Protein 3RPF (pdb70)

Foldseek 3Di:
DFEAEAAEFDPVVVVVVVVVVVCVVQVADDKDKDWAFWADDDHFFTKAKDAPPVVLVVVVVVLQVVQVVVAKGKGYAYHTTYGHGTTGDMIMMHRDHPSRVVSVVVVVVCCQAAGRMWMFTHDPNDTHGPVVSHHAHPCRPVD/DQEAEAAEFDPCVVVVVVQVVVCVVVPADDKDKDWDFFADDPQFFWKAKDAPPVVLVVVVVVLQVVQVVVAKGKGYAYHTTYGHGTTGDMIMMHRDVPSRVVSVVVVVVCCQAAGRMWMFTCGPNDTHGPPPPHHAHVCPPVPD/DKEEEDDPQPDHIDDDDDQFQVRVVVVQCVDPSCVVPPVAWFKAKQRHTDDDRRDGDDPPIYIYTHGDDDDD/DKEPEDDPQDDHIDDDVVVVVVLVPDPSCPVPPVAWFKAWPNHTDVDDDPPIYIYTHHDDDDD

Sequence (422 aa):
AVLKIIQGALDTRELLKAYQEEACAKNFGAFCVFVGIVRKEDNIQGLSFDIYEALLKTWFEKWHHKAKDLGVVLKAHSLGDVLIGQQSSFLCVSGKNRKNALELYENFIEDFKHNAPIWKYDLIHNKRIYAKERSHPLKGSGLLAVLKIIQGALDTRELLKAYQEEACAKNFGAFCVFVGIVRKEDNIQGLSFDIYEALLKTWFEKWHHKAKDLGVVLKAHSLGDVLIGQQSSFLCVVSGKNRKNALELYENFIEDFKHNAPIWKYDLIHNKRIYAKERSHPLKGSGLLAVEVRFFGPIKEENFFIKANDLKELRAILQEKEGLKEWLGVCAIALNDHLIDNLNTPLKDGDVISLLPPVCGGVEVRFFGPIKEENFFIKELRAILQEKEGLKEWLGVCAIIALNDHLIDPLKDGDVISLLPPVCGG

Solvent-accessible surface area: 20976 Å² total

Nearest PDB structures (foldseek):
  3rpf-assembly1_D  TM=1.016E+00  e=1.973E-13  Helicobacter pylori 26695
  3rpf-assembly3_C  TM=1.010E+00  e=9.223E-11  Helicobacter pylori 26695
  5mpo-assembly1_A  TM=7.182E-01  e=1.829E-03  Homo sapiens
  3rpf-assembly3_B  TM=1.007E+00  e=3.899E-28  Helicobacter pylori 26695
  7l32-assembly2_C  TM=8.000E-01  e=4.711E-09  Burkholderia ambifaria MC40-6

GO terms:
  GO:0005515 protein binding (F, IPI)

CATH classification: 3.90.1170.40

Radius of gyration: 27.76 Å; Cα contacts (8 Å, |Δi|>4): 909; chains: 4; bounding box: 58×68×55 Å

InterPro domains:
  IPR003448 Molybdopterin biosynthesis MoaE [PF02391] (15-114)
  IPR003448 Molybdopterin biosynthesis MoaE [cd00756] (9-124)
  IPR036563 Molybdopterin biosynthesis MoaE subunit superfamily [G3DSA:3.90.1170.40] (1-145)
  IPR036563 Molybdopterin biosynthesis MoaE subunit superfamily [SSF54690] (7-139)

Secondary structure (DSSP, 8-state):
--S-EEESS--HHHHHHHHHHHHHHTT-----EEEEE----TT--EEEEEE-HHHHHHHHHHHHHHHHHTT-----EEEEEEETT-EEEEEE---SHHHHHHHHHHHHHHHHHHS-EEEEEEETTEEEE-GGG-BPPTTTT--/--S-EEESS--HHHHHHHHHHHHHHTT-----EEEEE----TTEEEEEEEE-HHHHHHHHHHHHHHHHHTT-----EEEEEEETTSEEEEEE---SHHHHHHHHHHHHHHHHHHS-EEEEEEETTEEEE--TT-BPPTTTTTT-/-EEEE-TT--PPPEE---SSHHHHHHHHHT-TTTTTTTTT-EEEESSSEE--TT----TT-EEEEE--B---/-EEEE-TT--SPPB---TTHHHHTT-GGGTTTTTT-EEEESSSEE----TT-EEEEE--B---

B-factor: mean 43.04, std 16.65, range [15.23, 143.84]

Structure (mmCIF, N/CA/C/O backbone):
data_3RPF
#
_entry.id   3RPF
#
_cell.length_a   88.187
_cell.length_b   127.582
_cell.length_c   187.945
_cell.angle_alpha   90.00
_cell.angle_beta   90.00
_cell.angle_gamma   90.00
#
_symmetry.space_group_name_H-M   'F 2 2 2'
#
loop_
_entity.id
_entity.type
_entity.pdbx_description
1 polymer 'Molybdopterin synthase catalytic subunit'
2 polymer 'Molybdopterin converting factor, subunit 1 (MoaD)'
3 non-polymer 'SULFATE ION'
4 non-polymer 1,2-ETHANEDIOL
5 water water
#
loop_
_atom_site.group_PDB
_atom_site.id
_atom_site.type_symbol
_atom_site.label_atom_id
_atom_site.label_alt_id
_atom_site.label_comp_id
_atom_site.label_asym_id
_atom_site.label_entity_id
_atom_site.label_seq_id
_atom_site.pdbx_PDB_ins_code
_atom_site.Cartn_x
_atom_site.Cartn_y
_atom_site.Cartn_z
_atom_site.occupancy
_atom_site.B_iso_or_equiv
_atom_site.auth_seq_id
_atom_site.auth_comp_id
_atom_site.auth_asym_id
_atom_site.auth_atom_id
_atom_site.pdbx_PDB_model_num
ATOM 1 N N . ALA A 1 3 ? 10.677 -12.739 82.363 1.00 51.33 0 ALA A N 1
ATOM 2 C CA . ALA A 1 3 ? 11.828 -12.896 81.476 1.00 46.25 0 ALA A CA 1
ATOM 3 C C . ALA A 1 3 ? 13.049 -12.178 82.034 1.00 41.69 0 ALA A C 1
ATOM 4 O O . ALA A 1 3 ? 12.933 -11.294 82.884 1.00 46.40 0 ALA A O 1
ATOM 6 N N . VAL A 1 4 ? 14.219 -12.564 81.545 1.00 34.08 1 VAL A N 1
ATOM 7 C CA . VAL A 1 4 ? 15.483 -12.047 82.054 1.00 34.41 1 VAL A CA 1
ATOM 8 C C . VAL A 1 4 ? 15.765 -10.627 81.519 1.00 31.14 1 VAL A C 1
ATOM 9 O O . VAL A 1 4 ? 16.185 -9.740 82.264 1.00 31.47 1 VAL A O 1
ATOM 13 N N . LEU A 1 5 ? 15.521 -10.427 80.228 1.00 28.04 2 LEU A N 1
ATOM 14 C CA . LEU A 1 5 ? 15.661 -9.119 79.585 1.00 22.53 2 LEU A CA 1
ATOM 15 C C . LEU A 1 5 ? 14.321 -8.698 79.001 1.00 35.30 2 LEU A C 1
ATOM 16 O O . LEU A 1 5 ? 13.758 -9.422 78.174 1.00 35.03 2 LEU A O 1
ATOM 21 N N . LYS A 1 6 ? 13.812 -7.533 79.404 1.00 24.31 3 LYS A N 1
ATOM 22 C CA . LYS A 1 6 ? 12.565 -7.020 78.825 1.00 28.33 3 LYS A CA 1
ATOM 23 C C . LYS A 1 6 ? 12.772 -5.755 78.006 1.00 31.80 3 LYS A C 1
ATOM 24 O O . LYS A 1 6 ? 13.238 -4.733 78.517 1.00 32.25 3 LYS A O 1
ATOM 30 N N . ILE A 1 7 ? 12.405 -5.816 76.733 1.00 28.41 4 ILE A N 1
ATOM 31 C CA . ILE A 1 7 ? 12.431 -4.642 75.864 1.00 31.27 4 ILE A CA 1
ATOM 32 C C . ILE A 1 7 ? 11.009 -4.133 75.686 1.00 34.48 4 ILE A C 1
ATOM 33 O O . ILE A 1 7 ? 10.152 -4.825 75.129 1.00 38.45 4 ILE A O 1
ATOM 38 N N . ILE A 1 8 ? 10.760 -2.922 76.170 1.00 30.02 5 ILE A N 1
ATOM 39 C CA . ILE A 1 8 ? 9.411 -2.389 76.238 1.00 28.26 5 ILE A CA 1
ATOM 40 C C . ILE A 1 8 ? 9.268 -1.210 75.290 1.00 33.95 5 ILE A C 1
ATOM 41 O O . ILE A 1 8 ? 10.142 -0.333 75.240 1.00 32.90 5 ILE A O 1
ATOM 46 N N . GLN A 1 9 ? 8.171 -1.182 74.542 1.00 30.98 6 GLN A N 1
ATOM 47 C CA . GLN A 1 9 ? 7.875 -0.038 73.700 1.00 33.86 6 GLN A CA 1
ATOM 48 C C . GLN A 1 9 ? 7.441 1.133 74.564 1.00 36.73 6 GLN A C 1
ATOM 49 O O . GLN A 1 9 ? 6.452 1.040 75.289 1.00 44.18 6 GLN A O 1
ATOM 55 N N . GLY A 1 10 ? 8.183 2.234 74.496 1.00 38.29 7 GLY A N 1
ATOM 56 C CA . GLY A 1 10 ? 7.885 3.397 75.311 1.00 36.90 7 GLY A CA 1
ATOM 57 C C . GLY A 1 10 ? 8.396 3.261 76.736 1.00 38.34 7 GLY A C 1
ATOM 58 O O . GLY A 1 10 ? 9.266 2.441 77.022 1.00 35.67 7 GLY A O 1
ATOM 59 N N . ALA A 1 11 ? 7.835 4.077 77.625 1.00 34.27 8 ALA A N 1
ATOM 60 C CA . ALA A 1 11 ? 8.238 4.169 79.023 1.00 29.18 8 ALA A CA 1
ATOM 61 C C . ALA A 1 11 ? 8.022 2.876 79.825 1.00 32.54 8 ALA A C 1
ATOM 62 O O . ALA A 1 11 ? 7.061 2.140 79.607 1.00 31.69 8 ALA A O 1
ATOM 64 N N . LEU A 1 12 ? 8.914 2.610 80.767 1.00 29.39 9 LEU A N 1
ATOM 65 C CA . LEU A 1 12 ? 8.798 1.405 81.583 1.00 33.93 9 LEU A CA 1
ATOM 66 C C . LEU A 1 12 ? 7.714 1.590 82.644 1.00 33.99 9 LEU A C 1
ATOM 67 O O . LEU A 1 12 ? 7.544 2.694 83.171 1.00 36.00 9 LEU A O 1
ATOM 72 N N . ASP A 1 13 ? 6.970 0.529 82.953 1.00 39.68 10 ASP A N 1
ATOM 73 C CA . ASP A 1 13 ? 6.051 0.591 84.086 1.00 39.36 10 ASP A CA 1
ATOM 74 C C . ASP A 1 13 ? 6.825 0.146 85.314 1.00 40.68 10 ASP A C 1
ATOM 75 O O . ASP A 1 13 ? 6.784 -1.029 85.701 1.00 32.81 10 ASP A O 1
ATOM 80 N N . THR A 1 14 ? 7.544 1.084 85.920 1.00 32.06 11 THR A N 1
ATOM 81 C CA . THR A 1 14 ? 8.460 0.742 87.007 1.00 39.15 11 THR A CA 1
ATOM 82 C C . THR A 1 14 ? 7.715 0.176 88.207 1.00 37.17 11 THR A C 1
ATOM 83 O O . THR A 1 14 ? 8.205 -0.721 88.869 1.00 34.47 11 THR A O 1
ATOM 87 N N . ARG A 1 15 ? 6.524 0.695 88.482 1.00 38.08 12 ARG A N 1
ATOM 88 C CA . ARG A 1 15 ? 5.733 0.164 89.582 1.00 39.00 12 ARG A CA 1
ATOM 89 C C . ARG A 1 15 ? 5.539 -1.339 89.397 1.00 40.59 12 ARG A C 1
ATOM 90 O O . ARG A 1 15 ? 5.791 -2.129 90.307 1.00 40.15 12 ARG A O 1
ATOM 98 N N . GLU A 1 16 ? 5.095 -1.732 88.207 1.00 41.97 13 GLU A N 1
ATOM 99 C CA . GLU A 1 16 ? 4.777 -3.128 87.929 1.00 45.47 13 GLU A CA 1
ATOM 100 C C . GLU A 1 16 ? 6.023 -4.015 87.9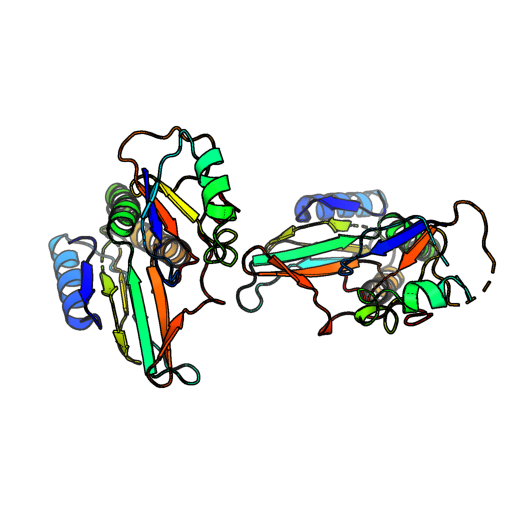30 1.00 43.35 13 GLU A C 1
ATOM 101 O O . GLU A 1 16 ? 5.997 -5.130 88.460 1.00 42.25 13 GLU A O 1
ATOM 107 N N . LEU A 1 17 ? 7.111 -3.515 87.345 1.00 37.90 14 LEU A N 1
ATOM 108 C CA . LEU A 1 17 ? 8.372 -4.249 87.316 1.00 36.32 14 LEU A CA 1
ATOM 109 C C . LEU A 1 17 ? 8.958 -4.435 88.718 1.00 36.99 14 LEU A C 1
ATOM 110 O O . LEU A 1 17 ? 9.415 -5.518 89.058 1.00 36.38 14 LEU A O 1
ATOM 115 N N . LEU A 1 18 ? 8.944 -3.378 89.525 1.00 29.03 15 LEU A N 1
ATOM 116 C CA . LEU A 1 18 ? 9.513 -3.444 90.872 1.00 36.38 15 LEU A CA 1
ATOM 117 C C . LEU A 1 18 ? 8.746 -4.422 91.753 1.00 34.28 15 LEU A C 1
ATOM 118 O O . LEU A 1 18 ? 9.341 -5.172 92.525 1.00 36.71 15 LEU A O 1
ATOM 123 N N . LYS A 1 19 ? 7.425 -4.408 91.629 1.00 34.06 16 LYS A N 1
ATOM 124 C CA . LYS A 1 19 ? 6.571 -5.321 92.373 1.00 34.56 16 LYS A CA 1
ATOM 125 C C . LYS A 1 19 ? 6.890 -6.766 92.015 1.00 38.98 16 LYS A C 1
ATOM 126 O O . LYS A 1 19 ? 7.064 -7.604 92.898 1.00 37.98 16 LYS A O 1
ATOM 132 N N . ALA A 1 20 ? 6.969 -7.057 90.718 1.00 39.33 17 ALA A N 1
ATOM 133 C CA . ALA A 1 20 ? 7.253 -8.418 90.266 1.00 37.34 17 ALA A CA 1
ATOM 134 C C . ALA A 1 20 ? 8.617 -8.874 90.740 1.00 32.13 17 ALA A C 1
ATOM 135 O O . ALA A 1 20 ? 8.787 -10.013 91.179 1.00 33.23 17 ALA A O 1
ATOM 137 N N . TYR A 1 21 ? 9.605 -7.994 90.639 1.00 29.45 18 TYR A N 1
ATOM 138 C CA . TYR A 1 21 ? 10.953 -8.375 91.047 1.00 29.29 18 TYR A CA 1
ATOM 139 C C . TYR A 1 21 ? 10.999 -8.708 92.540 1.00 27.45 18 TYR A C 1
ATOM 140 O O . TYR A 1 21 ? 11.627 -9.688 92.944 1.00 27.04 18 TYR A O 1
ATOM 149 N N . GLN A 1 22 ? 10.333 -7.894 93.350 1.00 28.05 19 GLN A N 1
ATOM 150 C CA . GLN A 1 22 ? 10.332 -8.094 94.795 1.00 34.73 19 GLN A CA 1
ATOM 151 C C . GLN A 1 22 ? 9.662 -9.395 95.163 1.00 33.80 19 GLN A C 1
ATOM 152 O O . GLN A 1 22 ? 10.153 -10.127 96.014 1.00 34.86 19 GLN A O 1
ATOM 158 N N . GLU A 1 23 ? 8.526 -9.671 94.532 1.00 32.19 20 GLU A N 1
ATOM 159 C CA . GLU A 1 23 ? 7.824 -10.925 94.759 1.00 35.58 20 GLU A CA 1
ATOM 160 C C . GLU A 1 23 ? 8.751 -12.097 94.471 1.00 33.80 20 GLU A C 1
ATOM 161 O O . GLU A 1 23 ? 8.764 -13.083 95.204 1.00 35.45 20 GLU A O 1
ATOM 167 N N . GLU A 1 24 ? 9.542 -11.984 93.410 1.00 32.99 21 GLU A N 1
ATOM 168 C CA . GLU A 1 24 ? 10.527 -13.013 93.109 1.00 31.04 21 GLU A CA 1
ATOM 169 C C . GLU A 1 24 ? 11.551 -13.097 94.240 1.00 30.14 21 GLU A C 1
ATOM 170 O O . GLU A 1 24 ? 11.915 -14.185 94.676 1.00 28.93 21 GLU A O 1
ATOM 176 N N . ALA A 1 25 ? 11.994 -11.942 94.730 1.00 27.37 22 ALA A N 1
ATOM 177 C CA . ALA A 1 25 ? 12.992 -11.898 95.788 1.00 27.60 22 ALA A CA 1
ATOM 178 C C . ALA A 1 25 ? 12.487 -12.675 96.997 1.00 30.20 22 ALA A C 1
ATOM 179 O O . ALA A 1 25 ? 13.215 -13.472 97.592 1.00 30.14 22 ALA A O 1
ATOM 181 N N . CYS A 1 26 ? 11.225 -12.452 97.346 1.00 30.37 23 CYS A N 1
ATOM 182 C CA . CYS A 1 26 ? 10.631 -13.137 98.486 1.00 36.72 23 CYS A CA 1
ATOM 183 C C . CYS A 1 26 ? 10.448 -14.641 98.220 1.00 38.48 23 CYS A C 1
ATOM 184 O O . CYS A 1 26 ? 10.761 -15.473 99.075 1.00 32.36 23 CYS A O 1
ATOM 187 N N . ALA A 1 27 ? 9.958 -14.991 97.034 1.00 32.84 24 ALA A N 1
ATOM 188 C CA . ALA A 1 27 ? 9.745 -16.392 96.690 1.00 30.70 24 ALA A CA 1
ATOM 189 C C . ALA A 1 27 ? 11.049 -17.175 96.656 1.00 29.58 24 ALA A C 1
ATOM 190 O O . ALA A 1 27 ? 11.053 -18.386 96.864 1.00 35.66 24 ALA A O 1
ATOM 192 N N . LYS A 1 28 ? 12.159 -16.496 96.396 1.00 22.69 25 LYS A N 1
ATOM 193 C CA . LYS A 1 28 ? 13.451 -17.182 96.379 1.00 21.74 25 LYS A CA 1
ATOM 194 C C . LYS A 1 28 ? 14.195 -17.040 97.709 1.00 27.66 25 LYS A C 1
ATOM 195 O O . LYS A 1 28 ? 15.375 -17.402 97.816 1.00 30.36 25 LYS A O 1
ATOM 201 N N . ASN A 1 29 ? 13.509 -16.503 98.714 1.00 29.51 26 ASN A N 1
ATOM 202 C CA . ASN A 1 29 ? 14.100 -16.340 100.045 1.00 26.50 26 ASN A CA 1
ATOM 203 C C . ASN A 1 29 ? 15.380 -15.498 99.999 1.00 29.62 26 ASN A C 1
ATOM 204 O O . ASN A 1 29 ? 16.348 -15.791 100.708 1.00 25.97 26 ASN A O 1
ATOM 209 N N . PHE A 1 30 ? 15.380 -14.446 99.172 1.00 20.15 27 PHE A N 1
ATOM 210 C CA . PHE A 1 30 ? 16.515 -13.530 99.083 1.00 20.63 27 PHE A CA 1
ATOM 211 C C . PHE A 1 30 ? 16.534 -12.495 100.199 1.00 24.42 27 PHE A C 1
ATOM 212 O O . PHE A 1 30 ? 15.486 -12.119 100.719 1.00 27.53 27 PHE A O 1
ATOM 220 N N . GLY A 1 31 ? 17.725 -12.004 100.538 1.00 20.87 28 GLY A N 1
ATOM 221 C CA . GLY A 1 31 ? 17.871 -11.084 101.660 1.00 28.50 28 GLY A CA 1
ATOM 222 C C . GLY A 1 31 ? 18.387 -9.733 101.218 1.00 28.65 28 GLY A C 1
ATOM 223 O O . GLY A 1 31 ? 18.430 -8.792 102.015 1.00 27.80 28 GLY A O 1
ATOM 224 N N . ALA A 1 32 ? 18.799 -9.639 99.953 1.00 18.46 29 ALA A N 1
ATOM 225 C CA . ALA A 1 32 ? 19.357 -8.382 99.418 1.00 22.51 29 ALA A CA 1
ATOM 226 C C . ALA A 1 32 ? 18.817 -8.050 98.038 1.00 23.92 29 ALA A C 1
ATOM 227 O O . ALA A 1 32 ? 18.815 -8.895 97.128 1.00 21.60 29 ALA A O 1
ATOM 229 N N . PHE A 1 33 ? 18.400 -6.799 97.871 1.00 20.57 30 PHE A N 1
ATOM 230 C CA . PHE A 1 33 ? 17.644 -6.413 96.679 1.00 26.46 30 PHE A CA 1
ATOM 231 C C . PHE A 1 33 ? 18.134 -5.037 96.230 1.00 25.48 30 PHE A C 1
ATOM 232 O O . PHE A 1 33 ? 17.839 -4.032 96.890 1.00 23.02 30 PHE A O 1
ATOM 240 N N . CYS A 1 34 ? 18.903 -4.992 95.134 1.00 20.74 31 CYS A N 1
ATOM 241 C CA . CYS A 1 34 ? 19.424 -3.730 94.606 1.00 17.92 31 CYS A CA 1
ATOM 242 C C . CYS A 1 34 ? 18.756 -3.343 93.295 1.00 22.17 31 CYS A C 1
ATOM 243 O O . CYS A 1 34 ? 18.724 -4.137 92.356 1.00 23.01 31 CYS A O 1
ATOM 246 N N . VAL A 1 35 ? 18.272 -2.106 93.216 1.00 20.80 32 VAL A N 1
ATOM 247 C CA . VAL A 1 35 ? 17.566 -1.620 92.037 1.00 18.21 32 VAL A CA 1
ATOM 248 C C . VAL A 1 35 ? 18.218 -0.340 91.536 1.00 22.00 32 VAL A C 1
ATOM 249 O O . VAL A 1 35 ? 18.676 0.494 92.332 1.00 24.94 32 VAL A O 1
ATOM 253 N N . PHE A 1 36 ? 18.287 -0.208 90.218 1.00 20.47 33 PHE A N 1
ATOM 254 C CA . PHE A 1 36 ? 18.625 1.055 89.593 1.00 22.07 33 PHE A CA 1
ATOM 255 C C . PHE A 1 36 ? 17.536 1.428 88.603 1.00 25.37 33 PHE A C 1
ATOM 256 O O . PHE A 1 36 ? 17.060 0.581 87.845 1.00 24.22 33 PHE A O 1
ATOM 264 N N . VAL A 1 37 ? 17.145 2.695 88.607 1.00 20.02 34 VAL A N 1
ATOM 265 C CA . VAL A 1 37 ? 16.166 3.179 87.658 1.00 20.07 34 VAL A CA 1
ATOM 266 C C . VAL A 1 37 ? 16.727 4.427 86.979 1.00 24.02 34 VAL A C 1
ATOM 267 O O . VAL A 1 37 ? 17.104 5.385 87.655 1.00 25.79 34 VAL A O 1
ATOM 271 N N . GLY A 1 38 ? 16.818 4.390 85.652 1.00 22.66 35 GLY A N 1
ATOM 272 C CA . GLY A 1 38 ? 17.217 5.554 84.872 1.00 25.81 35 GLY A CA 1
ATOM 273 C C . GLY A 1 38 ? 15.975 6.304 84.420 1.00 29.33 35 GLY A C 1
ATOM 274 O O . GLY A 1 38 ? 15.115 5.741 83.730 1.00 26.24 35 GLY A O 1
ATOM 275 N N . ILE A 1 39 ? 15.875 7.568 84.829 1.00 25.84 36 ILE A N 1
ATOM 276 C CA . ILE A 1 39 ? 14.684 8.370 84.609 1.00 20.43 36 ILE A CA 1
ATOM 277 C C . ILE A 1 39 ? 15.028 9.507 83.675 1.00 24.51 36 ILE A C 1
ATOM 278 O O . ILE A 1 39 ? 16.043 10.168 83.858 1.00 34.07 36 ILE A O 1
ATOM 283 N N . VAL A 1 40 ? 14.194 9.736 82.661 1.00 24.36 37 VAL A N 1
ATOM 284 C CA . VAL A 1 40 ? 14.463 10.814 81.730 1.00 23.40 37 VAL A CA 1
ATOM 285 C C . VAL A 1 40 ? 14.218 12.145 82.425 1.00 28.72 37 VAL A C 1
ATOM 286 O O . VAL A 1 40 ? 13.132 12.410 82.939 1.00 31.91 37 VAL A O 1
ATOM 290 N N . ARG A 1 41 ? 15.234 12.992 82.453 1.00 29.51 38 ARG A N 1
ATOM 291 C CA . ARG A 1 41 ? 15.063 14.285 83.084 1.00 32.64 38 ARG A CA 1
ATOM 292 C C . ARG A 1 41 ? 15.005 15.388 82.040 1.00 35.52 38 ARG A C 1
ATOM 293 O O . ARG A 1 41 ? 15.506 15.235 80.920 1.00 33.61 38 ARG A O 1
ATOM 301 N N . LYS A 1 42 ? 14.369 16.490 82.406 1.00 33.03 39 LYS A N 1
ATOM 302 C CA . LYS A 1 42 ? 14.283 17.637 81.525 1.00 33.56 39 LYS A CA 1
ATOM 303 C C . LYS A 1 42 ? 15.623 18.349 81.498 1.00 38.79 39 LYS A C 1
ATOM 304 O O . LYS A 1 42 ? 16.109 18.827 82.528 1.00 39.25 39 LYS A O 1
ATOM 310 N N . GLU A 1 43 ? 16.231 18.375 80.318 1.00 38.73 40 GLU A N 1
ATOM 311 C CA . GLU A 1 43 ? 17.432 19.154 80.081 1.00 37.16 40 GLU A CA 1
ATOM 312 C C . GLU A 1 43 ? 17.107 20.151 78.986 1.00 43.82 40 GLU A C 1
ATOM 313 O O . GLU A 1 43 ? 16.577 19.770 77.936 1.00 40.24 40 GLU A O 1
ATOM 319 N N . ASP A 1 44 ? 17.419 21.421 79.234 1.00 46.21 41 ASP A N 1
ATOM 320 C CA . ASP A 1 44 ? 17.007 22.495 78.347 1.00 52.03 41 ASP A CA 1
ATOM 321 C C . ASP A 1 44 ? 15.498 22.407 78.186 1.00 51.44 41 ASP A C 1
ATOM 322 O O . ASP A 1 44 ? 14.767 22.416 79.185 1.00 53.67 41 ASP A O 1
ATOM 327 N N . ASN A 1 45 ? 15.025 22.299 76.948 1.00 43.22 42 ASN A N 1
ATOM 328 C CA . ASN A 1 45 ? 13.599 22.141 76.727 1.00 42.69 42 ASN A CA 1
ATOM 329 C C . ASN A 1 45 ? 13.274 20.920 75.876 1.00 41.92 42 ASN A C 1
ATOM 330 O O . ASN A 1 45 ? 12.353 20.951 75.063 1.00 41.75 42 ASN A O 1
ATOM 335 N N . ILE A 1 46 ? 14.021 19.838 76.069 1.00 35.30 43 ILE A N 1
ATOM 336 C CA . ILE A 1 46 ? 13.711 18.610 75.352 1.00 37.73 43 ILE A CA 1
ATOM 337 C C . ILE A 1 46 ? 12.360 18.078 75.793 1.00 37.80 43 ILE A C 1
ATOM 338 O O . ILE A 1 46 ? 11.889 18.380 76.893 1.00 36.76 43 ILE A O 1
ATOM 343 N N . GLN A 1 47 ? 11.734 17.297 74.924 1.00 34.19 44 GLN A N 1
ATOM 344 C CA . GLN A 1 47 ? 10.472 16.646 75.252 1.00 33.53 44 GLN A CA 1
ATOM 345 C C . GLN A 1 47 ? 10.709 15.305 75.931 1.00 33.74 44 GLN A C 1
ATOM 346 O O . GLN A 1 47 ? 9.840 14.790 76.642 1.00 33.83 44 GLN A O 1
ATOM 352 N N . GLY A 1 48 ? 11.889 14.735 75.704 1.00 33.21 45 GLY A N 1
ATOM 353 C CA . GLY A 1 48 ? 12.217 13.428 76.258 1.00 31.19 45 GLY A CA 1
ATOM 354 C C . GLY A 1 48 ? 13.340 12.811 75.449 1.00 37.69 45 GLY A C 1
ATOM 355 O O . GLY A 1 48 ? 14.071 13.523 74.747 1.00 35.78 45 GLY A O 1
ATOM 356 N N . LEU A 1 49 ? 13.489 11.493 75.542 1.00 35.35 46 LEU A N 1
ATOM 357 C CA . LEU A 1 49 ? 14.530 10.815 74.802 1.00 31.09 46 LEU A CA 1
ATOM 358 C C . LEU A 1 49 ? 13.898 9.729 73.951 1.00 36.11 46 LEU A C 1
ATOM 359 O O . LEU A 1 49 ? 12.739 9.355 74.158 1.00 37.92 46 LEU A O 1
ATOM 364 N N . SER A 1 50 ? 14.668 9.218 72.998 1.00 30.32 47 SER A N 1
ATOM 365 C CA . SER A 1 50 ? 14.216 8.103 72.177 1.00 29.53 47 SER A CA 1
ATOM 366 C C . SER A 1 50 ? 15.366 7.120 72.025 1.00 27.66 47 SER A C 1
ATOM 367 O O . SER A 1 50 ? 16.535 7.518 71.999 1.00 35.03 47 SER A O 1
ATOM 370 N N . PHE A 1 51 ? 15.051 5.831 71.957 1.00 28.63 48 PHE A N 1
ATOM 371 C CA . PHE A 1 51 ? 16.102 4.821 71.898 1.00 27.82 48 PHE A CA 1
ATOM 372 C C . PHE A 1 51 ? 15.949 3.872 70.696 1.00 36.44 48 PHE A C 1
ATOM 373 O O . PHE A 1 51 ? 14.832 3.469 70.353 1.00 32.48 48 PHE A O 1
ATOM 381 N N . ASP A 1 52 ? 17.068 3.543 70.049 1.00 29.61 49 ASP A N 1
ATOM 382 C CA . ASP A 1 52 ? 17.131 2.382 69.152 1.00 31.33 49 ASP A CA 1
ATOM 383 C C . ASP A 1 52 ? 17.915 1.265 69.842 1.00 30.63 49 ASP A C 1
ATOM 384 O O . ASP A 1 52 ? 18.887 1.532 70.560 1.00 28.92 49 ASP A O 1
ATOM 389 N N . ILE A 1 53 ? 17.512 0.016 69.613 1.00 28.16 50 ILE A N 1
ATOM 390 C CA . ILE A 1 53 ? 18.176 -1.130 70.229 1.00 27.31 50 ILE A CA 1
ATOM 391 C C . ILE A 1 53 ? 18.547 -2.206 69.211 1.00 33.61 50 ILE A C 1
ATOM 392 O O . ILE A 1 53 ? 17.708 -2.600 68.386 1.00 38.01 50 ILE A O 1
ATOM 397 N N . TYR A 1 54 ? 19.796 -2.678 69.247 1.00 35.20 51 TYR A N 1
ATOM 398 C CA . TYR A 1 54 ? 20.189 -3.862 68.442 1.00 38.26 51 TYR A CA 1
ATOM 399 C C . TYR A 1 54 ? 19.782 -5.094 69.250 1.00 37.84 51 TYR A C 1
ATOM 400 O O . TYR A 1 54 ? 20.534 -5.559 70.110 1.00 34.50 51 TYR A O 1
ATOM 409 N N . GLU A 1 55 ? 18.586 -5.621 69.007 1.00 38.92 52 GLU A N 1
ATOM 410 C CA . GLU A 1 55 ? 18.004 -6.550 69.986 1.00 39.48 52 GLU A CA 1
ATOM 411 C C . GLU A 1 55 ? 18.742 -7.873 70.112 1.00 38.53 52 GLU A C 1
ATOM 412 O O . GLU A 1 55 ? 18.967 -8.359 71.227 1.00 32.22 52 GLU A O 1
ATOM 418 N N . ALA A 1 56 ? 19.121 -8.458 68.979 1.00 33.47 53 ALA A N 1
ATOM 419 C CA . ALA A 1 56 ? 19.825 -9.744 68.996 1.00 40.96 53 ALA A CA 1
ATOM 420 C C . ALA A 1 56 ? 21.121 -9.657 69.795 1.00 40.58 53 ALA A C 1
ATOM 421 O O . ALA A 1 56 ? 21.432 -10.548 70.575 1.00 44.79 53 ALA A O 1
ATOM 423 N N . LEU A 1 57 ? 21.882 -8.585 69.606 1.00 37.80 54 LEU A N 1
ATOM 424 C CA . LEU A 1 57 ? 23.170 -8.473 70.287 1.00 38.66 54 LEU A CA 1
ATOM 425 C C . LEU A 1 57 ? 22.949 -8.100 71.744 1.00 39.16 54 LEU A C 1
ATOM 426 O O . LEU A 1 57 ? 23.635 -8.609 72.629 1.00 40.86 54 LEU A O 1
ATOM 431 N N . LEU A 1 58 ? 21.978 -7.234 72.009 1.00 35.68 55 LEU A N 1
ATOM 432 C CA . LEU A 1 58 ? 21.645 -6.919 73.402 1.00 35.48 55 LEU A CA 1
ATOM 433 C C . LEU A 1 58 ? 21.309 -8.196 74.180 1.00 39.86 55 LEU A C 1
ATOM 434 O O . LEU A 1 58 ? 21.792 -8.398 75.306 1.00 36.58 55 LEU A O 1
ATOM 439 N N . LYS A 1 59 ? 20.514 -9.073 73.574 1.00 35.28 56 LYS A N 1
ATOM 440 C CA . LYS A 1 59 ? 20.114 -10.315 74.235 1.00 36.29 56 LYS A CA 1
ATOM 441 C C . LYS A 1 59 ? 21.312 -11.169 74.623 1.00 40.07 56 LYS A C 1
ATOM 442 O O . LYS A 1 59 ? 21.405 -11.664 75.755 1.00 37.25 56 LYS A O 1
ATOM 444 N N . THR A 1 60 ? 22.231 -11.358 73.687 1.00 33.17 57 THR A N 1
ATOM 445 C CA . THR A 1 60 ? 23.383 -12.225 73.940 1.00 33.39 57 THR A CA 1
ATOM 446 C C . THR A 1 60 ? 24.339 -11.575 74.930 1.00 38.97 57 THR A C 1
ATOM 447 O O . THR A 1 60 ? 24.767 -12.213 75.905 1.00 37.56 57 THR A O 1
ATOM 451 N N . TRP A 1 61 ? 24.671 -10.310 74.693 1.00 37.21 58 TRP A N 1
ATOM 452 C CA . TRP A 1 61 ? 25.470 -9.549 75.658 1.00 37.53 58 TRP A CA 1
ATOM 453 C C . TRP A 1 61 ? 24.915 -9.684 77.079 1.00 37.60 58 TRP A C 1
ATOM 454 O O . TRP A 1 61 ? 25.653 -9.971 78.035 1.00 36.99 58 TRP A O 1
ATOM 465 N N . PHE A 1 62 ? 23.614 -9.465 77.237 1.00 28.26 59 PHE A N 1
ATOM 466 C CA . PHE A 1 62 ? 23.063 -9.494 78.576 1.00 35.45 59 PHE A CA 1
ATOM 467 C C . PHE A 1 62 ? 23.063 -10.917 79.121 1.00 39.69 59 PHE A C 1
ATOM 468 O O . PHE A 1 62 ? 23.260 -11.124 80.315 1.00 34.86 59 PHE A O 1
ATOM 476 N N . GLU A 1 63 ? 22.858 -11.905 78.256 1.00 29.16 60 GLU A N 1
ATOM 477 C CA . GLU A 1 63 ? 22.759 -13.283 78.753 1.00 34.30 60 GLU A CA 1
ATOM 478 C C . GLU A 1 63 ? 24.063 -13.706 79.419 1.00 34.12 60 GLU A C 1
ATOM 479 O O . GLU A 1 63 ? 24.057 -14.489 80.381 1.00 35.64 60 GLU A O 1
ATOM 485 N N . LYS A 1 64 ? 25.187 -13.183 78.929 1.00 33.63 61 LYS A N 1
ATOM 486 C CA . LYS A 1 64 ? 26.474 -13.459 79.576 1.00 34.33 61 LYS A CA 1
ATOM 487 C C . LYS A 1 64 ? 26.527 -12.866 80.984 1.00 32.87 61 LYS A C 1
ATOM 488 O O . LYS A 1 64 ? 27.057 -13.486 81.897 1.00 34.49 61 LYS A O 1
ATOM 490 N N . TRP A 1 65 ? 25.989 -11.666 81.161 1.00 34.37 62 TRP A N 1
ATOM 491 C CA . TRP A 1 65 ? 25.962 -11.061 82.487 1.00 29.03 62 TRP A CA 1
ATOM 492 C C . TRP A 1 65 ? 25.008 -11.814 83.406 1.00 32.56 62 TRP A C 1
ATOM 493 O O . TRP A 1 65 ? 25.329 -12.080 84.572 1.00 30.55 62 TRP A O 1
ATOM 504 N N . HIS A 1 66 ? 23.827 -12.149 82.898 1.00 27.32 63 HIS A N 1
ATOM 505 C CA . HIS A 1 66 ? 22.888 -12.932 83.703 1.00 30.70 63 HIS A CA 1
ATOM 506 C C . HIS A 1 66 ? 23.536 -14.221 84.213 1.00 31.13 63 HIS A C 1
ATOM 507 O O . HIS A 1 66 ? 23.430 -14.563 85.395 1.00 28.18 63 HIS A O 1
ATOM 514 N N . HIS A 1 67 ? 24.227 -14.947 83.341 1.00 30.07 64 HIS A N 1
ATOM 515 C CA . HIS A 1 67 ? 24.819 -16.214 83.778 1.00 32.22 64 HIS A CA 1
ATOM 516 C C . HIS A 1 67 ? 26.047 -16.060 84.673 1.00 34.93 64 HIS A C 1
ATOM 517 O O . HIS A 1 67 ? 26.290 -16.902 85.543 1.00 34.04 64 HIS A O 1
ATOM 524 N N . LYS A 1 68 ? 26.818 -14.993 84.481 1.00 31.63 65 LYS A N 1
ATOM 525 C CA . LYS A 1 68 ? 27.919 -14.701 85.403 1.00 34.12 65 LYS A CA 1
ATOM 526 C C . LYS A 1 68 ? 27.362 -14.411 86.793 1.00 31.47 65 LYS A C 1
ATOM 527 O O . LYS A 1 68 ? 27.936 -14.809 87.797 1.00 34.38 65 LYS A O 1
ATOM 533 N N . ALA A 1 69 ? 26.234 -13.715 86.831 1.00 25.90 66 ALA A N 1
ATOM 534 C CA . ALA A 1 69 ? 25.557 -13.407 88.073 1.00 30.12 66 ALA A CA 1
ATOM 535 C C . ALA A 1 69 ? 25.052 -14.685 88.748 1.00 32.70 66 ALA A C 1
ATOM 536 O O . ALA A 1 69 ? 25.225 -14.891 89.959 1.00 28.94 66 ALA A O 1
ATOM 538 N N . LYS A 1 70 ? 24.424 -15.549 87.962 1.00 28.61 67 LYS A N 1
ATOM 539 C CA . LYS A 1 70 ? 23.853 -16.783 88.497 1.00 31.75 67 LYS A CA 1
ATOM 540 C C . LYS A 1 70 ? 24.922 -17.651 89.143 1.00 33.89 67 LYS A C 1
ATOM 541 O O . LYS A 1 70 ? 24.688 -18.241 90.205 1.00 33.89 67 LYS A O 1
ATOM 547 N N . ASP A 1 71 ? 26.089 -17.744 88.510 1.00 34.52 68 ASP A N 1
ATOM 548 C CA . ASP A 1 71 ? 27.198 -18.490 89.112 1.00 38.42 68 ASP A CA 1
ATOM 549 C C . ASP A 1 71 ? 27.555 -17.996 90.511 1.00 33.14 68 ASP A C 1
ATOM 550 O O . ASP A 1 71 ? 28.126 -18.733 91.304 1.00 39.87 68 ASP A O 1
ATOM 555 N N . LEU A 1 72 ? 27.220 -16.746 90.813 1.00 32.71 69 LEU A N 1
ATOM 556 C CA . LEU A 1 72 ? 27.535 -16.167 92.119 1.00 34.16 69 LEU A CA 1
ATOM 557 C C . LEU A 1 72 ? 26.325 -16.133 93.036 1.00 32.69 69 LEU A C 1
ATOM 558 O O . LEU A 1 72 ? 26.368 -15.509 94.089 1.00 37.32 69 LEU A O 1
ATOM 563 N N . GLY A 1 73 ? 25.240 -16.787 92.634 1.00 33.99 70 GLY A N 1
ATOM 564 C CA . GLY A 1 73 ? 24.054 -16.847 93.479 1.00 30.14 70 GLY A CA 1
ATOM 565 C C . GLY A 1 73 ? 23.191 -15.599 93.375 1.00 31.15 70 GLY A C 1
ATOM 566 O O . GLY A 1 73 ? 22.326 -15.367 94.216 1.00 31.91 70 GLY A O 1
ATOM 567 N N . VAL A 1 74 ? 23.416 -14.798 92.338 1.00 23.84 71 VAL A N 1
ATOM 568 C CA . VAL A 1 74 ? 22.686 -13.542 92.159 1.00 23.44 71 VAL A CA 1
ATOM 569 C C . VAL A 1 74 ? 21.783 -13.568 90.922 1.00 28.32 71 VAL A C 1
ATOM 570 O O . VAL A 1 74 ? 22.221 -13.959 89.841 1.00 28.21 71 VAL A O 1
ATOM 574 N N . VAL A 1 75 ? 20.527 -13.153 91.093 1.00 23.93 72 VAL A N 1
ATOM 575 C CA . VAL A 1 75 ? 19.614 -12.954 89.977 1.00 22.47 72 VAL A CA 1
ATOM 576 C C . VAL A 1 75 ? 19.747 -11.543 89.436 1.00 28.62 72 VAL A C 1
ATOM 577 O O . VAL A 1 75 ? 19.506 -10.558 90.148 1.00 21.03 72 VAL A O 1
ATOM 581 N N . LEU A 1 76 ? 20.124 -11.443 88.171 1.00 21.46 73 LEU A N 1
ATOM 582 C CA . LEU A 1 76 ? 20.299 -10.141 87.547 1.00 22.15 73 LEU A CA 1
ATOM 583 C C . LEU A 1 76 ? 19.352 -10.046 86.370 1.00 27.84 73 LEU A C 1
ATOM 584 O O . LEU A 1 76 ? 19.407 -10.873 85.453 1.00 27.79 73 LEU A O 1
ATOM 589 N N . LYS A 1 77 ? 18.464 -9.056 86.399 1.00 24.94 74 LYS A N 1
ATOM 590 C CA . LYS A 1 77 ? 17.531 -8.842 85.285 1.00 21.24 74 LYS A CA 1
ATOM 591 C C . LYS A 1 77 ? 17.444 -7.378 84.950 1.00 21.69 74 LYS A C 1
ATOM 592 O O . LYS A 1 77 ? 17.796 -6.518 85.774 1.00 25.41 74 LYS A O 1
ATOM 606 N N . ALA A 1 79 ? 15.295 -4.245 82.205 1.00 21.44 76 ALA A N 1
ATOM 607 C CA . ALA A 1 79 ? 14.295 -3.856 81.227 1.00 25.52 76 ALA A CA 1
ATOM 608 C C . ALA A 1 79 ? 14.746 -2.531 80.670 1.00 27.62 76 ALA A C 1
ATOM 609 O O . ALA A 1 79 ? 15.375 -1.745 81.375 1.00 27.01 76 ALA A O 1
ATOM 611 N N . HIS A 1 80 ? 14.425 -2.272 79.408 1.00 28.48 77 HIS A N 1
ATOM 612 C CA . HIS A 1 80 ? 14.825 -1.020 78.788 1.00 24.38 77 HIS A CA 1
ATOM 613 C C . HIS A 1 80 ? 13.761 -0.610 77.789 1.00 28.23 77 HIS A C 1
ATOM 614 O O . HIS A 1 80 ? 13.143 -1.468 77.154 1.00 29.20 77 HIS A O 1
ATOM 621 N N . SER A 1 81 ? 13.536 0.696 77.663 1.00 26.02 78 SER A N 1
ATOM 622 C CA . SER A 1 81 ? 12.573 1.221 76.700 1.00 29.22 78 SER A CA 1
ATOM 623 C C . SER A 1 81 ? 13.103 1.201 75.270 1.00 30.42 78 SER A C 1
ATOM 624 O O . SER A 1 81 ? 14.303 1.341 75.041 1.00 25.87 78 SER A O 1
ATOM 627 N N . LEU A 1 82 ? 12.189 1.040 74.316 1.00 30.88 79 LEU A N 1
ATOM 628 C CA . LEU A 1 82 ? 12.489 1.214 72.895 1.00 30.97 79 LEU A CA 1
ATOM 629 C C . LEU A 1 82 ? 11.612 2.350 72.384 1.00 30.83 79 LEU A C 1
ATOM 630 O O . LEU A 1 82 ? 10.420 2.411 72.706 1.00 32.77 79 LEU A O 1
ATOM 635 N N . GLY A 1 83 ? 12.183 3.260 71.602 1.00 30.52 80 GLY A N 1
ATOM 636 C CA . GLY A 1 83 ? 11.403 4.376 71.099 1.00 33.46 80 GLY A CA 1
ATOM 637 C C . GLY A 1 83 ? 11.340 5.525 72.092 1.00 31.80 80 GLY A C 1
ATOM 638 O O . GLY A 1 83 ? 12.280 5.726 72.870 1.00 31.02 80 GLY A O 1
ATOM 639 N N . ASP A 1 84 ? 10.238 6.273 72.075 1.00 26.70 81 ASP A N 1
ATOM 640 C CA . ASP A 1 84 ? 10.143 7.520 72.821 1.00 29.89 81 ASP A CA 1
ATOM 641 C C . ASP A 1 84 ? 9.834 7.314 74.299 1.00 32.46 81 ASP A C 1
ATOM 642 O O . ASP A 1 84 ? 9.012 6.476 74.663 1.00 35.31 81 ASP A O 1
ATOM 647 N N . VAL A 1 85 ? 10.534 8.070 75.129 1.00 28.68 82 VAL A N 1
ATOM 648 C CA . VAL A 1 85 ? 10.286 8.152 76.549 1.00 23.46 82 VAL A CA 1
ATOM 649 C C . VAL A 1 85 ? 10.286 9.625 76.961 1.00 32.14 82 VAL A C 1
ATOM 650 O O . VAL A 1 85 ? 11.258 10.320 76.781 1.00 33.90 82 VAL A O 1
ATOM 654 N N . LEU A 1 86 ? 9.190 10.084 77.524 1.00 30.21 83 LEU A N 1
ATOM 655 C CA . LEU A 1 86 ? 9.048 11.474 77.903 1.00 32.52 83 LEU A CA 1
ATOM 656 C C . LEU A 1 86 ? 9.676 11.832 79.251 1.00 36.54 83 LEU A C 1
ATOM 657 O O . LEU A 1 86 ? 9.945 10.972 80.056 1.00 33.16 83 LEU A O 1
ATOM 662 N N . ILE A 1 87 ? 9.843 13.124 79.487 1.00 30.39 84 ILE A N 1
ATOM 663 C CA . ILE A 1 87 ? 10.448 13.628 80.700 1.00 32.36 84 ILE A CA 1
ATOM 664 C C . ILE A 1 87 ? 9.654 13.112 81.865 1.00 32.07 84 ILE A C 1
ATOM 665 O O . ILE A 1 87 ? 8.454 13.107 81.835 1.00 33.55 84 ILE A O 1
ATOM 670 N N . GLY A 1 88 ? 10.348 12.684 82.901 1.00 33.04 85 GLY A N 1
ATOM 671 C CA . GLY A 1 88 ? 9.715 12.143 84.083 1.00 33.51 85 GLY A CA 1
ATOM 672 C C . GLY A 1 88 ? 9.481 10.644 84.024 1.00 35.89 85 GLY A C 1
ATOM 673 O O . GLY A 1 88 ? 9.187 10.020 85.052 1.00 33.79 85 GLY A O 1
ATOM 674 N N . GLN A 1 89 ? 9.605 10.053 82.838 1.00 30.69 86 GLN A N 1
ATOM 675 C CA A GLN A 1 89 ? 9.364 8.619 82.669 0.54 34.82 86 GLN A CA 1
ATOM 676 C CA B GLN A 1 89 ? 9.362 8.620 82.703 0.46 34.48 86 GLN A CA 1
ATOM 677 C C . GLN A 1 89 ? 10.665 7.820 82.710 1.00 31.85 86 GLN A C 1
ATOM 678 O O . GLN A 1 89 ? 11.743 8.360 82.439 1.00 30.47 86 GLN A O 1
ATOM 689 N N . SER A 1 90 ? 10.560 6.533 83.038 1.00 28.09 87 SER A N 1
ATOM 690 C CA . SER A 1 90 ? 11.737 5.677 83.187 1.00 28.37 87 SER A CA 1
ATOM 691 C C . SER A 1 90 ? 12.085 4.931 81.910 1.00 24.80 87 SER A C 1
ATOM 692 O O . SER A 1 90 ? 11.206 4.440 81.204 1.00 23.75 87 SER A O 1
ATOM 695 N N . SER A 1 91 ? 13.375 4.826 81.620 1.00 24.09 88 SER A N 1
ATOM 696 C CA . SER A 1 91 ? 13.796 4.236 80.350 1.00 27.56 88 SER A CA 1
ATOM 697 C C . SER A 1 91 ? 14.624 2.982 80.563 1.00 32.83 88 SER A C 1
ATOM 698 O O . SER A 1 91 ? 14.878 2.228 79.619 1.00 28.96 88 SER A O 1
ATOM 701 N N . PHE A 1 92 ? 15.046 2.749 81.803 1.00 17.05 89 PHE A N 1
ATOM 702 C CA . PHE A 1 92 ? 15.941 1.638 82.075 1.00 20.32 89 PHE A CA 1
ATOM 703 C C . PHE A 1 92 ? 15.768 1.259 83.538 1.00 26.60 89 PHE A C 1
ATOM 704 O O . PHE A 1 92 ? 15.577 2.126 84.386 1.00 23.94 89 PHE A O 1
ATOM 712 N N . LEU A 1 93 ? 15.798 -0.036 83.815 1.00 24.42 90 LEU A N 1
ATOM 713 C CA . LEU A 1 93 ? 15.655 -0.522 85.178 1.00 26.30 90 LEU A CA 1
ATOM 714 C C . LEU A 1 93 ? 16.416 -1.816 85.272 1.00 21.34 90 LEU A C 1
ATOM 715 O O . LEU A 1 93 ? 16.362 -2.648 84.355 1.00 27.13 90 LEU A O 1
ATOM 720 N N . CYS A 1 94 ? 17.159 -1.995 86.357 1.00 19.54 91 CYS A N 1
ATOM 721 C CA . CYS A 1 94 ? 17.759 -3.291 86.581 1.00 19.49 91 CYS A CA 1
ATOM 722 C C . CYS A 1 94 ? 17.777 -3.656 88.036 1.00 20.45 91 CYS A C 1
ATOM 723 O O . CYS A 1 94 ? 17.694 -2.789 88.927 1.00 22.95 91 CYS A O 1
ATOM 726 N N . VAL A 1 95 ? 17.839 -4.960 88.278 1.00 19.28 92 VAL A N 1
ATOM 727 C CA . VAL A 1 95 ? 17.821 -5.478 89.642 1.00 16.60 92 VAL A CA 1
ATOM 728 C C . VAL A 1 95 ? 18.897 -6.527 89.768 1.00 21.75 92 VAL A C 1
ATOM 729 O O . VAL A 1 95 ? 19.131 -7.315 88.845 1.00 21.49 92 VAL A O 1
ATOM 733 N N . SER A 1 96 ? 19.568 -6.513 90.913 1.00 20.18 93 SER A N 1
ATOM 734 C CA . SER A 1 96 ? 20.540 -7.524 91.260 1.00 20.61 93 SER A CA 1
ATOM 735 C C . SER A 1 96 ? 20.114 -7.935 92.642 1.00 24.26 93 SER A C 1
ATOM 736 O O . SER A 1 96 ? 20.070 -7.085 93.550 1.00 23.57 93 SER A O 1
ATOM 747 N N . GLY A 1 98 ? 19.920 -11.331 95.760 1.00 20.97 95 GLY A N 1
ATOM 748 C CA . GLY A 1 98 ? 20.374 -12.641 96.128 1.00 23.55 95 GLY A CA 1
ATOM 749 C C . GLY A 1 98 ? 20.281 -12.878 97.615 1.00 27.12 95 GLY A C 1
ATOM 750 O O . GLY A 1 98 ? 19.699 -12.091 98.384 1.00 24.13 95 GLY A O 1
ATOM 751 N N . LYS A 1 99 ? 20.878 -13.978 98.030 1.00 27.02 96 LYS A N 1
ATOM 752 C CA . LYS A 1 99 ? 20.894 -14.324 99.424 1.00 26.41 96 LYS A CA 1
ATOM 753 C C . LYS A 1 99 ? 21.657 -13.278 100.224 1.00 32.38 96 LYS A C 1
ATOM 754 O O . LYS A 1 99 ? 21.133 -12.775 101.222 1.00 31.58 96 LYS A O 1
ATOM 760 N N . ASN A 1 100 ? 22.870 -12.943 99.776 1.00 32.92 97 ASN A N 1
ATOM 761 C CA . ASN A 1 100 ? 23.772 -12.048 100.511 1.00 40.54 97 ASN A CA 1
ATOM 762 C C . ASN A 1 100 ? 24.011 -10.723 99.783 1.00 33.82 97 ASN A C 1
ATOM 763 O O . ASN A 1 100 ? 24.002 -10.677 98.560 1.00 30.79 97 ASN A O 1
ATOM 768 N N . ARG A 1 101 ? 24.236 -9.643 100.525 1.00 30.25 98 ARG A N 1
ATOM 769 C CA . ARG A 1 101 ? 24.375 -8.346 99.867 1.00 34.44 98 ARG A CA 1
ATOM 770 C C . ARG A 1 101 ? 25.691 -8.206 99.104 1.00 27.90 98 ARG A C 1
ATOM 771 O O . ARG A 1 101 ? 25.780 -7.442 98.156 1.00 30.57 98 ARG A O 1
ATOM 779 N N . LYS A 1 102 ? 26.725 -8.919 99.526 1.00 27.79 99 LYS A N 1
ATOM 780 C CA . LYS A 1 102 ? 28.054 -8.632 98.995 1.00 30.96 99 LYS A CA 1
ATOM 781 C C . LYS A 1 102 ? 28.157 -8.873 97.486 1.00 28.63 99 LYS A C 1
ATOM 782 O O . LYS A 1 102 ? 28.511 -7.955 96.731 1.00 26.91 99 LYS A O 1
ATOM 788 N N . ASN A 1 103 ? 27.840 -10.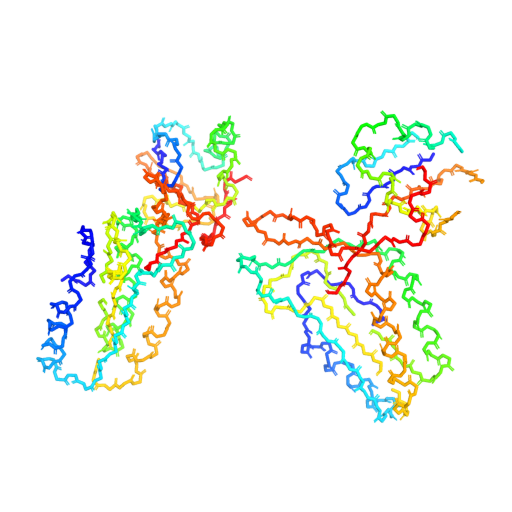079 97.029 1.00 23.87 100 ASN A N 1
ATOM 789 C CA . ASN A 1 103 ? 27.900 -10.340 95.586 1.00 30.34 100 ASN A CA 1
ATOM 790 C C . ASN A 1 103 ? 26.863 -9.541 94.815 1.00 28.39 100 ASN A C 1
ATOM 791 O O . ASN A 1 103 ? 27.117 -9.110 93.693 1.00 31.07 100 ASN A O 1
ATOM 796 N N . ALA A 1 104 ? 25.683 -9.365 95.400 1.00 22.78 101 ALA A N 1
ATOM 797 C CA . ALA A 1 104 ? 24.618 -8.622 94.719 1.00 26.13 101 ALA A CA 1
ATOM 798 C C . ALA A 1 104 ? 25.045 -7.187 94.458 1.00 26.97 101 ALA A C 1
ATOM 799 O O . ALA A 1 104 ? 24.807 -6.641 93.376 1.00 23.40 101 ALA A O 1
ATOM 801 N N . LEU A 1 105 ? 25.660 -6.563 95.455 1.00 23.38 102 LEU A N 1
ATOM 802 C CA . LEU A 1 105 ? 26.109 -5.180 95.300 1.00 23.62 102 LEU A CA 1
ATOM 803 C C . LEU A 1 105 ? 27.284 -5.058 94.327 1.00 24.80 102 LEU A C 1
ATOM 804 O O . LEU A 1 105 ? 27.399 -4.066 93.616 1.00 26.97 102 LEU A O 1
ATOM 809 N N . GLU A 1 106 ? 28.166 -6.051 94.314 1.00 25.65 103 GLU A N 1
ATOM 810 C CA . GLU A 1 106 ? 29.329 -6.008 93.436 1.00 28.72 103 GLU A CA 1
ATOM 811 C C . GLU A 1 106 ? 28.899 -6.161 91.983 1.00 28.14 103 GLU A C 1
ATOM 812 O O . GLU A 1 106 ? 29.337 -5.403 91.120 1.00 32.42 103 GLU A O 1
ATOM 814 N N . LEU A 1 107 ? 28.029 -7.125 91.705 1.00 25.44 104 LEU A N 1
ATOM 815 C CA . LEU A 1 107 ? 27.540 -7.297 90.330 1.00 28.24 104 LEU A CA 1
ATOM 816 C C . LEU A 1 107 ? 26.779 -6.061 89.851 1.00 25.91 104 LEU A C 1
ATOM 817 O O . LEU A 1 107 ? 26.878 -5.657 88.694 1.00 26.79 104 LEU A O 1
ATOM 822 N N . TYR A 1 108 ? 26.022 -5.460 90.760 1.00 23.45 105 TYR A N 1
ATOM 823 C CA . TYR A 1 108 ? 25.198 -4.298 90.439 1.00 23.54 105 TYR A CA 1
ATOM 824 C C . TYR A 1 108 ? 26.069 -3.164 89.926 1.00 23.82 105 TYR A C 1
ATOM 825 O O . TYR A 1 108 ? 25.819 -2.629 88.847 1.00 23.82 105 TYR A O 1
ATOM 834 N N . GLU A 1 109 ? 27.094 -2.820 90.699 1.00 22.27 106 GLU A N 1
ATOM 835 C CA . GLU A 1 109 ? 28.078 -1.816 90.301 1.00 23.72 106 GLU A CA 1
ATOM 836 C C . GLU A 1 109 ? 28.724 -2.172 88.970 1.00 25.94 106 GLU A C 1
ATOM 837 O O . GLU A 1 109 ? 28.766 -1.353 88.047 1.00 24.34 106 GLU A O 1
ATOM 839 N N . ASN A 1 110 ? 29.258 -3.383 88.886 1.00 23.40 107 ASN A N 1
ATOM 840 C CA . ASN A 1 110 ? 29.994 -3.799 87.697 1.00 28.31 107 ASN A CA 1
ATOM 841 C C . ASN A 1 110 ? 29.101 -3.846 86.461 1.00 28.51 107 ASN A C 1
ATOM 842 O O . ASN A 1 110 ? 29.495 -3.411 85.377 1.00 28.54 107 ASN A O 1
ATOM 847 N N . PHE A 1 111 ? 27.893 -4.367 86.620 1.00 23.77 108 PHE A N 1
ATOM 848 C CA . PHE A 1 111 ? 26.965 -4.423 85.493 1.00 26.28 108 PHE A CA 1
ATOM 849 C C . PHE A 1 111 ? 26.616 -3.047 84.950 1.00 32.78 108 PHE A C 1
ATOM 850 O O . PHE A 1 111 ? 26.694 -2.808 83.743 1.00 27.20 108 PHE A O 1
ATOM 858 N N . ILE A 1 112 ? 26.209 -2.140 85.833 1.00 28.67 109 ILE A N 1
ATOM 859 C CA . ILE A 1 112 ? 25.743 -0.831 85.380 1.00 26.04 109 ILE A CA 1
ATOM 860 C C . ILE A 1 112 ? 26.827 -0.103 84.596 1.00 24.82 109 ILE A C 1
ATOM 861 O O . ILE A 1 112 ? 26.543 0.539 83.583 1.00 28.61 109 ILE A O 1
ATOM 866 N N . GLU A 1 113 ? 28.071 -0.221 85.051 1.00 21.40 110 GLU A N 1
ATOM 867 C CA . GLU A 1 113 ? 29.196 0.434 84.381 1.00 26.82 110 GLU A CA 1
ATOM 868 C C . GLU A 1 113 ? 29.448 -0.201 83.013 1.00 31.87 110 GLU A C 1
ATOM 869 O O . GLU A 1 113 ? 29.645 0.502 82.024 1.00 33.72 110 GLU A O 1
ATOM 875 N N . ASP A 1 114 ? 29.425 -1.528 82.954 1.00 29.19 111 ASP A N 1
ATOM 876 C CA . ASP A 1 114 ? 29.607 -2.219 81.679 1.00 27.44 111 ASP A CA 1
ATOM 877 C C . ASP A 1 114 ? 28.475 -1.877 80.724 1.00 30.90 111 ASP A C 1
ATOM 878 O O . ASP A 1 114 ? 28.701 -1.648 79.532 1.00 32.54 111 ASP A O 1
ATOM 883 N N . PHE A 1 115 ? 27.258 -1.846 81.251 1.00 27.63 112 PHE A N 1
ATOM 884 C CA . PHE A 1 115 ? 26.086 -1.520 80.456 1.00 28.66 112 PHE A CA 1
ATOM 885 C C . PHE A 1 115 ? 26.231 -0.156 79.776 1.00 30.10 112 PHE A C 1
ATOM 886 O O . PHE A 1 115 ? 26.053 -0.025 78.563 1.00 27.35 112 PHE A O 1
ATOM 894 N N . LYS A 1 116 ? 26.558 0.865 80.555 1.00 22.96 113 LYS A N 1
ATOM 895 C CA . LYS A 1 116 ? 26.689 2.204 79.998 1.00 29.82 113 LYS A CA 1
ATOM 896 C C . LYS A 1 116 ? 27.618 2.229 78.788 1.00 30.33 113 LYS A C 1
ATOM 897 O O . LYS A 1 116 ? 27.355 2.938 77.825 1.00 35.07 113 LYS A O 1
ATOM 899 N N . HIS A 1 117 ? 28.706 1.461 78.846 1.00 32.26 114 HIS A N 1
ATOM 900 C CA . HIS A 1 117 ? 29.764 1.556 77.837 1.00 34.32 114 HIS A CA 1
ATOM 901 C C . HIS A 1 117 ? 29.644 0.538 76.701 1.00 31.19 114 HIS A C 1
ATOM 902 O O . HIS A 1 117 ? 30.328 0.666 75.681 1.00 35.52 114 HIS A O 1
ATOM 909 N N . ASN A 1 118 ? 28.780 -0.461 76.852 1.00 27.14 115 ASN A N 1
ATOM 910 C CA . ASN A 1 118 ? 28.824 -1.596 75.933 1.00 32.33 115 ASN A CA 1
ATOM 911 C C . ASN A 1 118 ? 27.489 -2.106 75.406 1.00 28.38 115 ASN A C 1
ATOM 912 O O . ASN A 1 118 ? 27.452 -2.850 74.428 1.00 33.57 115 ASN A O 1
ATOM 917 N N . ALA A 1 119 ? 26.392 -1.735 76.044 1.00 28.79 116 ALA A N 1
ATOM 918 C CA . ALA A 1 119 ? 25.111 -2.234 75.573 1.00 24.40 116 ALA A CA 1
ATOM 919 C C . ALA A 1 119 ? 24.854 -1.549 74.251 1.00 31.17 116 ALA A C 1
ATOM 920 O O . ALA A 1 119 ? 25.040 -0.339 74.130 1.00 32.36 116 ALA A O 1
ATOM 922 N N . PRO A 1 120 ? 24.468 -2.335 73.240 1.00 28.25 117 PRO A N 1
ATOM 923 C CA . PRO A 1 120 ? 24.216 -1.795 71.897 1.00 28.63 117 PRO A CA 1
ATOM 924 C C . PRO A 1 120 ? 22.882 -1.070 71.885 1.00 29.68 117 PRO A C 1
ATOM 925 O O . PRO A 1 120 ? 21.873 -1.633 71.462 1.00 30.18 117 PRO A O 1
ATOM 929 N N . ILE A 1 121 ? 22.882 0.158 72.403 1.00 29.33 118 ILE A N 1
ATOM 930 C CA . ILE A 1 121 ? 21.686 0.991 72.463 1.00 27.16 118 ILE A CA 1
ATOM 931 C C . ILE A 1 121 ? 22.063 2.419 72.082 1.00 28.87 118 ILE A C 1
ATOM 932 O O . ILE A 1 121 ? 23.116 2.908 72.501 1.00 31.26 118 ILE A O 1
ATOM 937 N N . TRP A 1 122 ? 21.219 3.079 71.282 1.00 28.69 119 TRP A N 1
ATOM 938 C CA . TRP A 1 122 ? 21.515 4.433 70.795 1.00 25.80 119 TRP A CA 1
ATOM 939 C C . TRP A 1 122 ? 20.483 5.435 71.286 1.00 27.85 119 TRP A C 1
ATOM 940 O O . TRP A 1 122 ? 19.279 5.188 71.230 1.00 31.36 119 TRP A O 1
ATOM 951 N N . LYS A 1 123 ? 20.965 6.568 71.776 1.00 28.22 120 LYS A N 1
ATOM 952 C CA . LYS A 1 123 ? 20.103 7.547 72.425 1.00 28.63 120 LYS A CA 1
ATOM 953 C C . LYS A 1 123 ? 19.991 8.809 71.595 1.00 30.41 120 LYS A C 1
ATOM 954 O O . LYS A 1 123 ? 20.984 9.280 71.041 1.00 34.83 120 LYS A O 1
ATOM 960 N N . TYR A 1 124 ? 18.779 9.358 71.542 1.00 29.90 121 TYR A N 1
ATOM 961 C CA . TYR A 1 124 ? 18.501 10.608 70.850 1.00 31.27 121 TYR A CA 1
ATOM 962 C C . TYR A 1 124 ? 17.740 11.540 71.786 1.00 35.78 121 TYR A C 1
ATOM 963 O O . TYR A 1 124 ? 16.841 11.101 72.513 1.00 37.41 121 TYR A O 1
ATOM 972 N N . ASP A 1 125 ? 18.070 12.821 71.755 1.00 33.05 122 ASP A N 1
ATOM 973 C CA . ASP A 1 125 ? 17.275 13.845 72.419 1.00 32.65 122 ASP A CA 1
ATOM 974 C C . ASP A 1 125 ? 16.019 14.096 71.579 1.00 37.82 122 ASP A C 1
ATOM 975 O O . ASP A 1 125 ? 16.107 14.165 70.374 1.00 39.85 122 ASP A O 1
ATOM 980 N N . LEU A 1 126 ? 14.858 14.240 72.197 1.00 33.20 123 LEU A N 1
ATOM 981 C CA . LEU A 1 126 ? 13.663 14.591 71.448 1.00 39.76 123 LEU A CA 1
ATOM 982 C C . LEU A 1 126 ? 13.480 16.103 71.543 1.00 45.30 123 LEU A C 1
ATOM 983 O O . LEU A 1 126 ? 13.152 16.613 72.593 1.00 42.97 123 LEU A O 1
ATOM 988 N N . ILE A 1 127 ? 13.694 16.807 70.442 1.00 47.07 124 ILE A N 1
ATOM 989 C CA . ILE A 1 127 ? 13.493 18.250 70.390 1.00 44.10 124 ILE A CA 1
ATOM 990 C C . ILE A 1 127 ? 12.668 18.641 69.180 1.00 46.04 124 ILE A C 1
ATOM 991 O O . ILE A 1 127 ? 12.995 18.260 68.088 1.00 48.68 124 ILE A O 1
ATOM 996 N N . HIS A 1 128 ? 11.623 19.429 69.370 1.00 47.23 125 HIS A N 1
ATOM 997 C CA . HIS A 1 128 ? 10.789 19.855 68.253 1.00 58.73 125 HIS A CA 1
ATOM 998 C C . HIS A 1 128 ? 10.201 18.668 67.509 1.00 53.04 125 HIS A C 1
ATOM 999 O O . HIS A 1 128 ? 9.970 18.751 66.315 1.00 51.05 125 HIS A O 1
ATOM 1006 N N . ASN A 1 129 ? 9.965 17.568 68.219 1.00 56.39 126 ASN A N 1
ATOM 1007 C CA . ASN A 1 129 ? 9.457 16.344 67.596 1.00 59.87 126 ASN A CA 1
ATOM 1008 C C . ASN A 1 129 ? 10.486 15.677 66.690 1.00 57.77 126 ASN A C 1
ATOM 1009 O O . ASN A 1 129 ? 10.151 14.763 65.936 1.00 64.00 126 ASN A O 1
ATOM 1014 N N . LYS A 1 130 ? 11.733 16.143 66.762 1.00 54.52 127 LYS A N 1
ATOM 1015 C CA . LYS A 1 130 ? 12.832 15.549 66.000 1.00 57.34 127 LYS A CA 1
ATOM 1016 C C . LYS A 1 130 ? 13.849 14.872 66.925 1.00 50.85 127 LYS A C 1
ATOM 1017 O O . LYS A 1 130 ? 14.097 15.348 68.034 1.00 55.01 127 LYS A O 1
ATOM 1019 N N . ARG A 1 131 ? 14.429 13.763 66.467 1.00 47.57 128 ARG A N 1
ATOM 1020 C CA . ARG A 1 131 ? 15.499 13.084 67.201 1.00 43.00 128 ARG A CA 1
ATOM 1021 C C . ARG A 1 131 ? 16.856 13.692 66.863 1.00 48.59 128 ARG A C 1
ATOM 1022 O O . ARG A 1 131 ? 17.208 13.809 65.688 1.00 50.77 128 ARG A O 1
ATOM 1030 N N . ILE A 1 132 ? 17.618 14.077 67.883 1.00 42.46 129 ILE A N 1
ATOM 1031 C CA . ILE A 1 132 ? 18.998 14.496 67.676 1.00 43.39 129 ILE A CA 1
ATOM 1032 C C . ILE A 1 132 ? 19.929 13.506 68.361 1.00 39.84 129 ILE A C 1
ATOM 1033 O O . ILE A 1 132 ? 19.872 13.328 69.577 1.00 38.67 129 ILE A O 1
ATOM 1038 N N . TYR A 1 133 ? 20.782 12.855 67.580 1.00 37.54 130 TYR A N 1
ATOM 1039 C CA . TYR A 1 133 ? 21.701 11.862 68.126 1.00 39.79 130 TYR A CA 1
ATOM 1040 C C . TYR A 1 133 ? 22.629 12.500 69.154 1.00 40.78 130 TYR A C 1
ATOM 1041 O O . TYR A 1 133 ? 23.063 13.639 68.984 1.00 34.67 130 TYR A O 1
ATOM 1050 N N . ALA A 1 134 ? 22.929 11.765 70.225 1.00 39.05 131 ALA A N 1
ATOM 1051 C CA . ALA A 1 134 ? 23.744 12.305 71.316 1.00 42.54 131 ALA A CA 1
ATOM 1052 C C . ALA A 1 134 ? 25.211 11.918 71.156 1.00 43.94 131 ALA A C 1
ATOM 1053 O O . ALA A 1 134 ? 25.761 11.201 71.995 1.00 45.29 131 ALA A O 1
ATOM 1055 N N . LYS A 1 135 ? 25.841 12.403 70.087 1.00 41.84 132 LYS A N 1
ATOM 1056 C CA . LYS A 1 135 ? 27.200 11.989 69.737 1.00 43.02 132 LYS A CA 1
ATOM 1057 C C . LYS A 1 135 ? 28.219 12.238 70.846 1.00 41.91 132 LYS A C 1
ATOM 1058 O O . LYS A 1 135 ? 28.974 11.335 71.220 1.00 43.24 132 LYS A O 1
ATOM 1060 N N . GLU A 1 136 ? 28.232 13.459 71.371 1.00 39.65 133 GLU A N 1
ATOM 1061 C CA . GLU A 1 136 ? 29.224 13.880 72.363 1.00 49.82 133 GLU A CA 1
ATOM 1062 C C . GLU A 1 136 ? 29.223 12.998 73.607 1.00 46.64 133 GLU A C 1
ATOM 1063 O O . GLU A 1 136 ? 30.271 12.757 74.213 1.00 49.50 133 GLU A O 1
ATOM 1069 N N . ARG A 1 137 ? 28.047 12.510 73.983 1.00 44.47 134 ARG A N 1
ATOM 1070 C CA . ARG A 1 137 ? 27.912 11.720 75.203 1.00 45.65 134 ARG A CA 1
ATOM 1071 C C . ARG A 1 137 ? 28.106 10.217 74.979 1.00 48.44 134 ARG A C 1
ATOM 1072 O O . ARG A 1 137 ? 28.076 9.439 75.931 1.00 54.28 134 ARG A O 1
ATOM 1080 N N . SER A 1 138 ? 28.312 9.805 73.731 1.00 47.94 135 SER A N 1
ATOM 1081 C CA . SER A 1 138 ? 28.342 8.374 73.395 1.00 45.53 135 SER A CA 1
ATOM 1082 C C . SER A 1 138 ? 29.712 7.699 73.487 1.00 43.91 135 SER A C 1
ATOM 1083 O O . SER A 1 138 ? 30.755 8.366 73.533 1.00 43.75 135 SER A O 1
ATOM 1086 N N . HIS A 1 139 ? 29.683 6.365 73.508 1.00 36.19 136 HIS A N 1
ATOM 1087 C CA . HIS A 1 139 ? 30.851 5.541 73.816 1.00 37.00 136 HIS A CA 1
ATOM 1088 C C . HIS A 1 139 ? 31.138 4.555 72.690 1.00 39.08 136 HIS A C 1
ATOM 1089 O O . HIS A 1 139 ? 30.300 3.709 72.376 1.00 42.02 136 HIS A O 1
ATOM 1096 N N . PRO A 1 140 ? 32.335 4.646 72.083 1.00 51.97 137 PRO A N 1
ATOM 1097 C CA . PRO A 1 140 ? 32.695 3.746 70.975 1.00 49.13 137 PRO A CA 1
ATOM 1098 C C . PRO A 1 140 ? 32.756 2.296 71.447 1.00 44.97 137 PRO A C 1
ATOM 1099 O O . PRO A 1 140 ? 33.357 2.034 72.487 1.00 48.60 137 PRO A O 1
ATOM 1103 N N . LEU A 1 141 ? 32.151 1.373 70.701 1.00 45.03 138 LEU A N 1
ATOM 1104 C CA . LEU A 1 141 ? 32.196 -0.040 71.067 1.00 42.03 138 LEU A CA 1
ATOM 1105 C C . LEU A 1 141 ? 33.587 -0.603 70.831 1.00 52.53 138 LEU A C 1
ATOM 1106 O O . LEU A 1 141 ? 34.402 -0.004 70.120 1.00 59.04 138 LEU A O 1
ATOM 1111 N N . LYS A 1 142 ? 33.858 -1.747 71.451 1.00 52.51 139 LYS A N 1
ATOM 1112 C CA . LYS A 1 142 ? 35.148 -2.397 71.320 1.00 54.49 139 LYS A CA 1
ATOM 1113 C C . LYS A 1 142 ? 35.357 -2.744 69.861 1.00 57.80 139 LYS A C 1
ATOM 1114 O O . LYS A 1 142 ? 34.495 -3.370 69.240 1.00 57.95 139 LYS A O 1
ATOM 1116 N N . GLY A 1 143 ? 36.500 -2.326 69.321 1.00 64.89 140 GLY A N 1
ATOM 1117 C CA . GLY A 1 143 ? 36.819 -2.560 67.926 1.00 63.29 140 GLY A CA 1
ATOM 1118 C C . GLY A 1 143 ? 36.287 -1.469 67.017 1.00 66.20 140 GLY A C 1
ATOM 1119 O O . GLY A 1 143 ? 36.104 -1.687 65.818 1.00 63.67 140 GLY A O 1
ATOM 1120 N N . SER A 1 144 ? 36.014 -0.313 67.593 1.00 69.43 141 SER A N 1
ATOM 1121 C CA . SER A 1 144 ? 35.553 0.814 66.830 1.00 67.06 141 SER A CA 1
ATOM 1122 C C . SER A 1 144 ? 36.604 1.104 65.790 1.00 66.07 141 SER A C 1
ATOM 1123 O O . SER A 1 144 ? 37.766 0.803 65.993 1.00 65.65 141 SER A O 1
ATOM 1126 N N . GLY A 1 145 ? 36.180 1.704 64.684 1.00 69.52 142 GLY A N 1
ATOM 1127 C CA . GLY A 1 145 ? 37.057 2.072 63.582 1.00 74.16 142 GLY A CA 1
ATOM 1128 C C . GLY A 1 145 ? 37.810 0.932 62.936 1.00 77.64 142 GLY A C 1
ATOM 1129 O O . GLY A 1 145 ? 38.969 1.087 62.554 1.00 82.31 142 GLY A O 1
ATOM 1130 N N . LEU A 1 146 ? 37.148 -0.210 62.810 1.00 75.31 143 LEU A N 1
ATOM 1131 C CA . LEU A 1 146 ? 37.761 -1.393 62.243 1.00 73.55 143 LEU A CA 1
ATOM 1132 C C . LEU A 1 146 ? 38.154 -1.188 60.799 1.00 74.96 143 LEU A C 1
ATOM 1133 O O . LEU A 1 146 ? 39.206 -1.627 60.383 1.00 76.99 143 LEU A O 1
ATOM 1138 N N . LEU A 1 147 ? 37.296 -0.513 60.046 1.00 76.17 144 LEU A N 1
ATOM 1139 C CA . LEU A 1 147 ? 37.473 -0.301 58.615 1.00 75.90 144 LEU A CA 1
ATOM 1140 C C . LEU A 1 147 ? 38.180 1.006 58.209 1.00 77.91 144 LEU A C 1
ATOM 1141 O O . LEU A 1 147 ? 37.950 2.075 58.772 1.00 76.79 144 LEU A O 1
ATOM 1146 N N . ALA B 1 3 ? -12.797 43.602 81.857 1.00 60.90 0 ALA B N 1
ATOM 1147 C CA . ALA B 1 3 ? -12.541 42.583 80.849 1.00 60.84 0 ALA B CA 1
ATOM 1148 C C . ALA B 1 3 ? -11.836 41.444 81.535 1.00 54.15 0 ALA B C 1
ATOM 1149 O O . ALA B 1 3 ? -10.810 41.648 82.158 1.00 50.95 0 ALA B O 1
ATOM 1151 N N . VAL B 1 4 ? -12.381 40.246 81.432 1.00 45.39 1 VAL B N 1
ATOM 1152 C CA . VAL B 1 4 ? -11.756 39.125 82.091 1.00 46.33 1 VAL B CA 1
ATOM 1153 C C . VAL B 1 4 ? -10.377 38.913 81.510 1.00 41.28 1 VAL B C 1
ATOM 1154 O O . VAL B 1 4 ? -9.506 38.462 82.195 1.00 35.05 1 VAL B O 1
ATOM 1158 N N . LEU B 1 5 ? -10.204 39.213 80.231 1.00 34.87 2 LEU B N 1
ATOM 1159 C CA . LEU B 1 5 ? -8.925 39.080 79.552 1.00 33.76 2 LEU B CA 1
ATOM 1160 C C . LEU B 1 5 ? -8.501 40.400 78.894 1.00 41.21 2 LEU B C 1
ATOM 1161 O O . LEU B 1 5 ? -9.163 40.850 77.976 1.00 39.85 2 LEU B O 1
ATOM 1166 N N . LYS B 1 6 ? -7.412 41.010 79.367 1.00 38.12 3 LYS B N 1
ATOM 1167 C CA . LYS B 1 6 ? -6.923 42.269 78.803 1.00 34.18 3 LYS B CA 1
ATOM 1168 C C . LYS B 1 6 ? -5.650 42.061 77.990 1.00 30.30 3 LYS B C 1
ATOM 1169 O O . LYS B 1 6 ? -4.625 41.620 78.513 1.00 29.03 3 LYS B O 1
ATOM 1175 N N . ILE B 1 7 ? -5.701 42.394 76.710 1.00 29.73 4 ILE B N 1
ATOM 1176 C CA . ILE B 1 7 ? -4.493 42.413 75.901 1.00 29.06 4 ILE B CA 1
ATOM 1177 C C . ILE B 1 7 ? -4.007 43.855 75.788 1.00 36.09 4 ILE B C 1
ATOM 1178 O O . ILE B 1 7 ? -4.720 44.718 75.269 1.00 36.48 4 ILE B O 1
ATOM 1183 N N . ILE B 1 8 ? -2.792 44.119 76.255 1.00 35.54 5 ILE B N 1
ATOM 1184 C CA . ILE B 1 8 ? -2.319 45.494 76.340 1.00 35.84 5 ILE B CA 1
ATOM 1185 C C . ILE B 1 8 ? -1.080 45.719 75.488 1.00 36.89 5 ILE B C 1
ATOM 1186 O O . ILE B 1 8 ? -0.176 44.891 75.459 1.00 34.09 5 ILE B O 1
ATOM 1191 N N . GLN B 1 9 ? -1.044 46.844 74.788 1.00 38.37 6 GLN B N 1
ATOM 1192 C CA . GLN B 1 9 ? 0.116 47.189 73.980 1.00 33.92 6 GLN B CA 1
ATOM 1193 C C . GLN B 1 9 ? 1.295 47.597 74.874 1.00 34.05 6 GLN B C 1
ATOM 1194 O O . GLN B 1 9 ? 1.233 48.604 75.576 1.00 33.51 6 GLN B O 1
ATOM 1200 N N . GLY B 1 10 ? 2.364 46.807 74.859 1.00 32.12 7 GLY B N 1
ATOM 1201 C CA . GLY B 1 10 ? 3.547 47.140 75.633 1.00 34.71 7 GLY B CA 1
ATOM 1202 C C . GLY B 1 10 ? 3.454 46.666 77.073 1.00 30.69 7 GLY B C 1
ATOM 1203 O O . GLY B 1 10 ? 2.622 45.820 77.394 1.00 30.14 7 GLY B O 1
ATOM 1204 N N . ALA B 1 11 ? 4.309 47.210 77.938 1.00 27.19 8 ALA B N 1
ATOM 1205 C CA . ALA B 1 11 ? 4.397 46.784 79.329 1.00 30.90 8 ALA B CA 1
ATOM 1206 C C . ALA B 1 11 ? 3.071 46.941 80.072 1.00 28.49 8 ALA B C 1
ATOM 1207 O O . ALA B 1 11 ? 2.344 47.912 79.848 1.00 28.58 8 ALA B O 1
ATOM 1209 N N . LEU B 1 12 ? 2.760 45.999 80.968 1.00 26.26 9 LEU B N 1
ATOM 1210 C CA . LEU B 1 12 ? 1.554 46.110 81.791 1.00 26.73 9 LEU B CA 1
ATOM 1211 C C . LEU B 1 12 ? 1.755 47.129 82.917 1.00 28.51 9 LEU B C 1
ATOM 1212 O O . LEU B 1 12 ? 2.843 47.217 83.496 1.00 31.05 9 LEU B O 1
ATOM 1217 N N . ASP B 1 13 ? 0.701 47.870 83.244 1.00 31.63 10 ASP B N 1
ATOM 1218 C CA . ASP B 1 13 ? 0.712 48.733 84.433 1.00 27.48 10 ASP B CA 1
ATOM 1219 C C . ASP B 1 13 ? 0.252 47.913 85.645 1.00 31.07 10 ASP B C 1
ATOM 1220 O O . ASP B 1 13 ? -0.913 47.971 86.048 1.00 33.15 10 ASP B O 1
ATOM 1225 N N . THR B 1 14 ? 1.180 47.143 86.212 1.00 25.79 11 THR B N 1
ATOM 1226 C CA . THR B 1 14 ? 0.882 46.190 87.291 1.00 28.21 11 THR B CA 1
ATOM 1227 C C . THR B 1 14 ? 0.263 46.876 88.510 1.00 33.34 11 THR B C 1
ATOM 1228 O O . THR B 1 14 ? -0.639 46.335 89.158 1.00 32.31 11 THR B O 1
ATOM 1232 N N . ARG B 1 15 ? 0.746 48.069 88.824 1.00 33.11 12 ARG B N 1
ATOM 1233 C CA . ARG B 1 15 ? 0.256 48.781 89.998 1.00 35.91 12 ARG B CA 1
ATOM 1234 C C . ARG B 1 15 ? -1.220 49.113 89.832 1.00 37.25 12 ARG B C 1
ATOM 1235 O O . ARG B 1 15 ? -1.994 48.944 90.765 1.00 32.16 12 ARG B O 1
ATOM 1238 N N . GLU B 1 16 ? -1.609 49.577 88.643 1.00 37.97 13 GLU B N 1
ATOM 1239 C CA . GLU B 1 16 ? -2.998 49.961 88.393 1.00 31.87 13 GLU B CA 1
ATOM 1240 C C . GLU B 1 16 ? -3.883 48.726 88.267 1.00 31.42 13 GLU B C 1
ATOM 1241 O O . GLU B 1 16 ? -5.018 48.711 88.753 1.00 38.07 13 GLU B O 1
ATOM 1243 N N . LEU B 1 17 ? -3.376 47.682 87.621 1.00 27.39 14 LEU B N 1
ATOM 1244 C CA . LEU B 1 17 ? -4.154 46.451 87.525 1.00 29.39 14 LEU B CA 1
ATOM 1245 C C . LEU B 1 17 ? -4.369 45.848 88.914 1.00 30.21 14 LEU B C 1
ATOM 1246 O O . LEU B 1 17 ? -5.483 45.450 89.271 1.00 27.85 14 LEU B O 1
ATOM 1251 N N . LEU B 1 18 ? -3.311 45.783 89.713 1.00 26.46 15 LEU B N 1
ATOM 1252 C CA . LEU B 1 18 ? -3.461 45.157 91.017 1.00 34.06 15 LEU B CA 1
ATOM 1253 C C . LEU B 1 18 ? -4.432 45.923 91.911 1.00 32.75 15 LEU B C 1
ATOM 1254 O O . LEU B 1 18 ? -5.211 45.304 92.646 1.00 32.63 15 LEU B O 1
ATOM 1259 N N . LYS B 1 19 ? -4.398 47.255 91.849 1.00 33.18 16 LYS B N 1
ATOM 1260 C CA . LYS B 1 19 ? -5.307 48.082 92.653 1.00 35.07 16 LYS B CA 1
ATOM 1261 C C . LYS B 1 19 ? -6.765 47.791 92.303 1.00 37.45 16 LYS B C 1
ATOM 1262 O O . LYS B 1 19 ? -7.577 47.529 93.195 1.00 32.21 16 LYS B O 1
ATOM 1268 N N . ALA B 1 20 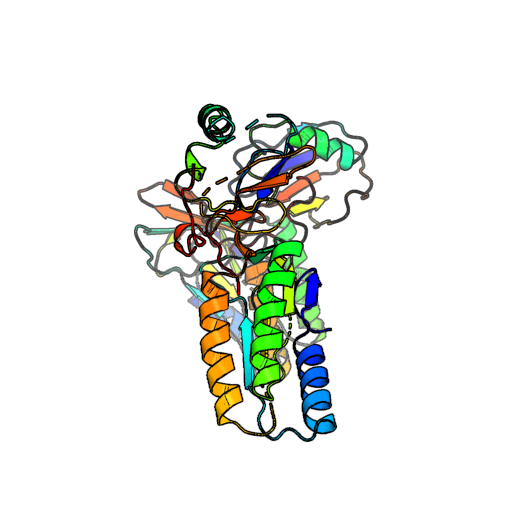? -7.084 47.831 91.009 1.00 32.50 17 ALA B N 1
ATOM 1269 C CA . ALA B 1 20 ? -8.424 47.508 90.532 1.00 31.03 17 ALA B CA 1
ATOM 1270 C C . ALA B 1 20 ? -8.865 46.087 90.900 1.00 26.98 17 ALA B C 1
ATOM 1271 O O . ALA B 1 20 ? -10.003 45.876 91.325 1.00 26.77 17 ALA B O 1
ATOM 1273 N N . TYR B 1 21 ? -7.991 45.101 90.707 1.00 24.66 18 TYR B N 1
ATOM 1274 C CA . TYR B 1 21 ? -8.343 43.729 91.044 1.00 27.14 18 TYR B CA 1
ATOM 1275 C C . TYR B 1 21 ? -8.651 43.593 92.535 1.00 28.47 18 TYR B C 1
ATOM 1276 O O . TYR B 1 21 ? -9.562 42.864 92.942 1.00 23.18 18 TYR B O 1
ATOM 1285 N N . GLN B 1 22 ? -7.894 44.291 93.361 1.00 28.08 19 GLN B N 1
ATOM 1286 C CA . GLN B 1 22 ? -8.125 44.151 94.797 1.00 28.08 19 GLN B CA 1
ATOM 1287 C C . GLN B 1 22 ? -9.391 44.888 95.218 1.00 31.93 19 GLN B C 1
ATOM 1288 O O . GLN B 1 22 ? -10.114 44.432 96.104 1.00 30.73 19 GLN B O 1
ATOM 1294 N N . GLU B 1 23 ? -9.693 46.005 94.563 1.00 26.11 20 GLU B N 1
ATOM 1295 C CA . GLU B 1 23 ? -10.941 46.699 94.871 1.00 32.93 20 GLU B CA 1
ATOM 1296 C C . GLU B 1 23 ? -12.126 45.799 94.537 1.00 31.47 20 GLU B C 1
ATOM 1297 O O . GLU B 1 23 ? -13.118 45.777 95.254 1.00 31.06 20 GLU B O 1
ATOM 1303 N N . GLU B 1 24 ? -12.029 45.067 93.435 1.00 25.67 21 GLU B N 1
ATOM 1304 C CA . GLU B 1 24 ? -13.098 44.149 93.071 1.00 26.77 21 GLU B CA 1
ATOM 1305 C C . GLU B 1 24 ? -13.202 43.058 94.151 1.00 30.30 21 GLU B C 1
ATOM 1306 O O . GLU B 1 24 ? -14.299 42.653 94.553 1.00 27.86 21 GLU B O 1
ATOM 1312 N N . ALA B 1 25 ? -12.051 42.589 94.624 1.00 26.94 22 ALA B N 1
ATOM 1313 C CA . ALA B 1 25 ? -12.039 41.544 95.626 1.00 25.36 22 ALA B CA 1
ATOM 1314 C C . ALA B 1 25 ? -12.820 41.987 96.855 1.00 29.86 22 ALA B C 1
ATOM 1315 O O . ALA B 1 25 ? -13.609 41.218 97.402 1.00 32.33 22 ALA B O 1
ATOM 1317 N N . CYS B 1 26 ? -12.619 43.230 97.283 1.00 27.27 23 CYS B N 1
ATOM 1318 C CA . CYS B 1 26 ? -13.298 43.720 98.487 1.00 29.65 23 CYS B CA 1
ATOM 1319 C C . CYS B 1 26 ? -14.784 43.913 98.237 1.00 30.48 23 CYS B C 1
ATOM 1320 O O . CYS B 1 26 ? -15.611 43.565 99.081 1.00 35.06 23 CYS B O 1
ATOM 1323 N N . ALA B 1 27 ? -15.116 44.462 97.072 1.00 27.94 24 ALA B N 1
ATOM 1324 C CA . ALA B 1 27 ? -16.499 44.709 96.700 1.00 28.33 24 ALA B CA 1
ATOM 1325 C C . ALA B 1 27 ? -17.315 43.429 96.666 1.00 28.64 24 ALA B C 1
ATOM 1326 O O . ALA B 1 27 ? -18.517 43.458 96.923 1.00 36.84 24 ALA B O 1
ATOM 1328 N N . LYS B 1 28 ? -16.674 42.313 96.323 1.00 27.38 25 LYS B N 1
ATOM 1329 C CA . LYS B 1 28 ? -17.370 41.022 96.286 1.00 30.55 25 LYS B CA 1
ATOM 1330 C C . LYS B 1 28 ? -17.259 40.232 97.599 1.00 32.87 25 LYS B C 1
ATOM 1331 O O . LYS B 1 28 ? -17.703 39.086 97.689 1.00 30.06 25 LYS B O 1
ATOM 1337 N N . ASN B 1 29 ? -16.679 40.866 98.612 1.00 30.25 26 ASN B N 1
ATOM 1338 C CA . ASN B 1 29 ? -16.504 40.256 99.933 1.00 31.48 26 ASN B CA 1
ATOM 1339 C C . ASN B 1 29 ? -15.658 38.986 99.898 1.00 31.49 26 ASN B C 1
ATOM 1340 O O . ASN B 1 29 ? -15.923 38.040 100.637 1.00 33.03 26 ASN B O 1
ATOM 1345 N N . PHE B 1 30 ? -14.631 38.979 99.050 1.00 24.02 27 PHE B N 1
ATOM 1346 C CA . PHE B 1 30 ? -13.692 37.865 98.971 1.00 24.07 27 PHE B CA 1
ATOM 1347 C C . PHE B 1 30 ? -12.642 37.950 100.069 1.00 27.03 27 PHE B C 1
ATOM 1348 O O . PHE B 1 30 ? -12.336 39.037 100.547 1.00 31.52 27 PHE B O 1
ATOM 1356 N N . GLY B 1 31 ? -12.069 36.806 100.440 1.00 28.24 28 GLY B N 1
ATOM 1357 C CA . GLY B 1 31 ? -11.096 36.749 101.525 1.00 26.08 28 GLY B CA 1
ATOM 1358 C C . GLY B 1 31 ? -9.720 36.321 101.062 1.00 30.38 28 GLY B C 1
ATOM 1359 O O . GLY B 1 31 ? -8.744 36.447 101.806 1.00 25.63 28 GLY B O 1
ATOM 1360 N N . ALA B 1 32 ? -9.633 35.810 99.833 1.00 21.99 29 ALA B N 1
ATOM 1361 C CA . ALA B 1 32 ? -8.365 35.284 99.316 1.00 17.51 29 ALA B CA 1
ATOM 1362 C C . ALA B 1 32 ? -8.082 35.928 97.982 1.00 19.63 29 ALA B C 1
ATOM 1363 O O . ALA B 1 32 ? -8.983 36.043 97.138 1.00 25.50 29 ALA B O 1
ATOM 1365 N N . PHE B 1 33 ? -6.833 36.336 97.779 1.00 20.28 30 PHE B N 1
ATOM 1366 C CA . PHE B 1 33 ? -6.485 37.118 96.587 1.00 20.40 30 PHE B CA 1
ATOM 1367 C C . PHE B 1 33 ? -5.112 36.661 96.123 1.00 26.69 30 PHE B C 1
ATOM 1368 O O . PHE B 1 33 ? -4.109 37.028 96.731 1.00 22.61 30 PHE B O 1
ATOM 1376 N N . CYS B 1 34 ? -5.066 35.841 95.067 1.00 20.29 31 CYS B N 1
ATOM 1377 C CA . CYS B 1 34 ? -3.797 35.298 94.583 1.00 21.56 31 CYS B CA 1
ATOM 1378 C C . CYS B 1 34 ? -3.364 36.000 93.296 1.00 23.07 31 CYS B C 1
ATOM 1379 O O . CYS B 1 34 ? -4.165 36.170 92.374 1.00 21.57 31 CYS B O 1
ATOM 1382 N N . VAL B 1 35 ? -2.089 36.367 93.212 1.00 17.30 32 VAL B N 1
ATOM 1383 C CA . VAL B 1 35 ? -1.606 37.123 92.069 1.00 23.52 32 VAL B CA 1
ATOM 1384 C C . VAL B 1 35 ? -0.311 36.526 91.558 1.00 23.17 32 VAL B C 1
ATOM 1385 O O . VAL B 1 35 ? 0.536 36.100 92.344 1.00 22.10 32 VAL B O 1
ATOM 1389 N N . PHE B 1 36 ? -0.176 36.448 90.240 1.00 15.23 33 PHE B N 1
ATOM 1390 C CA . PHE B 1 36 ? 1.104 36.098 89.635 1.00 19.50 33 PHE B CA 1
ATOM 1391 C C . PHE B 1 36 ? 1.491 37.158 88.615 1.00 21.48 33 PHE B C 1
ATOM 1392 O O . PHE B 1 36 ? 0.656 37.584 87.821 1.00 22.71 33 PHE B O 1
ATOM 1400 N N . VAL B 1 37 ? 2.749 37.585 88.646 1.00 21.49 34 VAL B N 1
ATOM 1401 C CA . VAL B 1 37 ? 3.255 38.557 87.683 1.00 20.70 34 VAL B CA 1
ATOM 1402 C C . VAL B 1 37 ? 4.489 37.974 87.024 1.00 21.10 34 VAL B C 1
ATOM 1403 O O . VAL B 1 37 ? 5.405 37.530 87.708 1.00 19.46 34 VAL B O 1
ATOM 1407 N N . GLY B 1 38 ? 4.491 37.922 85.696 1.00 20.13 35 GLY B N 1
ATOM 1408 C CA . GLY B 1 38 ? 5.698 37.581 84.965 1.00 17.85 35 GLY B CA 1
ATOM 1409 C C . GLY B 1 38 ? 6.457 38.849 84.649 1.00 21.69 35 GLY B C 1
ATOM 1410 O O . GLY B 1 38 ? 5.892 39.789 84.067 1.00 28.38 35 GLY B O 1
ATOM 1411 N N . ILE B 1 39 ? 7.734 38.894 85.011 1.00 16.61 36 ILE B N 1
ATOM 1412 C CA . ILE B 1 39 ? 8.522 40.109 84.811 1.00 17.18 36 ILE B CA 1
ATOM 1413 C C . ILE B 1 39 ? 9.630 39.769 83.831 1.00 23.42 36 ILE B C 1
ATOM 1414 O O . ILE B 1 39 ? 10.255 38.726 83.958 1.00 22.47 36 ILE B O 1
ATOM 1419 N N . VAL B 1 40 ? 9.858 40.623 82.836 1.00 21.20 37 VAL B N 1
ATOM 1420 C CA . VAL B 1 40 ? 10.909 40.356 81.854 1.00 19.83 37 VAL B CA 1
ATOM 1421 C C . VAL B 1 40 ? 12.277 40.520 82.518 1.00 23.53 37 VAL B C 1
ATOM 1422 O O . VAL B 1 40 ? 12.566 41.556 83.130 1.00 27.44 37 VAL B O 1
ATOM 1426 N N . ARG B 1 41 ? 13.126 39.509 82.420 1.00 23.72 38 ARG B N 1
ATOM 1427 C CA . ARG B 1 41 ? 14.428 39.605 83.067 1.00 31.64 38 ARG B CA 1
ATOM 1428 C C . ARG B 1 41 ? 15.568 39.665 82.056 1.00 32.24 38 ARG B C 1
ATOM 1429 O O . ARG B 1 41 ? 15.393 39.296 80.888 1.00 32.66 38 ARG B O 1
ATOM 1437 N N . LYS B 1 42 ? 16.722 40.153 82.505 1.00 35.99 39 LYS B N 1
ATOM 1438 C CA . LYS B 1 42 ? 17.905 40.219 81.658 1.00 34.06 39 LYS B CA 1
ATOM 1439 C C . LYS B 1 42 ? 18.477 38.823 81.413 1.00 39.59 39 LYS B C 1
ATOM 1440 O O . LYS B 1 42 ? 18.753 38.079 82.352 1.00 37.13 39 LYS B O 1
ATOM 1446 N N . GLU B 1 43 ? 18.641 38.480 80.140 1.00 36.23 40 GLU B N 1
ATOM 1447 C CA . GLU B 1 43 ? 19.329 37.261 79.727 1.00 41.11 40 GLU B CA 1
ATOM 1448 C C . GLU B 1 43 ? 20.362 37.664 78.679 1.00 37.23 40 GLU B C 1
ATOM 1449 O O . GLU B 1 43 ? 20.281 38.748 78.104 1.00 36.37 40 GLU B O 1
ATOM 1455 N N . ASP B 1 44 ? 21.334 36.798 78.434 1.00 34.12 41 ASP B N 1
ATOM 1456 C CA . ASP B 1 44 ? 22.460 37.148 77.579 1.00 39.88 41 ASP B CA 1
ATOM 1457 C C . ASP B 1 44 ? 22.042 37.850 76.275 1.00 38.79 41 ASP B C 1
ATOM 1458 O O . ASP B 1 44 ? 21.199 37.344 75.526 1.00 38.33 41 ASP B O 1
ATOM 1463 N N . ASN B 1 45 ? 22.627 39.025 76.035 1.00 33.16 42 ASN B N 1
ATOM 1464 C CA . ASN B 1 45 ? 22.475 39.778 74.784 1.00 39.10 42 ASN B CA 1
ATOM 1465 C C . ASN B 1 45 ? 21.106 40.388 74.485 1.00 42.74 42 ASN B C 1
ATOM 1466 O O . ASN B 1 45 ? 20.907 40.931 73.395 1.00 37.95 42 ASN B O 1
ATOM 1471 N N . ILE B 1 46 ? 20.153 40.298 75.409 1.00 36.08 43 ILE B N 1
ATOM 1472 C CA . ILE B 1 46 ? 18.826 40.830 75.095 1.00 30.72 43 ILE B CA 1
ATOM 1473 C C . ILE B 1 46 ? 18.528 42.136 75.810 1.00 38.99 43 ILE B C 1
ATOM 1474 O O . ILE B 1 46 ? 19.076 42.417 76.884 1.00 33.02 43 ILE B O 1
ATOM 1479 N N . GLN B 1 47 ? 17.651 42.935 75.210 1.00 32.35 44 GLN B N 1
ATOM 1480 C CA . GLN B 1 47 ? 17.240 44.197 75.825 1.00 35.57 44 GLN B CA 1
ATOM 1481 C C . GLN B 1 47 ? 15.772 44.141 76.243 1.00 34.26 44 GLN B C 1
ATOM 1482 O O . GLN B 1 47 ? 15.254 45.058 76.888 1.00 31.34 44 GLN B O 1
ATOM 1488 N N . GLY B 1 48 ? 15.107 43.049 75.883 1.00 29.31 45 GLY B N 1
ATOM 1489 C CA . GLY B 1 48 ? 13.710 42.841 76.225 1.00 28.40 45 GLY B CA 1
ATOM 1490 C C . GLY B 1 48 ? 13.119 41.696 75.409 1.00 29.86 45 GLY B C 1
ATOM 1491 O O . GLY B 1 48 ? 13.845 40.979 74.717 1.00 27.38 45 GLY B O 1
ATOM 1492 N N . LEU B 1 49 ? 11.802 41.529 75.493 1.00 30.38 46 LEU B N 1
ATOM 1493 C CA . LEU B 1 49 ? 11.085 40.533 74.719 1.00 26.99 46 LEU B CA 1
ATOM 1494 C C . LEU B 1 49 ? 9.997 41.225 73.932 1.00 29.20 46 LEU B C 1
ATOM 1495 O O . LEU B 1 49 ? 9.666 42.367 74.214 1.00 31.77 46 LEU B O 1
ATOM 1500 N N . SER B 1 50 ? 9.414 40.512 72.971 1.00 24.61 47 SER B N 1
ATOM 1501 C CA . SER B 1 50 ? 8.301 41.044 72.195 1.00 26.86 47 SER B CA 1
ATOM 1502 C C . SER B 1 50 ? 7.304 39.914 71.962 1.00 28.20 47 SER B C 1
ATOM 1503 O O . SER B 1 50 ? 7.704 38.760 71.772 1.00 33.38 47 SER B O 1
ATOM 1506 N N . PHE B 1 51 ? 6.008 40.219 72.001 1.00 24.22 48 PHE B N 1
ATOM 1507 C CA . PHE B 1 51 ? 5.021 39.152 71.874 1.00 25.45 48 PHE B CA 1
ATOM 1508 C C . PHE B 1 51 ? 4.088 39.306 70.667 1.00 30.17 48 PHE B C 1
ATOM 1509 O O . PHE B 1 51 ? 3.684 40.425 70.322 1.00 24.34 48 PHE B O 1
ATOM 1517 N N . ASP B 1 52 ? 3.787 38.182 70.009 1.00 26.82 49 ASP B N 1
ATOM 1518 C CA . ASP B 1 52 ? 2.671 38.088 69.064 1.00 25.69 49 ASP B CA 1
ATOM 1519 C C . ASP B 1 52 ? 1.574 37.283 69.745 1.00 26.19 49 ASP B C 1
ATOM 1520 O O . ASP B 1 52 ? 1.874 36.336 70.475 1.00 26.81 49 ASP B O 1
ATOM 1525 N N . ILE B 1 53 ? 0.309 37.610 69.481 1.00 26.59 50 ILE B N 1
ATOM 1526 C CA . ILE B 1 53 ? -0.798 36.858 70.087 1.00 27.94 50 ILE B CA 1
ATOM 1527 C C . ILE B 1 53 ? -1.886 36.493 69.070 1.00 33.54 50 ILE B C 1
ATOM 1528 O O . ILE B 1 53 ? -2.231 37.320 68.229 1.00 29.61 50 ILE B O 1
ATOM 1533 N N . TYR B 1 54 ? -2.416 35.267 69.159 1.00 35.48 51 TYR B N 1
ATOM 1534 C CA . TYR B 1 54 ? -3.591 34.827 68.376 1.00 36.46 51 TYR B CA 1
ATOM 1535 C C . TYR B 1 54 ? -4.820 35.134 69.213 1.00 38.67 51 TYR B C 1
ATOM 1536 O O . TYR B 1 54 ? -5.264 34.315 70.030 1.00 38.32 51 TYR B O 1
ATOM 1545 N N . GLU B 1 55 ? -5.368 36.322 69.018 1.00 36.33 52 GLU B N 1
ATOM 1546 C CA . GLU B 1 55 ? -6.316 36.854 69.982 1.00 41.50 52 GLU B CA 1
ATOM 1547 C C . GLU B 1 55 ? -7.642 36.092 70.047 1.00 40.70 52 GLU B C 1
ATOM 1548 O O . GLU B 1 55 ? -8.147 35.833 71.134 1.00 39.57 52 GLU B O 1
ATOM 1554 N N . ALA B 1 56 ? -8.190 35.704 68.901 1.00 34.49 53 ALA B N 1
ATOM 1555 C CA . ALA B 1 56 ? -9.477 35.018 68.892 1.00 32.77 53 ALA B CA 1
ATOM 1556 C C . ALA B 1 56 ? -9.396 33.675 69.619 1.00 36.57 53 ALA B C 1
ATOM 1557 O O . ALA B 1 56 ? -10.331 33.285 70.318 1.00 43.33 53 ALA B O 1
ATOM 1559 N N . LEU B 1 57 ? -8.279 32.969 69.463 1.00 33.82 54 LEU B N 1
ATOM 1560 C CA . LEU B 1 57 ? -8.094 31.680 70.140 1.00 34.85 54 LEU B CA 1
ATOM 1561 C C . LEU B 1 57 ? -7.704 31.856 71.610 1.00 33.52 54 LEU B C 1
ATOM 1562 O O . LEU B 1 57 ? -8.090 31.056 72.468 1.00 36.62 54 LEU B O 1
ATOM 1567 N N . LEU B 1 58 ? -6.922 32.888 71.900 1.00 33.66 55 LEU B N 1
ATOM 1568 C CA . LEU B 1 58 ? -6.599 33.197 73.291 1.00 34.98 55 LEU B CA 1
ATOM 1569 C C . LEU B 1 58 ? -7.883 33.487 74.070 1.00 40.21 55 LEU B C 1
ATOM 1570 O O . LEU B 1 58 ? -8.035 33.073 75.227 1.00 40.09 55 LEU B O 1
ATOM 1575 N N . LYS B 1 59 ? -8.812 34.184 73.418 1.00 39.06 56 LYS B N 1
ATOM 1576 C CA . LYS B 1 59 ? -10.049 34.608 74.068 1.00 43.16 56 LYS B CA 1
ATOM 1577 C C . LYS B 1 59 ? -10.910 33.413 74.455 1.00 45.36 56 LYS B C 1
ATOM 1578 O O . LYS B 1 59 ? -11.385 33.325 75.593 1.00 41.27 56 LYS B O 1
ATOM 1580 N N . THR B 1 60 ? -11.099 32.486 73.517 1.00 38.32 57 THR B N 1
ATOM 1581 C CA . THR B 1 60 ? -11.938 31.323 73.788 1.00 44.62 57 THR B CA 1
ATOM 1582 C C . THR B 1 60 ? -11.227 30.311 74.676 1.00 46.08 57 THR B C 1
ATOM 1583 O O . THR B 1 60 ? -11.864 29.621 75.471 1.00 50.54 57 THR B O 1
ATOM 1587 N N . TRP B 1 61 ? -9.910 30.200 74.529 1.00 42.69 58 TRP B N 1
ATOM 1588 C CA . TRP B 1 61 ? -9.145 29.320 75.405 1.00 37.89 58 TRP B CA 1
ATOM 1589 C C . TRP B 1 61 ? -9.286 29.807 76.839 1.00 38.08 58 TRP B C 1
ATOM 1590 O O . TRP B 1 61 ? -9.487 29.012 77.757 1.00 40.21 58 TRP B O 1
ATOM 1601 N N . PHE B 1 62 ? -9.207 31.121 77.029 1.00 31.83 59 PHE B N 1
ATOM 1602 C CA . PHE B 1 62 ? -9.299 31.673 78.368 1.00 35.81 59 PHE B CA 1
ATOM 1603 C C . PHE B 1 62 ? -10.710 31.644 78.937 1.00 40.91 59 PHE B C 1
ATOM 1604 O O . PHE B 1 62 ? -10.884 31.484 80.138 1.00 38.92 59 PHE B O 1
ATOM 1612 N N . GLU B 1 63 ? -11.714 31.808 78.086 1.00 39.26 60 GLU B N 1
ATOM 1613 C CA . GLU B 1 63 ? -13.093 31.829 78.562 1.00 42.87 60 GLU B CA 1
ATOM 1614 C C . GLU B 1 63 ? -13.445 30.505 79.234 1.00 44.28 60 GLU B C 1
ATOM 1615 O O . GLU B 1 63 ? -14.265 30.469 80.153 1.00 43.43 60 GLU B O 1
ATOM 1621 N N . LYS B 1 64 ? -12.819 29.424 78.772 1.00 42.34 61 LYS B N 1
ATOM 1622 C CA . LYS B 1 64 ? -13.023 28.099 79.354 1.00 38.52 61 LYS B CA 1
ATOM 1623 C C . LYS B 1 64 ? -12.527 28.069 80.790 1.00 34.96 61 LYS B C 1
ATOM 1624 O O . LYS B 1 64 ? -13.220 27.593 81.688 1.00 31.18 61 LYS B O 1
ATOM 1626 N N . TRP B 1 65 ? -11.317 28.568 81.001 1.00 32.10 62 TRP B N 1
ATOM 1627 C CA . TRP B 1 65 ? -10.781 28.663 82.352 1.00 27.88 62 TRP B CA 1
ATOM 1628 C C . TRP B 1 65 ? -11.627 29.605 83.193 1.00 33.00 62 TRP B C 1
ATOM 1629 O O . TRP B 1 65 ? -11.822 29.373 84.387 1.00 31.13 62 TRP B O 1
ATOM 1640 N N . HIS B 1 66 ? -12.145 30.665 82.577 1.00 32.36 63 HIS B N 1
ATOM 1641 C CA . HIS B 1 66 ? -12.885 31.658 83.350 1.00 36.72 63 HIS B CA 1
ATOM 1642 C C . HIS B 1 66 ? -14.185 31.097 83.916 1.00 41.51 63 HIS B C 1
ATOM 1643 O O . HIS B 1 66 ? -14.517 31.323 85.082 1.00 41.67 63 HIS B O 1
ATOM 1650 N N . HIS B 1 67 ? -14.926 30.368 83.094 1.00 37.77 64 HIS B N 1
ATOM 1651 C CA . HIS B 1 67 ? -16.162 29.767 83.578 1.00 41.36 64 HIS B CA 1
ATOM 1652 C C . HIS B 1 67 ? -15.941 28.521 84.442 1.00 40.18 64 HIS B C 1
ATOM 1653 O O . HIS B 1 67 ? -16.774 28.201 85.287 1.00 42.50 64 HIS B O 1
ATOM 1660 N N . LYS B 1 68 ? -14.820 27.830 84.256 1.00 37.47 65 LYS B N 1
ATOM 1661 C CA . LYS B 1 68 ? -14.454 26.771 85.195 1.00 37.91 65 LYS B CA 1
ATOM 1662 C C . LYS B 1 68 ? -14.256 27.367 86.592 1.00 32.24 65 LYS B C 1
ATOM 1663 O O . LYS B 1 68 ? -14.731 26.823 87.597 1.00 32.66 65 LYS B O 1
ATOM 1669 N N . ALA B 1 69 ? -13.570 28.502 86.646 1.00 27.78 66 ALA B N 1
ATOM 1670 C CA . ALA B 1 69 ? -13.327 29.207 87.899 1.00 30.98 66 ALA B CA 1
ATOM 1671 C C . ALA B 1 69 ? -14.635 29.680 88.518 1.00 33.86 66 ALA B C 1
ATOM 1672 O O . ALA B 1 69 ? -14.893 29.438 89.695 1.00 34.94 66 ALA B O 1
ATOM 1674 N N . LYS B 1 70 ? -15.447 30.358 87.713 1.00 30.01 67 LYS B N 1
ATOM 1675 C CA . LYS B 1 70 ? -16.748 30.860 88.133 1.00 35.74 67 LYS B CA 1
ATOM 1676 C C . LYS B 1 70 ? -17.614 29.759 88.746 1.00 42.32 67 LYS B C 1
ATOM 1677 O O . LYS B 1 70 ? -18.210 29.958 89.808 1.00 45.95 67 LYS B O 1
ATOM 1683 N N . ASP B 1 71 ? -17.675 28.600 88.092 1.00 42.70 68 ASP B N 1
ATOM 1684 C CA . ASP B 1 71 ? -18.388 27.438 88.639 1.00 43.30 68 ASP B CA 1
ATOM 1685 C C . ASP B 1 71 ? -17.951 27.122 90.058 1.00 42.88 68 ASP B C 1
ATOM 1686 O O . ASP B 1 71 ? -18.705 26.542 90.838 1.00 44.65 68 ASP B O 1
ATOM 1691 N N . LEU B 1 72 ? -16.716 27.480 90.378 1.00 34.63 69 LEU B N 1
ATOM 1692 C CA . LEU B 1 72 ? -16.146 27.189 91.685 1.00 39.59 69 LEU B CA 1
ATOM 1693 C C . LEU B 1 72 ? -16.158 28.416 92.595 1.00 38.20 69 LEU B C 1
ATOM 1694 O O . LEU B 1 72 ? -15.561 28.400 93.670 1.00 38.81 69 LEU B O 1
ATOM 1699 N N . GLY B 1 73 ? -16.834 29.476 92.158 1.00 33.69 70 GLY B N 1
ATOM 1700 C CA . GLY B 1 73 ? -16.959 30.690 92.951 1.00 38.87 70 GLY B CA 1
ATOM 1701 C C . GLY B 1 73 ? -15.759 31.616 92.859 1.00 37.56 70 GLY B C 1
ATOM 1702 O O . GLY B 1 73 ? -15.682 32.625 93.563 1.00 38.72 70 GLY B O 1
ATOM 1703 N N . VAL B 1 74 ? -14.819 31.272 91.988 1.00 27.55 71 VAL B N 1
ATOM 1704 C CA . VAL B 1 74 ? -13.578 32.022 91.868 1.00 25.35 71 VAL B CA 1
ATOM 1705 C C . VAL B 1 74 ? -13.629 32.980 90.680 1.00 31.24 71 VAL B C 1
ATOM 1706 O O . VAL B 1 74 ? -14.119 32.615 89.603 1.00 31.14 71 VAL B O 1
ATOM 1710 N N . VAL B 1 75 ? -13.155 34.211 90.886 1.00 27.62 72 VAL B N 1
ATOM 1711 C CA . VAL B 1 75 ? -12.981 35.153 89.777 1.00 27.47 72 VAL B CA 1
ATOM 1712 C C . VAL B 1 75 ? -11.552 35.060 89.266 1.00 30.34 72 VAL B C 1
ATOM 1713 O O . VAL B 1 75 ? -10.600 35.301 90.009 1.00 25.61 72 VAL B O 1
ATOM 1717 N N . LEU B 1 76 ? -11.409 34.706 87.994 1.00 26.94 73 LEU B N 1
ATOM 1718 C CA . LEU B 1 76 ? -10.096 34.542 87.384 1.00 25.30 73 LEU B CA 1
ATOM 1719 C C . LEU B 1 76 ? -9.967 35.556 86.271 1.00 26.24 73 LEU B C 1
ATOM 1720 O O . LEU B 1 76 ? -10.817 35.618 85.392 1.00 26.59 73 LEU B O 1
ATOM 1725 N N . LYS B 1 77 ? -8.921 36.371 86.324 1.00 25.41 74 LYS B N 1
ATOM 1726 C CA . LYS B 1 77 ? -8.709 37.391 85.309 1.00 31.74 74 LYS B CA 1
ATOM 1727 C C . LYS B 1 77 ? -7.244 37.419 84.923 1.00 30.98 74 LYS B C 1
ATOM 1728 O O . LYS B 1 77 ? -6.386 37.074 85.732 1.00 25.42 74 LYS B O 1
ATOM 1742 N N . ALA B 1 79 ? -4.038 39.450 82.211 1.00 24.52 76 ALA B N 1
ATOM 1743 C CA . ALA B 1 79 ? -3.601 40.454 81.240 1.00 28.02 76 ALA B CA 1
ATOM 1744 C C . ALA B 1 79 ? -2.259 40.046 80.656 1.00 29.23 76 ALA B C 1
ATOM 1745 O O . ALA B 1 79 ? -1.427 39.460 81.351 1.00 30.33 76 ALA B O 1
ATOM 1747 N N . HIS B 1 80 ? -2.040 40.360 79.378 1.00 27.66 77 HIS B N 1
ATOM 1748 C CA . HIS B 1 80 ? -0.770 40.034 78.739 1.00 25.17 77 HIS B CA 1
ATOM 1749 C C . HIS B 1 80 ? -0.381 41.127 77.764 1.00 31.30 77 HIS B C 1
ATOM 1750 O O . HIS B 1 80 ? -1.243 41.733 77.121 1.00 29.23 77 HIS B O 1
ATOM 1757 N N . SER B 1 81 ? 0.916 41.381 77.654 1.00 29.97 78 SER B N 1
ATOM 1758 C CA . SER B 1 81 ? 1.393 42.420 76.757 1.00 25.84 78 SER B CA 1
ATOM 1759 C C . SER B 1 81 ? 1.365 41.886 75.353 1.00 24.14 78 SER B C 1
ATOM 1760 O O . SER B 1 81 ? 1.455 40.677 75.138 1.00 24.88 78 SER B O 1
ATOM 1763 N N . LEU B 1 82 ? 1.236 42.809 74.412 1.00 26.77 79 LEU B N 1
ATOM 1764 C CA . LEU B 1 82 ? 1.404 42.545 72.989 1.00 27.55 79 LEU B CA 1
ATOM 1765 C C . LEU B 1 82 ? 2.557 43.456 72.567 1.00 28.68 79 LEU B C 1
ATOM 1766 O O . LEU B 1 82 ? 2.649 44.585 73.048 1.00 31.21 79 LEU B O 1
ATOM 1771 N N . GLY B 1 83 ? 3.450 42.992 71.693 1.00 36.67 80 GLY B N 1
ATOM 1772 C CA . GLY B 1 83 ? 4.575 43.827 71.272 1.00 30.17 80 GLY B CA 1
ATOM 1773 C C . GLY B 1 83 ? 5.749 43.852 72.257 1.00 33.41 80 GLY B C 1
ATOM 1774 O O . GLY B 1 83 ? 5.988 42.880 72.990 1.00 32.11 80 GLY B O 1
ATOM 1775 N N . ASP B 1 84 ? 6.483 44.966 72.279 1.00 30.62 81 ASP B N 1
ATOM 1776 C CA . ASP B 1 84 ? 7.756 45.029 72.995 1.00 33.85 81 ASP B CA 1
ATOM 1777 C C . ASP B 1 84 ? 7.582 45.258 74.491 1.00 32.26 81 ASP B C 1
ATOM 1778 O O . ASP B 1 84 ? 6.789 46.100 74.922 1.00 34.44 81 ASP B O 1
ATOM 1783 N N . VAL B 1 85 ? 8.344 44.519 75.287 1.00 26.79 82 VAL B N 1
ATOM 1784 C CA . VAL B 1 85 ? 8.343 44.717 76.734 1.00 28.41 82 VAL B CA 1
ATOM 1785 C C . VAL B 1 85 ? 9.784 44.712 77.225 1.00 32.04 82 VAL B C 1
ATOM 1786 O O . VAL B 1 85 ? 10.480 43.705 77.082 1.00 31.85 82 VAL B O 1
ATOM 1790 N N . LEU B 1 86 ? 10.236 45.821 77.803 1.00 29.22 83 LEU B N 1
ATOM 1791 C CA . LEU B 1 86 ? 11.643 45.933 78.171 1.00 29.67 83 LEU B CA 1
ATOM 1792 C C . LEU B 1 86 ? 11.970 45.202 79.456 1.00 34.06 83 LEU B C 1
ATOM 1793 O O . LEU B 1 86 ? 11.089 44.924 80.273 1.00 33.01 83 LEU B O 1
ATOM 1798 N N . ILE B 1 87 ? 13.251 44.903 79.629 1.00 31.64 84 ILE B N 1
ATOM 1799 C CA . ILE B 1 87 ? 13.738 44.286 80.851 1.00 32.85 84 ILE B CA 1
ATOM 1800 C C . ILE B 1 87 ? 13.208 45.051 82.057 1.00 34.97 84 ILE B C 1
ATOM 1801 O O . ILE B 1 87 ? 13.173 46.281 82.047 1.00 31.29 84 ILE B O 1
ATOM 1806 N N . GLY B 1 88 ? 12.769 44.324 83.082 1.00 30.15 85 GLY B N 1
ATOM 1807 C CA . GLY B 1 88 ? 12.282 44.962 84.289 1.00 29.73 85 GLY B CA 1
ATOM 1808 C C . GLY B 1 88 ? 10.819 45.356 84.237 1.00 31.94 85 GLY B C 1
ATOM 1809 O O . GLY B 1 88 ? 10.260 45.797 85.248 1.00 34.87 85 GLY B O 1
ATOM 1810 N N . GLN B 1 89 ? 10.193 45.207 83.069 1.00 27.84 86 GLN B N 1
ATOM 1811 C CA A GLN B 1 89 ? 8.772 45.498 82.896 0.49 28.96 86 GLN B CA 1
ATOM 1812 C CA B GLN B 1 89 ? 8.767 45.494 82.957 0.51 29.04 86 GLN B CA 1
ATOM 1813 C C . GLN B 1 89 ? 7.968 44.192 82.979 1.00 31.12 86 GLN B C 1
ATOM 1814 O O . GLN B 1 89 ? 8.516 43.118 82.748 1.00 29.89 86 GLN B O 1
ATOM 1825 N N . SER B 1 90 ? 6.672 44.288 83.291 1.00 26.19 87 SER B N 1
ATOM 1826 C CA . SER B 1 90 ? 5.812 43.107 83.368 1.00 25.56 87 SER B CA 1
ATOM 1827 C C . SER B 1 90 ? 5.075 42.799 82.059 1.00 25.55 87 SER B C 1
ATOM 1828 O O . SER B 1 90 ? 4.508 43.688 81.427 1.00 24.27 87 SER B O 1
ATOM 1831 N N . SER B 1 91 ? 5.070 41.528 81.674 1.00 23.49 88 SER B N 1
ATOM 1832 C CA . SER B 1 91 ? 4.450 41.099 80.419 1.00 28.52 88 SER B CA 1
ATOM 1833 C C . SER B 1 91 ? 3.193 40.257 80.635 1.00 29.05 88 SER B C 1
ATOM 1834 O O . SER B 1 91 ? 2.409 40.049 79.708 1.00 27.66 88 SER B O 1
ATOM 1837 N N . PHE B 1 92 ? 3.005 39.769 81.858 1.00 25.15 89 PHE B N 1
ATOM 1838 C CA . PHE B 1 92 ? 1.894 38.873 82.150 1.00 20.07 89 PHE B CA 1
ATOM 1839 C C . PHE B 1 92 ? 1.481 39.055 83.602 1.00 21.55 89 PHE B C 1
ATOM 1840 O O . PHE B 1 92 ? 2.323 39.230 84.485 1.00 21.91 89 PHE B O 1
ATOM 1848 N N . LEU B 1 93 ? 0.177 39.039 83.843 1.00 19.61 90 LEU B N 1
ATOM 1849 C CA . LEU B 1 93 ? -0.353 39.169 85.201 1.00 22.50 90 LEU B CA 1
ATOM 1850 C C . LEU B 1 93 ? -1.647 38.393 85.257 1.00 24.63 90 LEU B C 1
ATOM 1851 O O . LEU B 1 93 ? -2.445 38.446 84.318 1.00 30.34 90 LEU B O 1
ATOM 1856 N N . CYS B 1 94 ? -1.858 37.638 86.328 1.00 20.16 91 CYS B N 1
ATOM 1857 C CA . CYS B 1 94 ? -3.157 37.003 86.501 1.00 19.79 91 CYS B CA 1
ATOM 1858 C C . CYS B 1 94 ? -3.581 36.988 87.964 1.00 25.33 91 CYS B C 1
ATOM 1859 O O . CYS B 1 94 ? -2.747 37.015 88.862 1.00 24.77 91 CYS B O 1
ATOM 1862 N N . VAL B 1 95 ? -4.886 36.977 88.200 1.00 22.21 92 VAL B N 1
ATOM 1863 C CA A VAL B 1 95 ? -5.405 36.973 89.564 0.64 23.32 92 VAL B CA 1
ATOM 1864 C CA B VAL B 1 95 ? -5.390 36.954 89.559 0.36 23.06 92 VAL B CA 1
ATOM 1865 C C . VAL B 1 95 ? -6.454 35.890 89.699 1.00 24.32 92 VAL B C 1
ATOM 1866 O O . VAL B 1 95 ? -7.250 35.666 88.793 1.00 24.79 92 VAL B O 1
ATOM 1873 N N . SER B 1 96 ? -6.450 35.230 90.841 1.00 21.69 93 SER B N 1
ATOM 1874 C CA . SER B 1 96 ? -7.453 34.249 91.150 1.00 19.56 93 SER B CA 1
ATOM 1875 C C . SER B 1 96 ? -7.937 34.637 92.543 1.00 25.45 93 SER B C 1
ATOM 1876 O O . SER B 1 96 ? -7.138 34.701 93.492 1.00 21.64 93 SER B O 1
ATOM 1887 N N . GLY B 1 98 ? -11.378 34.656 95.554 1.00 26.27 95 GLY B N 1
ATOM 1888 C CA . GLY B 1 98 ? -12.653 34.089 95.937 1.00 26.97 95 GLY B CA 1
ATOM 1889 C C . GLY B 1 98 ? -12.897 34.185 97.435 1.00 26.12 95 GLY B C 1
ATOM 1890 O O . GLY B 1 98 ? -12.066 34.689 98.183 1.00 25.20 95 GLY B O 1
ATOM 1891 N N . LYS B 1 99 ? -14.050 33.683 97.858 1.00 30.95 96 LYS B N 1
ATOM 1892 C CA . LYS B 1 99 ? -14.441 33.672 99.258 1.00 33.31 96 LYS B CA 1
ATOM 1893 C C . LYS B 1 99 ? -13.338 33.137 100.170 1.00 39.02 96 LYS B C 1
ATOM 1894 O O . LYS B 1 99 ? -12.847 33.855 101.045 1.00 32.00 96 LYS B O 1
ATOM 1900 N N . ASN B 1 100 ? -12.955 31.878 99.968 1.00 38.91 97 ASN B N 1
ATOM 1901 C CA . ASN B 1 100 ? -11.865 31.277 100.729 1.00 39.38 97 ASN B CA 1
ATOM 1902 C C . ASN B 1 100 ? -10.742 30.795 99.810 1.00 35.98 97 ASN B C 1
ATOM 1903 O O . ASN B 1 100 ? -10.914 30.725 98.596 1.00 32.55 97 ASN B O 1
ATOM 1908 N N . ARG B 1 101 ? -9.596 30.452 100.391 1.00 30.11 98 ARG B N 1
ATOM 1909 C CA . ARG B 1 101 ? -8.387 30.274 99.607 1.00 30.37 98 ARG B CA 1
ATOM 1910 C C . ARG B 1 101 ? -8.337 28.970 98.817 1.00 33.25 98 ARG B C 1
ATOM 1911 O O . ARG B 1 101 ? -7.629 28.885 97.809 1.00 27.12 98 ARG B O 1
ATOM 1919 N N . LYS B 1 102 ? -9.066 27.954 99.266 1.00 30.97 99 LYS B N 1
ATOM 1920 C CA . LYS B 1 102 ? -8.867 26.616 98.716 1.00 27.06 99 LYS B CA 1
ATOM 1921 C C . LYS B 1 102 ? -9.071 26.570 97.207 1.00 26.71 99 LYS B C 1
ATOM 1922 O O . LYS B 1 102 ? -8.166 26.178 96.474 1.00 24.96 99 LYS B O 1
ATOM 1928 N N . ASN B 1 103 ? -10.252 26.952 96.732 1.00 24.50 100 ASN B N 1
ATOM 1929 C CA . ASN B 1 103 ? -10.506 26.876 95.290 1.00 29.95 100 ASN B CA 1
ATOM 1930 C C . ASN B 1 103 ? -9.670 27.880 94.503 1.00 32.65 100 ASN B C 1
ATOM 1931 O O . ASN B 1 103 ? -9.201 27.587 93.398 1.00 30.71 100 ASN B O 1
ATOM 1936 N N . ALA B 1 104 ? -9.491 29.069 95.069 1.00 24.92 101 ALA B N 1
ATOM 1937 C CA . ALA B 1 104 ? -8.740 30.115 94.381 1.00 24.85 101 ALA B CA 1
ATOM 1938 C C . ALA B 1 104 ? -7.300 29.670 94.159 1.00 27.65 101 ALA B C 1
ATOM 1939 O O . ALA B 1 104 ? -6.743 29.883 93.083 1.00 23.67 101 ALA B O 1
ATOM 1941 N N . LEU B 1 105 ? -6.701 29.047 95.178 1.00 21.82 102 LEU B N 1
ATOM 1942 C CA . LEU B 1 105 ? -5.298 28.642 95.097 1.00 20.89 102 LEU B CA 1
ATOM 1943 C C . LEU B 1 105 ? -5.122 27.465 94.149 1.00 23.26 102 LEU B C 1
ATOM 1944 O O . LEU B 1 105 ? -4.123 27.384 93.433 1.00 23.17 102 LEU B O 1
ATOM 1949 N N . GLU B 1 106 ? -6.077 26.538 94.153 1.00 23.84 103 GLU B N 1
ATOM 1950 C CA . GLU B 1 106 ? -5.997 25.371 93.262 1.00 28.19 103 GLU B CA 1
ATOM 1951 C C . GLU B 1 106 ? -6.140 25.785 91.804 1.00 31.41 103 GLU B C 1
ATOM 1952 O O . GLU B 1 106 ? -5.426 25.283 90.925 1.00 29.86 103 GLU B O 1
ATOM 1954 N N . LEU B 1 107 ? -7.054 26.712 91.545 1.00 24.59 104 LEU B N 1
ATOM 1955 C CA . LEU B 1 107 ? -7.260 27.206 90.176 1.00 27.95 104 LEU B CA 1
ATOM 1956 C C . LEU B 1 107 ? -6.025 27.999 89.701 1.00 31.06 104 LEU B C 1
ATOM 1957 O O . LEU B 1 107 ? -5.556 27.841 88.585 1.00 22.88 104 LEU B O 1
ATOM 1962 N N . TYR B 1 108 ? -5.482 28.824 90.582 1.00 26.89 105 TYR B N 1
ATOM 1963 C CA . TYR B 1 108 ? -4.267 29.586 90.306 1.00 27.74 105 TYR B CA 1
ATOM 1964 C C . TYR B 1 108 ? -3.109 28.697 89.837 1.00 25.52 105 TYR B C 1
ATOM 1965 O O . TYR B 1 108 ? -2.494 28.982 88.815 1.00 27.10 105 TYR B O 1
ATOM 1974 N N . GLU B 1 109 ? -2.781 27.651 90.596 1.00 22.96 106 GLU B N 1
ATOM 1975 C CA . GLU B 1 109 ? -1.659 26.793 90.223 1.00 24.53 106 GLU B CA 1
ATOM 1976 C C . GLU B 1 109 ? -1.912 26.135 88.878 1.00 23.18 106 GLU B C 1
ATOM 1977 O O . GLU B 1 109 ? -1.037 26.120 87.999 1.00 22.62 106 GLU B O 1
ATOM 1979 N N . ASN B 1 110 ? -3.104 25.572 88.712 1.00 22.20 107 ASN B N 1
ATOM 1980 C CA . ASN B 1 110 ? -3.391 24.834 87.473 1.00 25.17 107 ASN B CA 1
ATOM 1981 C C . ASN B 1 110 ? -3.457 25.753 86.263 1.00 24.64 107 ASN B C 1
ATOM 1982 O O . ASN B 1 110 ? -2.960 25.410 85.188 1.00 23.72 107 ASN B O 1
ATOM 1987 N N . PHE B 1 111 ? -4.075 26.918 86.428 1.00 20.00 108 PHE B N 1
ATOM 1988 C CA . PHE B 1 111 ? -4.198 27.852 85.297 1.00 20.02 108 PHE B CA 1
ATOM 1989 C C . PHE B 1 111 ? -2.846 28.316 84.770 1.00 28.11 108 PHE B C 1
ATOM 1990 O O . PHE B 1 111 ? -2.611 28.364 83.567 1.00 26.47 108 PHE B O 1
ATOM 1998 N N . ILE B 1 112 ? -1.963 28.680 85.686 1.00 24.12 109 ILE B N 1
ATOM 1999 C CA . ILE B 1 112 ? -0.649 29.169 85.305 1.00 22.67 109 ILE B CA 1
ATOM 2000 C C . ILE B 1 112 ? 0.101 28.100 84.512 1.00 23.74 109 ILE B C 1
ATOM 2001 O O . ILE B 1 112 ? 0.668 28.374 83.442 1.00 27.56 109 ILE B O 1
ATOM 2006 N N . GLU B 1 113 ? 0.105 26.882 85.025 1.00 23.51 110 GLU B N 1
ATOM 2007 C CA . GLU B 1 113 ? 0.741 25.778 84.304 1.00 24.80 110 GLU B CA 1
ATOM 2008 C C . GLU B 1 113 ? 0.115 25.568 82.926 1.00 28.88 110 GLU B C 1
ATOM 2009 O O . GLU B 1 113 ? 0.828 25.443 81.920 1.00 28.59 110 GLU B O 1
ATOM 2015 N N . ASP B 1 114 ? -1.214 25.538 82.855 1.00 23.62 111 ASP B N 1
ATOM 2016 C CA . ASP B 1 114 ? -1.851 25.326 81.547 1.00 27.92 111 ASP B CA 1
ATOM 2017 C C . ASP B 1 114 ? -1.561 26.511 80.629 1.00 25.72 111 ASP B C 1
ATOM 2018 O O . ASP B 1 114 ? -1.276 26.340 79.434 1.00 27.94 111 ASP B O 1
ATOM 2023 N N . PHE B 1 115 ? -1.615 27.714 81.188 1.00 21.11 112 PHE B N 1
ATOM 2024 C CA . PHE B 1 115 ? -1.275 28.913 80.426 1.00 24.19 112 PHE B CA 1
ATOM 2025 C C . PHE B 1 115 ? 0.101 28.845 79.763 1.00 28.60 112 PHE B C 1
ATOM 2026 O O . PHE B 1 115 ? 0.241 29.110 78.566 1.00 27.29 112 PHE B O 1
ATOM 2034 N N . LYS B 1 116 ? 1.125 28.533 80.549 1.00 24.88 113 LYS B N 1
ATOM 2035 C CA . LYS B 1 116 ? 2.490 28.531 80.032 1.00 23.92 113 LYS B CA 1
ATOM 2036 C C . LYS B 1 116 ? 2.666 27.568 78.858 1.00 29.95 113 LYS B C 1
ATOM 2037 O O . LYS B 1 116 ? 3.472 27.825 77.962 1.00 31.36 113 LYS B O 1
ATOM 2043 N N . HIS B 1 117 ? 1.922 26.464 78.857 1.00 27.20 114 HIS B N 1
ATOM 2044 C CA . HIS B 1 117 ? 2.109 25.448 77.817 1.00 31.02 114 HIS B CA 1
ATOM 2045 C C . HIS B 1 117 ? 1.101 25.510 76.661 1.00 29.42 114 HIS B C 1
ATOM 2046 O O . HIS B 1 117 ? 1.301 24.860 75.628 1.00 30.54 114 HIS B O 1
ATOM 2053 N N . ASN B 1 118 ? 0.026 26.276 76.810 1.00 24.74 115 ASN B N 1
ATOM 2054 C CA . ASN B 1 118 ? -1.059 26.206 75.815 1.00 29.87 115 ASN B CA 1
ATOM 2055 C C . ASN B 1 118 ? -1.565 27.536 75.260 1.00 31.70 115 ASN B C 1
ATOM 2056 O O . ASN B 1 118 ? -2.280 27.562 74.245 1.00 27.07 115 ASN B O 1
ATOM 2061 N N . ALA B 1 119 ? -1.201 28.639 75.907 1.00 24.17 116 ALA B N 1
ATOM 2062 C CA . ALA B 1 119 ? -1.675 29.943 75.460 1.00 27.22 116 ALA B CA 1
ATOM 2063 C C . ALA B 1 119 ? -1.092 30.210 74.086 1.00 27.29 116 ALA B C 1
ATOM 2064 O O . ALA B 1 119 ? 0.115 30.069 73.887 1.00 30.93 116 ALA B O 1
ATOM 2066 N N . PRO B 1 120 ? -1.943 30.597 73.132 1.00 27.50 117 PRO B N 1
ATOM 2067 C CA . PRO B 1 120 ? -1.452 30.834 71.769 1.00 27.46 117 PRO B CA 1
ATOM 2068 C C . PRO B 1 120 ? -0.716 32.160 71.691 1.00 29.00 117 PRO B C 1
ATOM 2069 O O . PRO B 1 120 ? -1.270 33.143 71.195 1.00 28.16 117 PRO B O 1
ATOM 2073 N N . ILE B 1 121 ? 0.527 32.173 72.174 1.00 23.11 118 ILE B N 1
ATOM 2074 C CA . ILE B 1 121 ? 1.328 33.390 72.255 1.00 22.96 118 ILE B CA 1
ATOM 2075 C C . ILE B 1 121 ? 2.759 33.075 71.842 1.00 24.84 118 ILE B C 1
ATOM 2076 O O . ILE B 1 121 ? 3.308 32.051 72.246 1.00 26.81 118 ILE B O 1
ATOM 2081 N N . TRP B 1 122 ? 3.361 33.938 71.029 1.00 27.23 119 TRP B N 1
ATOM 2082 C CA . TRP B 1 122 ? 4.723 33.698 70.548 1.00 27.38 119 TRP B CA 1
ATOM 2083 C C . TRP B 1 122 ? 5.712 34.739 71.051 1.00 30.84 119 TRP B C 1
ATOM 2084 O O . TRP B 1 122 ? 5.453 35.944 70.982 1.00 30.07 119 TRP B O 1
ATOM 2095 N N . LYS B 1 123 ? 6.848 34.260 71.547 1.00 24.75 120 LYS B N 1
ATOM 2096 C CA . LYS B 1 123 ? 7.832 35.113 72.202 1.00 23.79 120 LYS B CA 1
ATOM 2097 C C . LYS B 1 123 ? 9.074 35.327 71.335 1.00 28.56 120 LYS B C 1
ATOM 2098 O O . LYS B 1 123 ? 9.571 34.391 70.701 1.00 28.51 120 LYS B O 1
ATOM 2104 N N . TYR B 1 124 ? 9.570 36.561 71.303 1.00 27.87 121 TYR B N 1
ATOM 2105 C CA . TYR B 1 124 ? 10.814 36.867 70.603 1.00 25.66 121 TYR B CA 1
ATOM 2106 C C . TYR B 1 124 ? 11.769 37.610 71.532 1.00 31.34 121 TYR B C 1
ATOM 2107 O O . TYR B 1 124 ? 11.326 38.401 72.373 1.00 25.77 121 TYR B O 1
ATOM 2116 N N . ASP B 1 125 ? 13.072 37.370 71.380 1.00 30.14 122 ASP B N 1
ATOM 2117 C CA . ASP B 1 125 ? 14.076 38.190 72.060 1.00 28.48 122 ASP B CA 1
ATOM 2118 C C . ASP B 1 125 ? 14.381 39.455 71.243 1.00 34.81 122 ASP B C 1
ATOM 2119 O O . ASP B 1 125 ? 14.399 39.424 70.009 1.00 34.01 122 ASP B O 1
ATOM 2124 N N . LEU B 1 126 ? 14.612 40.566 71.938 1.00 31.64 123 LEU B N 1
ATOM 2125 C CA . LEU B 1 126 ? 15.091 41.792 71.297 1.00 35.21 123 LEU B CA 1
ATOM 2126 C C . LEU B 1 126 ? 16.609 41.829 71.429 1.00 37.81 123 LEU B C 1
ATOM 2127 O O . LEU B 1 126 ? 17.137 42.168 72.488 1.00 36.74 123 LEU B O 1
ATOM 2132 N N . ILE B 1 127 ? 17.306 41.453 70.363 1.00 31.92 124 ILE B N 1
ATOM 2133 C CA . ILE B 1 127 ? 18.753 41.316 70.402 1.00 34.41 124 ILE B CA 1
ATOM 2134 C C . ILE B 1 127 ? 19.383 42.190 69.333 1.00 44.31 124 ILE B C 1
ATOM 2135 O O . ILE B 1 127 ? 19.055 42.061 68.156 1.00 40.85 124 ILE B O 1
ATOM 2140 N N . HIS B 1 128 ? 20.285 43.076 69.735 1.00 51.15 125 HIS B N 1
ATOM 2141 C CA . HIS B 1 128 ? 20.998 43.908 68.770 1.00 50.12 125 HIS B CA 1
ATOM 2142 C C . HIS B 1 128 ? 20.046 44.471 67.721 1.00 48.25 125 HIS B C 1
ATOM 2143 O O . HIS B 1 128 ? 20.332 44.405 66.523 1.00 52.10 125 HIS B O 1
ATOM 2150 N N . ASN B 1 129 ? 18.911 45.002 68.168 1.00 43.44 126 ASN B N 1
ATOM 2151 C CA . ASN B 1 129 ? 17.952 45.649 67.268 1.00 42.94 126 ASN B CA 1
ATOM 2152 C C . ASN B 1 129 ? 17.162 44.699 66.366 1.00 41.23 126 ASN B C 1
ATOM 2153 O O . ASN B 1 129 ? 16.408 45.142 65.499 1.00 45.42 126 ASN B O 1
ATOM 2158 N N . LYS B 1 130 ? 17.332 43.398 66.572 1.00 35.17 127 LYS B N 1
ATOM 2159 C CA . LYS B 1 130 ? 16.593 42.407 65.801 1.00 35.50 127 LYS B CA 1
ATOM 2160 C C . LYS B 1 130 ? 15.514 41.783 66.677 1.00 42.17 127 LYS B C 1
ATOM 2161 O O . LYS B 1 130 ? 15.605 41.826 67.912 1.00 35.78 127 LYS B O 1
ATOM 2167 N N . ARG B 1 131 ? 14.495 41.209 66.040 1.00 38.55 128 ARG B N 1
ATOM 2168 C CA . ARG B 1 131 ? 13.414 40.519 66.752 1.00 37.97 128 ARG B CA 1
ATOM 2169 C C . ARG B 1 131 ? 13.516 39.030 66.455 1.00 38.58 128 ARG B C 1
ATOM 2170 O O . ARG B 1 131 ? 13.205 38.592 65.353 1.00 39.47 128 ARG B O 1
ATOM 2178 N N . ILE B 1 132 ? 13.958 38.240 67.423 1.00 34.32 129 ILE B N 1
ATOM 2179 C CA . ILE B 1 132 ? 14.335 36.857 67.116 1.00 36.53 129 ILE B CA 1
ATOM 2180 C C . ILE B 1 132 ? 13.541 35.800 67.873 1.00 37.76 129 ILE B C 1
ATOM 2181 O O . ILE B 1 132 ? 13.585 35.731 69.096 1.00 31.62 129 ILE B O 1
ATOM 2186 N N . TYR B 1 133 ? 12.812 34.977 67.126 1.00 39.43 130 TYR B N 1
ATOM 2187 C CA . TYR B 1 133 ? 11.951 33.945 67.705 1.00 36.52 130 TYR B CA 1
ATOM 2188 C C . TYR B 1 133 ? 12.685 33.080 68.710 1.00 32.25 130 TYR B C 1
ATOM 2189 O O . TYR B 1 133 ? 13.782 32.595 68.454 1.00 32.90 130 TYR B O 1
ATOM 2198 N N . ALA B 1 134 ? 12.056 32.869 69.852 1.00 29.18 131 ALA B N 1
ATOM 2199 C CA . ALA B 1 134 ? 12.614 32.066 70.919 1.00 32.86 131 ALA B CA 1
ATOM 2200 C C . ALA B 1 134 ? 12.314 30.596 70.680 1.00 34.20 131 ALA B C 1
ATOM 2201 O O . ALA B 1 134 ? 11.579 29.967 71.412 1.00 32.18 131 ALA B O 1
ATOM 2203 N N . LYS B 1 135 ? 12.937 30.059 69.652 1.00 38.46 132 LYS B N 1
ATOM 2204 C CA . LYS B 1 135 ? 12.624 28.734 69.163 1.00 38.75 132 LYS B CA 1
ATOM 2205 C C . LYS B 1 135 ? 12.851 27.566 70.100 1.00 41.34 132 LYS B C 1
ATOM 2206 O O . LYS B 1 135 ? 12.000 26.725 70.230 1.00 46.86 132 LYS B O 1
ATOM 2212 N N . GLU B 1 136 ? 13.988 27.508 70.760 1.00 37.17 133 GLU B N 1
ATOM 2213 C CA . GLU B 1 136 ? 14.244 26.347 71.576 1.00 45.09 133 GLU B CA 1
ATOM 2214 C C . GLU B 1 136 ? 13.297 26.181 72.762 1.00 54.54 133 GLU B C 1
ATOM 2215 O O . GLU B 1 136 ? 12.846 25.086 73.043 1.00 59.96 133 GLU B O 1
ATOM 2221 N N . ARG B 1 137 ? 12.993 27.272 73.450 1.00 48.94 134 ARG B N 1
ATOM 2222 C CA . ARG B 1 137 ? 12.263 27.192 74.715 1.00 50.78 134 ARG B CA 1
ATOM 2223 C C . ARG B 1 137 ? 10.754 27.340 74.567 1.00 38.88 134 ARG B C 1
ATOM 2224 O O . ARG B 1 137 ? 10.031 27.424 75.561 1.00 45.64 134 ARG B O 1
ATOM 2232 N N . SER B 1 138 ? 10.283 27.335 73.326 1.00 30.00 135 SER B N 1
ATOM 2233 C CA . SER B 1 138 ? 8.858 27.388 73.060 1.00 32.36 135 SER B CA 1
ATOM 2234 C C . SER B 1 138 ? 8.279 25.977 73.083 1.00 34.73 135 SER B C 1
ATOM 2235 O O . SER B 1 138 ? 8.995 25.008 72.845 1.00 33.91 135 SER B O 1
ATOM 2238 N N . HIS B 1 139 ? 6.986 25.870 73.373 1.00 38.61 136 HIS B N 1
ATOM 2239 C CA . HIS B 1 139 ? 6.362 24.575 73.619 1.00 38.12 136 HIS B CA 1
ATOM 2240 C C . HIS B 1 139 ? 5.411 24.181 72.502 1.00 34.07 136 HIS B C 1
ATOM 2241 O O . HIS B 1 139 ? 4.430 24.884 72.248 1.00 34.98 136 HIS B O 1
ATOM 2248 N N . PRO B 1 140 ? 5.689 23.048 71.826 1.00 35.54 137 PRO B N 1
ATOM 2249 C CA . PRO B 1 140 ? 4.748 22.635 70.777 1.00 37.11 137 PRO B CA 1
ATOM 2250 C C . PRO B 1 140 ? 3.367 22.397 71.382 1.00 42.58 137 PRO B C 1
ATOM 2251 O O . PRO B 1 140 ? 3.257 21.840 72.491 1.00 36.82 137 PRO B O 1
ATOM 2255 N N . LEU B 1 141 ? 2.334 22.824 70.665 1.00 33.89 138 LEU B N 1
ATOM 2256 C CA . LEU B 1 141 ? 0.954 22.687 71.128 1.00 39.28 138 LEU B CA 1
ATOM 2257 C C . LEU B 1 141 ? 0.410 21.265 70.955 1.00 36.28 138 LEU B C 1
ATOM 2258 O O . LEU B 1 141 ? 0.975 20.455 70.208 1.00 40.47 138 LEU B O 1
ATOM 2263 N N . LYS B 1 142 ? -0.679 20.971 71.665 1.00 47.61 139 LYS B N 1
ATOM 2264 C CA . LYS B 1 142 ? -1.410 19.727 71.470 1.00 47.41 139 LYS B CA 1
ATOM 2265 C C . LYS B 1 142 ? -1.793 19.583 70.006 1.00 51.41 139 LYS B C 1
ATOM 2266 O O . LYS B 1 142 ? -2.404 20.485 69.423 1.00 51.53 139 LYS B O 1
ATOM 2268 N N . GLY B 1 143 ? -1.435 18.443 69.419 1.00 54.11 140 GLY B N 1
ATOM 2269 C CA . GLY B 1 143 ? -1.763 18.157 68.035 1.00 49.16 140 GLY B CA 1
ATOM 2270 C C . GLY B 1 143 ? -0.712 18.661 67.065 1.00 52.04 140 GLY B C 1
ATOM 2271 O O . GLY B 1 143 ? -0.901 18.600 65.846 1.00 53.82 140 GLY B O 1
ATOM 2272 N N . SER B 1 144 ? 0.402 19.162 67.590 1.00 48.00 141 SER B N 1
ATOM 2273 C CA . SER B 1 144 ? 1.453 19.672 66.708 1.00 48.54 141 SER B CA 1
ATOM 2274 C C . SER B 1 144 ? 1.931 18.563 65.768 1.00 45.75 141 SER B C 1
ATOM 2275 O O . SER B 1 144 ? 2.030 17.401 66.174 1.00 43.36 141 SER B O 1
ATOM 2278 N N . GLY B 1 145 ? 2.197 18.915 64.511 1.00 49.00 142 GLY B N 1
ATOM 2279 C CA . GLY B 1 145 ? 2.680 17.957 63.523 1.00 45.80 142 GLY B CA 1
ATOM 2280 C C . GLY B 1 145 ? 1.572 17.226 62.784 1.00 50.84 142 GLY B C 1
ATOM 2281 O O . GLY B 1 145 ? 1.830 16.268 62.044 1.00 53.72 142 GLY B O 1
ATOM 2282 N N . LEU B 1 146 ? 0.331 17.665 62.986 1.00 50.89 143 LEU B N 1
ATOM 2283 C CA . LEU B 1 146 ? -0.834 17.053 62.330 1.00 52.19 143 LEU B CA 1
ATOM 2284 C C . LEU B 1 146 ? -0.726 17.025 60.805 1.00 54.35 143 LEU B C 1
ATOM 2285 O O . LEU B 1 146 ? -1.317 16.166 60.149 1.00 49.32 143 LEU B O 1
ATOM 2290 N N . LEU B 1 147 ? 0.015 17.967 60.234 1.00 56.48 144 LEU B N 1
ATOM 2291 C CA . LEU B 1 147 ? 0.069 18.062 58.774 1.00 56.60 144 LEU B CA 1
ATOM 2292 C C . LEU B 1 147 ? 1.444 17.732 58.202 1.00 57.44 144 LEU B C 1
ATOM 2293 O O . LEU B 1 147 ? 1.691 17.940 57.018 1.00 62.84 144 LEU B O 1
ATOM 2298 N N . ALA B 1 148 ? 2.329 17.209 59.045 1.00 58.61 145 ALA B N 1
ATOM 2299 C CA . ALA B 1 148 ? 3.670 16.838 58.610 1.00 60.83 145 ALA B CA 1
ATOM 2300 C C . ALA B 1 148 ? 3.650 15.615 57.688 1.00 66.87 145 ALA B C 1
ATOM 2301 O O . ALA B 1 148 ? 3.827 14.477 58.135 1.00 69.39 145 ALA B O 1
ATOM 2319 N N . VAL C 2 3 ? -10.853 27.633 50.817 1.00 45.49 3 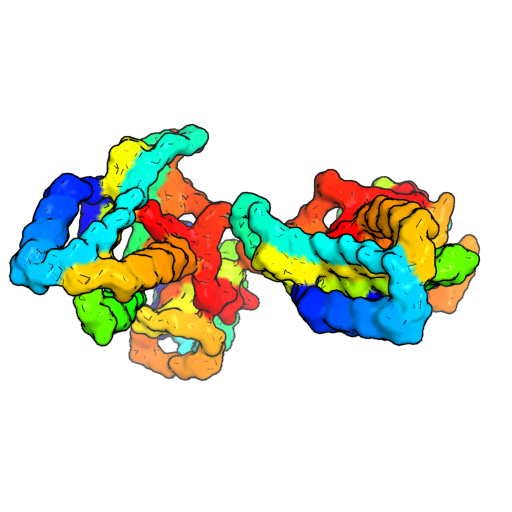VAL C N 1
ATOM 2320 C CA . VAL C 2 3 ? -10.393 27.566 52.196 1.00 46.27 3 VAL C CA 1
ATOM 2321 C C . VAL C 2 3 ? -9.252 28.558 52.366 1.00 44.53 3 VAL C C 1
ATOM 2322 O O . VAL C 2 3 ? -8.433 28.722 51.463 1.00 47.15 3 VAL C O 1
ATOM 2326 N N . GLU C 2 4 ? -9.194 29.240 53.504 1.00 40.15 4 GLU C N 1
ATOM 2327 C CA . GLU C 2 4 ? -8.076 30.139 53.757 1.00 39.06 4 GLU C CA 1
ATOM 2328 C C . GLU C 2 4 ? -7.094 29.507 54.727 1.00 38.89 4 GLU C C 1
ATOM 2329 O O . GLU C 2 4 ? -7.495 28.867 55.698 1.00 39.79 4 GLU C O 1
ATOM 2335 N N . VAL C 2 5 ? -5.805 29.681 54.458 1.00 35.59 5 VAL C N 1
ATOM 2336 C CA . VAL C 2 5 ? -4.779 29.132 55.326 1.00 37.50 5 VAL C CA 1
ATOM 2337 C C . VAL C 2 5 ? -3.950 30.279 55.878 1.00 37.24 5 VAL C C 1
ATOM 2338 O O . VAL C 2 5 ? -3.431 31.099 55.113 1.00 33.78 5 VAL C O 1
ATOM 2342 N N . ARG C 2 6 ? -3.801 30.328 57.199 1.00 32.57 6 ARG C N 1
ATOM 2343 C CA . ARG C 2 6 ? -3.055 31.402 57.855 1.00 35.11 6 ARG C CA 1
ATOM 2344 C C . ARG C 2 6 ? -1.878 30.894 58.660 1.00 38.39 6 ARG C C 1
ATOM 2345 O O . ARG C 2 6 ? -1.859 29.764 59.086 1.00 38.83 6 ARG C O 1
ATOM 2353 N N . PHE C 2 7 ? -0.883 31.745 58.834 1.00 35.99 7 PHE C N 1
ATOM 2354 C CA . PHE C 2 7 ? 0.355 31.360 59.486 1.00 29.45 7 PHE C CA 1
ATOM 2355 C C . PHE C 2 7 ? 0.693 32.324 60.620 1.00 29.06 7 PHE C C 1
ATOM 2356 O O . PHE C 2 7 ? 0.941 33.511 60.391 1.00 30.96 7 PHE C O 1
ATOM 2364 N N . PHE C 2 8 ? 0.694 31.814 61.846 1.00 33.55 8 PHE C N 1
ATOM 2365 C CA . PHE C 2 8 ? 0.919 32.665 63.007 1.00 34.66 8 PHE C CA 1
ATOM 2366 C C . PHE C 2 8 ? 2.363 32.699 63.477 1.00 34.98 8 PHE C C 1
ATOM 2367 O O . PHE C 2 8 ? 3.172 31.853 63.089 1.00 30.72 8 PHE C O 1
ATOM 2375 N N . GLY C 2 9 ? 2.677 33.694 64.305 1.00 38.86 9 GLY C N 1
ATOM 2376 C CA . GLY C 2 9 ? 3.983 33.782 64.928 1.00 38.01 9 GLY C CA 1
ATOM 2377 C C . GLY C 2 9 ? 5.123 34.037 63.967 1.00 35.30 9 GLY C C 1
ATOM 2378 O O . GLY C 2 9 ? 5.031 34.910 63.098 1.00 33.03 9 GLY C O 1
ATOM 2379 N N . PRO C 2 10 ? 6.211 33.271 64.120 1.00 30.98 10 PRO C N 1
ATOM 2380 C CA . PRO C 2 10 ? 7.448 33.474 63.357 1.00 38.50 10 PRO C CA 1
ATOM 2381 C C . PRO C 2 10 ? 7.415 32.910 61.938 1.00 38.46 10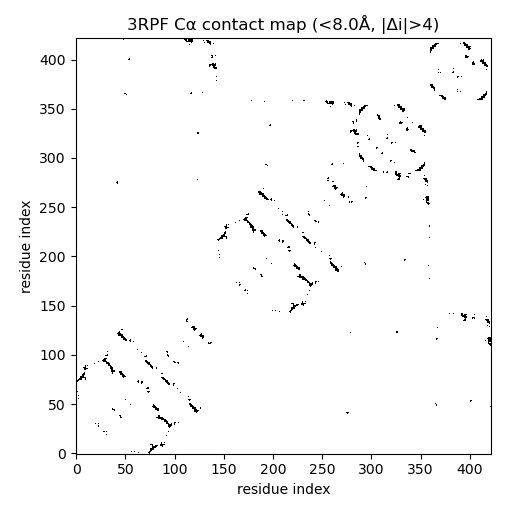 PRO C C 1
ATOM 2382 O O . PRO C 2 10 ? 8.387 33.095 61.193 1.00 44.71 10 PRO C O 1
ATOM 2386 N N . ILE C 2 11 ? 6.336 32.229 61.559 1.00 37.46 11 ILE C N 1
ATOM 2387 C CA . ILE C 2 11 ? 6.237 31.701 60.191 1.00 32.73 11 ILE C CA 1
ATOM 2388 C C . ILE C 2 11 ? 6.167 32.853 59.191 1.00 34.59 11 ILE C C 1
ATOM 2389 O O . ILE C 2 11 ? 5.271 33.701 59.272 1.00 35.28 11 ILE C O 1
ATOM 2394 N N . LYS C 2 12 ? 7.106 32.885 58.249 1.00 37.63 12 LYS C N 1
ATOM 2395 C CA . LYS C 2 12 ? 7.243 34.048 57.379 1.00 44.94 12 LYS C CA 1
ATOM 2396 C C . LYS C 2 12 ? 6.301 33.999 56.184 1.00 47.87 12 LYS C C 1
ATOM 2397 O O . LYS C 2 12 ? 6.112 34.999 55.490 1.00 56.84 12 LYS C O 1
ATOM 2399 N N . GLU C 2 13 ? 5.710 32.837 55.939 1.00 48.38 13 GLU C N 1
ATOM 2400 C CA . GLU C 2 13 ? 4.843 32.676 54.772 1.00 53.76 13 GLU C CA 1
ATOM 2401 C C . GLU C 2 13 ? 3.577 33.518 54.891 1.00 52.33 13 GLU C C 1
ATOM 2402 O O . GLU C 2 13 ? 2.953 33.577 55.953 1.00 49.72 13 GLU C O 1
ATOM 2408 N N . GLU C 2 14 ? 3.206 34.175 53.796 1.00 51.01 14 GLU C N 1
ATOM 2409 C CA . GLU C 2 14 ? 1.954 34.919 53.743 1.00 50.01 14 GLU C CA 1
ATOM 2410 C C . GLU C 2 14 ? 0.750 33.979 53.736 1.00 43.12 14 GLU C C 1
ATOM 2411 O O . GLU C 2 14 ? 0.838 32.843 53.255 1.00 43.80 14 GLU C O 1
ATOM 2417 N N . ASN C 2 15 ? -0.366 34.449 54.287 1.00 41.41 15 ASN C N 1
ATOM 2418 C CA . ASN C 2 15 ? -1.611 33.698 54.239 1.00 41.88 15 ASN C CA 1
ATOM 2419 C C . ASN C 2 15 ? -2.078 33.625 52.790 1.00 45.58 15 ASN C C 1
ATOM 2420 O O . ASN C 2 15 ? -1.731 34.484 51.972 1.00 43.76 15 ASN C O 1
ATOM 2425 N N . PHE C 2 16 ? -2.864 32.609 52.459 1.00 35.01 16 PHE C N 1
ATOM 2426 C CA . PHE C 2 16 ? -3.387 32.517 51.089 1.00 36.50 16 PHE C CA 1
ATOM 2427 C C . PHE C 2 16 ? -4.673 31.693 51.059 1.00 42.81 16 PHE C C 1
ATOM 2428 O O . PHE C 2 16 ? -5.006 30.990 52.030 1.00 43.04 16 PHE C O 1
ATOM 2436 N N . PHE C 2 17 ? -5.406 31.800 49.957 1.00 41.00 17 PHE C N 1
ATOM 2437 C CA . PHE C 2 17 ? -6.612 31.015 49.746 1.00 39.81 17 PHE C CA 1
ATOM 2438 C C . PHE C 2 17 ? -6.294 29.885 48.786 1.00 48.17 17 PHE C C 1
ATOM 2439 O O . PHE C 2 17 ? -5.487 30.054 47.876 1.00 40.83 17 PHE C O 1
ATOM 2447 N N . ILE C 2 18 ? -6.926 28.735 48.979 1.00 47.84 18 ILE C N 1
ATOM 2448 C CA . ILE C 2 18 ? -6.647 27.586 48.125 1.00 49.24 18 ILE C CA 1
ATOM 2449 C C . ILE C 2 18 ? -7.833 26.647 48.133 1.00 51.20 18 ILE C C 1
ATOM 2450 O O . ILE C 2 18 ? -8.606 26.641 49.095 1.00 44.25 18 ILE C O 1
ATOM 2455 N N . LYS C 2 19 ? -7.991 25.865 47.064 1.00 48.21 19 LYS C N 1
ATOM 2456 C CA . LYS C 2 19 ? -9.052 24.866 47.034 1.00 50.31 19 LYS C CA 1
ATOM 2457 C C . LYS C 2 19 ? -8.593 23.525 47.604 1.00 55.73 19 LYS C C 1
ATOM 2458 O O . LYS C 2 19 ? -7.475 23.070 47.344 1.00 57.42 19 LYS C O 1
ATOM 2464 N N . ALA C 2 20 ? -9.460 22.905 48.395 1.00 54.08 20 ALA C N 1
ATOM 2465 C CA . ALA C 2 20 ? -9.212 21.560 48.898 1.00 59.46 20 ALA C CA 1
ATOM 2466 C C . ALA C 2 20 ? -10.499 20.929 49.422 1.00 64.40 20 ALA C C 1
ATOM 2467 O O . ALA C 2 20 ? -11.229 21.537 50.205 1.00 67.74 20 ALA C O 1
ATOM 2469 N N . ASN C 2 21 ? -10.776 19.709 48.982 1.00 70.67 21 ASN C N 1
ATOM 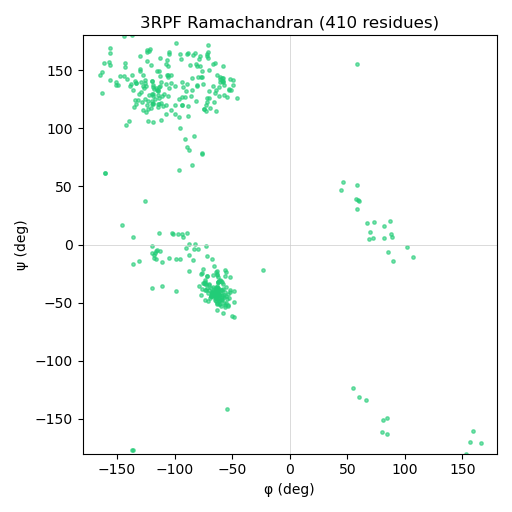2470 C CA . ASN C 2 21 ? -11.970 19.002 49.417 1.00 77.23 21 ASN C CA 1
ATOM 2471 C C . ASN C 2 21 ? -11.898 18.677 50.899 1.00 78.25 21 ASN C C 1
ATOM 2472 O O . ASN C 2 21 ? -12.884 18.824 51.624 1.00 80.42 21 ASN C O 1
ATOM 2474 N N . ASP C 2 22 ? -10.719 18.250 51.345 1.00 75.36 22 ASP C N 1
ATOM 2475 C CA . ASP C 2 22 ? -10.525 17.827 52.730 1.00 71.24 22 ASP C CA 1
ATOM 2476 C C . ASP C 2 22 ? -9.143 18.205 53.259 1.00 63.42 22 ASP C C 1
ATOM 2477 O O . ASP C 2 22 ? -8.324 18.774 52.531 1.00 62.24 22 ASP C O 1
ATOM 2482 N N . LEU C 2 23 ? -8.884 17.870 54.521 1.00 69.18 23 LEU C N 1
ATOM 2483 C CA . LEU C 2 23 ? -7.616 18.215 55.159 1.00 65.32 23 LEU C CA 1
ATOM 2484 C C . LEU C 2 23 ? -6.451 17.359 54.671 1.00 63.41 23 LEU C C 1
ATOM 2485 O O . LEU C 2 23 ? -5.320 17.836 54.610 1.00 60.53 23 LEU C O 1
ATOM 2487 N N . LYS C 2 24 ? -6.714 16.103 54.326 1.00 64.81 24 LYS C N 1
ATOM 2488 C CA . LYS C 2 24 ? -5.651 15.262 53.791 1.00 67.12 24 LYS C CA 1
ATOM 2489 C C . LYS C 2 24 ? -5.130 15.873 52.504 1.00 67.38 24 LYS C C 1
ATOM 2490 O O . LYS C 2 24 ? -3.949 15.759 52.184 1.00 66.47 24 LYS C O 1
ATOM 2496 N N . GLU C 2 25 ? -6.020 16.542 51.779 1.00 68.67 25 GLU C N 1
ATOM 2497 C CA . GLU C 2 25 ? -5.652 17.207 50.535 1.00 74.11 25 GLU C CA 1
ATOM 2498 C C . GLU C 2 25 ? -4.856 18.469 50.838 1.00 68.98 25 GLU C C 1
ATOM 2499 O O . GLU C 2 25 ? -3.801 18.707 50.243 1.00 62.32 25 GLU C O 1
ATOM 2505 N N . LEU C 2 26 ? -5.371 19.271 51.766 1.00 67.30 26 LEU C N 1
ATOM 2506 C CA . LEU C 2 26 ? -4.677 20.469 52.222 1.00 61.77 26 LEU C CA 1
ATOM 2507 C C . LEU C 2 26 ? -3.283 20.101 52.718 1.00 58.94 26 LEU C C 1
ATOM 2508 O O . LEU C 2 26 ? -2.313 20.828 52.498 1.00 63.83 26 LEU C O 1
ATOM 2513 N N . ARG C 2 27 ? -3.161 18.948 53.355 1.00 59.11 27 ARG C N 1
ATOM 2514 C CA . ARG C 2 27 ? -1.873 18.493 53.845 1.00 59.34 27 ARG C CA 1
ATOM 2515 C C . ARG C 2 27 ? -0.874 18.274 52.725 1.00 60.80 27 ARG C C 1
ATOM 2516 O O . ARG C 2 27 ? 0.294 18.622 52.847 1.00 59.02 27 ARG C O 1
ATOM 2524 N N . ALA C 2 28 ? -1.338 17.687 51.630 1.00 63.79 28 ALA C N 1
ATOM 2525 C CA . ALA C 2 28 ? -0.462 17.461 50.484 1.00 60.68 28 ALA C CA 1
ATOM 2526 C C . ALA C 2 28 ? 0.010 18.772 49.860 1.00 61.67 28 ALA C C 1
ATOM 2527 O O . ALA C 2 28 ? 1.154 18.884 49.408 1.00 62.11 28 ALA C O 1
ATOM 2529 N N . ILE C 2 29 ? -0.881 19.758 49.823 1.00 54.46 29 ILE C N 1
ATOM 2530 C CA . ILE C 2 29 ? -0.560 21.063 49.247 1.00 55.08 29 ILE C CA 1
ATOM 2531 C C . ILE C 2 29 ? 0.495 21.790 50.088 1.00 56.75 29 ILE C C 1
ATOM 2532 O O . ILE C 2 29 ? 1.403 22.422 49.549 1.00 58.74 29 ILE C O 1
ATOM 2537 N N . LEU C 2 30 ? 0.385 21.690 51.408 1.00 48.36 30 LEU C N 1
ATOM 2538 C CA . LEU C 2 30 ? 1.319 22.396 52.275 1.00 48.36 30 LEU C CA 1
ATOM 2539 C C . LEU C 2 30 ? 2.708 21.743 52.265 1.00 51.62 30 LEU C C 1
ATOM 2540 O O . LEU C 2 30 ? 3.722 22.436 52.358 1.00 48.69 30 LEU C O 1
ATOM 2545 N N . GLN C 2 31 ? 2.752 20.420 52.128 1.00 54.34 31 GLN C N 1
ATOM 2546 C CA . GLN C 2 31 ? 4.016 19.679 52.148 1.00 66.08 31 GLN C CA 1
ATOM 2547 C C . GLN C 2 31 ? 4.942 19.991 50.973 1.00 68.49 31 GLN C C 1
ATOM 2548 O O . GLN C 2 31 ? 6.139 19.705 51.025 1.00 69.73 31 GLN C O 1
ATOM 2554 N N . GLU C 2 32 ? 4.387 20.568 49.915 1.00 68.38 32 GLU C N 1
ATOM 2555 C CA . GLU C 2 32 ? 5.180 20.924 48.743 1.00 67.13 32 GLU C CA 1
ATOM 2556 C C . GLU C 2 32 ? 5.789 22.321 48.877 1.00 66.74 32 GLU C C 1
ATOM 2557 O O . GLU C 2 32 ? 6.636 22.719 48.071 1.00 65.09 32 GLU C O 1
ATOM 2563 N N . LYS C 2 33 ? 5.376 23.059 49.903 1.00 63.37 33 LYS C N 1
ATOM 2564 C CA . LYS C 2 33 ? 5.856 24.427 50.060 1.00 64.29 33 LYS C CA 1
ATOM 2565 C C . LYS C 2 33 ? 7.157 24.486 50.858 1.00 65.44 33 LYS C C 1
ATOM 2566 O O . LYS C 2 33 ? 7.169 24.235 52.068 1.00 64.41 33 LYS C O 1
ATOM 2572 N N . GLU C 2 34 ? 8.245 24.830 50.172 1.00 58.53 34 GLU C N 1
ATOM 2573 C CA . GLU C 2 34 ? 9.574 24.851 50.779 1.00 58.93 34 GLU C CA 1
ATOM 2574 C C . GLU C 2 34 ? 9.643 25.747 52.010 1.00 53.48 34 GLU C C 1
ATOM 2575 O O . GLU C 2 34 ? 10.532 25.587 52.844 1.00 56.91 34 GLU C O 1
ATOM 2577 N N . GLY C 2 35 ? 8.716 26.694 52.117 1.00 47.46 35 GLY C N 1
ATOM 2578 C CA . GLY C 2 35 ? 8.697 27.616 53.247 1.00 46.68 35 GLY C CA 1
ATOM 2579 C C . GLY C 2 35 ? 8.007 27.058 54.478 1.00 50.27 35 GLY C C 1
ATOM 2580 O O . GLY C 2 35 ? 7.977 27.704 55.543 1.00 46.16 35 GLY C O 1
ATOM 2581 N N . LEU C 2 36 ? 7.451 25.858 54.345 1.00 51.01 36 LEU C N 1
ATOM 2582 C CA . LEU C 2 36 ? 6.775 25.217 55.471 1.00 51.40 36 LEU C CA 1
ATOM 2583 C C . LEU C 2 36 ? 7.477 23.924 55.890 1.00 54.33 36 LEU C C 1
ATOM 2584 O O . LEU C 2 36 ? 7.114 23.310 56.892 1.00 48.61 36 LEU C O 1
ATOM 2589 N N . LYS C 2 37 ? 8.486 23.515 55.123 1.00 57.24 37 LYS C N 1
ATOM 2590 C CA . LYS C 2 37 ? 9.284 22.348 55.490 1.00 58.30 37 LYS C CA 1
ATOM 2591 C C . LYS C 2 37 ? 9.758 22.389 56.951 1.00 59.26 37 LYS C C 1
ATOM 2592 O O . LYS C 2 37 ? 9.765 21.368 57.637 1.00 60.45 37 LYS C O 1
ATOM 2594 N N . GLU C 2 38 ? 10.151 23.566 57.425 1.00 56.80 38 GLU C N 1
ATOM 2595 C CA . GLU C 2 38 ? 10.739 23.676 58.755 1.00 62.02 38 GLU C CA 1
ATOM 2596 C C . GLU C 2 38 ? 9.679 23.873 59.839 1.00 57.86 38 GLU C C 1
ATOM 2597 O O . GLU C 2 38 ? 10.004 23.981 61.020 1.00 60.81 38 GLU C O 1
ATOM 2603 N N . TRP C 2 39 ? 8.413 23.900 59.434 1.00 49.32 39 TRP C N 1
ATOM 2604 C CA . TRP C 2 39 ? 7.328 24.291 60.330 1.00 45.79 39 TRP C CA 1
ATOM 2605 C C . TRP C 2 39 ? 6.262 23.219 60.561 1.00 40.86 39 TRP C C 1
ATOM 2606 O O . TRP C 2 39 ? 5.721 23.103 61.666 1.00 38.31 39 TRP C O 1
ATOM 2617 N N . LEU C 2 40 ? 5.937 22.468 59.511 1.00 41.18 40 LEU C N 1
ATOM 2618 C CA . LEU C 2 40 ? 4.832 21.512 59.550 1.00 41.37 40 LEU C CA 1
ATOM 2619 C C . LEU C 2 40 ? 4.936 20.531 60.712 1.00 42.20 40 LEU C C 1
ATOM 2620 O O . LEU C 2 40 ? 3.940 20.234 61.381 1.00 39.12 40 LEU C O 1
ATOM 2625 N N . GLY C 2 41 ? 6.142 20.031 60.959 1.00 42.91 41 GLY C N 1
ATOM 2626 C CA . GLY C 2 41 ? 6.355 19.093 62.052 1.00 40.90 41 GLY C CA 1
ATOM 2627 C C . GLY C 2 41 ? 6.073 19.648 63.440 1.00 47.40 41 GLY C C 1
ATOM 2628 O O . GLY C 2 41 ? 5.813 18.877 64.371 1.00 50.34 41 GLY C O 1
ATOM 2629 N N . VAL C 2 42 ? 6.123 20.970 63.596 1.00 42.04 42 VAL C N 1
ATOM 2630 C CA . VAL C 2 42 ? 5.991 21.569 64.923 1.00 41.98 42 VAL C CA 1
ATOM 2631 C C . VAL C 2 42 ? 4.741 22.431 65.118 1.00 42.10 42 VAL C C 1
ATOM 2632 O O . VAL C 2 42 ? 4.478 22.908 66.228 1.00 40.49 42 VAL C O 1
ATOM 2636 N N . CYS C 2 43 ? 3.975 22.629 64.050 1.00 41.14 43 CYS C N 1
ATOM 2637 C CA . CYS C 2 43 ? 2.752 23.428 64.120 1.00 41.15 43 CYS C CA 1
ATOM 2638 C C . CYS C 2 43 ? 1.495 22.638 64.447 1.00 43.67 43 CYS C C 1
ATOM 2639 O O . CYS C 2 43 ? 1.218 21.595 63.840 1.00 47.29 43 CYS C O 1
ATOM 2642 N N . ALA C 2 44 ? 0.733 23.161 65.400 1.00 38.19 44 ALA C N 1
ATOM 2643 C CA . ALA C 2 44 ? -0.616 22.691 65.672 1.00 35.70 44 ALA C CA 1
ATOM 2644 C C . ALA C 2 44 ? -1.560 23.390 64.699 1.00 38.53 44 ALA C C 1
ATOM 2645 O O . ALA C 2 44 ? -1.204 24.417 64.115 1.00 37.76 44 ALA C O 1
ATOM 2647 N N . ILE C 2 45 ? -2.765 22.846 64.544 1.00 43.23 45 ILE C N 1
ATOM 2648 C CA . ILE C 2 45 ? -3.736 23.348 63.573 1.00 40.47 45 ILE C CA 1
ATOM 2649 C C . ILE C 2 45 ? -5.064 23.759 64.211 1.00 41.83 45 ILE C C 1
ATOM 2650 O O . ILE C 2 45 ? -5.676 22.981 64.950 1.00 40.65 45 ILE C O 1
ATOM 2655 N N . ALA C 2 46 ? -5.522 24.970 63.905 1.00 40.94 46 ALA C N 1
ATOM 2656 C CA . ALA C 2 46 ? -6.843 25.420 64.353 1.00 39.06 46 ALA C CA 1
ATOM 2657 C C . ALA C 2 46 ? -7.799 25.581 63.168 1.00 45.12 46 ALA C C 1
ATOM 2658 O O . ALA C 2 46 ? -7.426 26.126 62.124 1.00 40.33 46 ALA C O 1
ATOM 2660 N N . LEU C 2 47 ? -9.027 25.101 63.345 1.00 45.83 47 LEU C N 1
ATOM 2661 C CA . LEU C 2 47 ? -10.071 25.211 62.335 1.00 43.07 47 LEU C CA 1
ATOM 2662 C C . LEU C 2 47 ? -11.105 26.233 62.780 1.00 46.49 47 LEU C C 1
ATOM 2663 O O . LEU C 2 47 ? -11.832 25.998 63.748 1.00 50.19 47 LEU C O 1
ATOM 2668 N N . ASN C 2 48 ? -11.179 27.360 62.077 1.00 45.39 48 ASN C N 1
ATOM 2669 C CA . ASN C 2 48 ? -12.008 28.469 62.540 1.00 50.49 48 ASN C CA 1
ATOM 2670 C C . ASN C 2 48 ? -11.801 28.743 64.032 1.00 49.69 48 ASN C C 1
ATOM 2671 O O . ASN C 2 48 ? -12.762 28.756 64.811 1.00 48.53 48 ASN C O 1
ATOM 2676 N N . ASP C 2 49 ? -10.544 28.932 64.425 1.00 47.33 49 ASP C N 1
ATOM 2677 C CA . ASP C 2 49 ? -10.202 29.355 65.786 1.00 48.25 49 ASP C CA 1
ATOM 2678 C C . ASP C 2 49 ? -10.365 28.281 66.872 1.00 50.22 49 ASP C C 1
ATOM 2679 O O . ASP C 2 49 ? -10.450 28.603 68.054 1.00 50.95 49 ASP C O 1
ATOM 2684 N N . HIS C 2 50 ? -10.402 27.010 66.476 1.00 51.77 50 HIS C N 1
ATOM 2685 C CA . HIS C 2 50 ? -10.439 25.917 67.451 1.00 59.22 50 HIS C CA 1
ATOM 2686 C C . HIS C 2 50 ? -9.458 24.804 67.096 1.00 54.71 50 HIS C C 1
ATOM 2687 O O . HIS C 2 50 ? -9.504 24.261 65.990 1.00 56.15 50 HIS C O 1
ATOM 2694 N N . LEU C 2 51 ? -8.571 24.472 68.032 1.00 51.08 51 LEU C N 1
ATOM 2695 C CA . LEU C 2 51 ? -7.598 23.403 67.822 1.00 50.65 51 LEU C CA 1
ATOM 2696 C C . LEU C 2 51 ? -8.264 22.110 67.376 1.00 50.94 51 LEU C C 1
ATOM 2697 O O . LEU C 2 51 ? -9.262 21.689 67.962 1.00 50.05 51 LEU C O 1
ATOM 2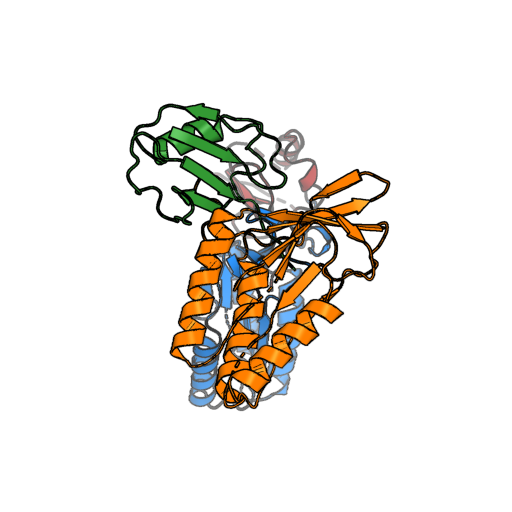702 N N . ILE C 2 52 ? -7.712 21.480 66.341 1.00 48.21 52 ILE C N 1
ATOM 2703 C CA . ILE C 2 52 ? -8.139 20.136 65.954 1.00 53.38 52 ILE C CA 1
ATOM 2704 C C . ILE C 2 52 ? -6.949 19.177 65.942 1.00 59.43 52 ILE C C 1
ATOM 2705 O O . ILE C 2 52 ? -5.796 19.607 65.812 1.00 56.44 52 ILE C O 1
ATOM 2710 N N . ASP C 2 53 ? -7.241 17.883 66.059 1.00 64.96 53 ASP C N 1
ATOM 2711 C CA . ASP C 2 53 ? -6.214 16.847 66.094 1.00 67.22 53 ASP C CA 1
ATOM 2712 C C . ASP C 2 53 ? -6.585 15.648 65.224 1.00 70.61 53 ASP C C 1
ATOM 2713 O O . ASP C 2 53 ? -5.891 14.631 65.242 1.00 75.02 53 ASP C O 1
ATOM 2715 N N . ASN C 2 54 ? -7.680 15.762 64.474 1.00 69.99 54 ASN C N 1
ATOM 2716 C CA . ASN C 2 54 ? -8.098 14.697 63.560 1.00 75.77 54 ASN C CA 1
ATOM 2717 C C . ASN C 2 54 ? -8.123 15.149 62.099 1.00 71.75 54 ASN C C 1
ATOM 2718 O O . ASN C 2 54 ? -8.840 16.088 61.736 1.00 68.75 54 ASN C O 1
ATOM 2720 N N . LEU C 2 55 ? -7.336 14.476 61.266 1.00 82.98 55 LEU C N 1
ATOM 2721 C CA . LEU C 2 55 ? -7.263 14.799 59.843 1.00 81.12 55 LEU C CA 1
ATOM 2722 C C . LEU C 2 55 ? -8.575 14.483 59.124 1.00 79.44 55 LEU C C 1
ATOM 2723 O O . LEU C 2 55 ? -8.787 14.901 57.988 1.00 77.11 55 LEU C O 1
ATOM 2728 N N . ASN C 2 56 ? -9.458 13.758 59.802 1.00 80.47 56 ASN C N 1
ATOM 2729 C CA . ASN C 2 56 ? -10.744 13.384 59.226 1.00 80.80 56 ASN C CA 1
ATOM 2730 C C . ASN C 2 56 ? -11.803 14.482 59.337 1.00 83.37 56 ASN C C 1
ATOM 2731 O O . ASN C 2 56 ? -12.935 14.302 58.892 1.00 86.95 56 ASN C O 1
ATOM 2733 N N . THR C 2 57 ? -11.435 15.618 59.927 1.00 86.10 57 THR C N 1
ATOM 2734 C CA . THR C 2 57 ? -12.369 16.733 60.109 1.00 86.63 57 THR C CA 1
ATOM 2735 C C . THR C 2 57 ? -12.839 17.309 58.770 1.00 88.25 57 THR C C 1
ATOM 2736 O O . THR C 2 57 ? -12.040 17.857 58.010 1.00 89.67 57 THR C O 1
ATOM 2738 N N . PRO C 2 58 ? -14.142 17.182 58.478 1.00 89.29 58 PRO C N 1
ATOM 2739 C CA . PRO C 2 58 ? -14.702 17.651 57.202 1.00 90.88 58 PRO C CA 1
ATOM 2740 C C . PRO C 2 58 ? -14.458 19.142 56.983 1.00 88.26 58 PRO C C 1
ATOM 2741 O O . PRO C 2 58 ? -14.493 19.920 57.940 1.00 85.08 58 PRO C O 1
ATOM 2745 N N . LEU C 2 59 ? -14.203 19.534 55.739 1.00 85.77 59 LEU C N 1
ATOM 2746 C CA . LEU C 2 59 ? -14.034 20.945 55.422 1.00 78.83 59 LEU C CA 1
ATOM 2747 C C . LEU C 2 59 ? -15.314 21.528 54.842 1.00 76.90 59 LEU C C 1
ATOM 2748 O O . LEU C 2 59 ? -16.276 20.808 54.588 1.00 75.15 59 LEU C O 1
ATOM 2753 N N . LYS C 2 60 ? -15.316 22.841 54.640 1.00 77.60 60 LYS C N 1
ATOM 2754 C CA . LYS C 2 60 ? -16.495 23.558 54.174 1.00 73.32 60 LYS C CA 1
ATOM 2755 C C . LYS C 2 60 ? -16.079 24.907 53.604 1.00 72.47 60 LYS C C 1
ATOM 2756 O O . LYS C 2 60 ? -15.031 25.441 53.958 1.00 71.71 60 LYS C O 1
ATOM 2758 N N . ASP C 2 61 ? -16.905 25.458 52.725 1.00 76.71 61 ASP C N 1
ATOM 2759 C CA . ASP C 2 61 ? -16.549 26.672 51.995 1.00 77.46 61 ASP C CA 1
ATOM 2760 C C . ASP C 2 61 ? -16.490 27.908 52.891 1.00 69.25 61 ASP C C 1
ATOM 2761 O O . ASP C 2 61 ? -17.496 28.321 53.472 1.00 64.03 61 ASP C O 1
ATOM 2766 N N . GLY C 2 62 ? -15.306 28.504 52.985 1.00 53.64 62 GLY C N 1
ATOM 2767 C CA . GLY C 2 62 ? -15.087 29.635 53.874 1.00 58.94 62 GLY C CA 1
ATOM 2768 C C . GLY C 2 62 ? -14.268 29.295 55.110 1.00 55.40 62 GLY C C 1
ATOM 2769 O O . GLY C 2 62 ? -13.839 30.189 55.847 1.00 53.01 62 GLY C O 1
ATOM 2770 N N . ASP C 2 63 ? -14.044 28.003 55.342 1.00 56.57 63 ASP C N 1
ATOM 2771 C CA . ASP C 2 63 ? -13.270 27.557 56.505 1.00 53.86 63 ASP C CA 1
ATOM 2772 C C . ASP C 2 63 ? -11.867 28.157 56.519 1.00 48.04 63 ASP C C 1
ATOM 2773 O O . ASP C 2 63 ? -11.201 28.254 55.485 1.00 49.00 63 ASP C O 1
ATOM 2778 N N . VAL C 2 64 ? -11.417 28.536 57.704 1.00 44.41 64 VAL C N 1
ATOM 2779 C CA . VAL C 2 64 ? -10.094 29.114 57.883 1.00 42.92 64 VAL C CA 1
ATOM 2780 C C . VAL C 2 64 ? -9.211 28.201 58.729 1.00 43.75 64 VAL C C 1
ATOM 2781 O O . VAL C 2 64 ? -9.548 27.886 59.869 1.00 46.79 64 VAL C O 1
ATOM 2785 N N . ILE C 2 65 ? -8.085 27.780 58.162 1.00 42.29 65 ILE C N 1
ATOM 2786 C CA . ILE C 2 65 ? -7.147 26.887 58.838 1.00 41.88 65 ILE C CA 1
ATOM 2787 C C . ILE C 2 65 ? -5.918 27.680 59.278 1.00 42.10 65 ILE C C 1
ATOM 2788 O O . ILE C 2 65 ? -5.310 28.389 58.465 1.00 39.32 65 ILE C O 1
ATOM 2793 N N . SER C 2 66 ? -5.567 27.571 60.561 1.00 34.90 66 SER C N 1
ATOM 2794 C CA . SER C 2 66 ? -4.466 28.347 61.136 1.00 37.43 66 SER C CA 1
ATOM 2795 C C . SER C 2 66 ? -3.342 27.455 61.671 1.00 34.72 66 SER C C 1
ATOM 2796 O O . SER C 2 66 ? -3.591 26.517 62.425 1.00 38.20 66 SER C O 1
ATOM 2799 N N . LEU C 2 67 ? -2.110 27.755 61.264 1.00 32.86 67 LEU C N 1
ATOM 2800 C CA . LEU C 2 67 ? -0.934 27.002 61.683 1.00 30.62 67 LEU C CA 1
ATOM 2801 C C . LEU C 2 67 ? -0.302 27.708 62.859 1.00 35.55 67 LEU C C 1
ATOM 2802 O O . LEU C 2 67 ? 0.014 28.901 62.785 1.00 29.75 67 LEU C O 1
ATOM 2807 N N . LEU C 2 68 ? -0.129 26.968 63.948 1.00 36.07 68 LEU C N 1
ATOM 2808 C CA . LEU C 2 68 ? 0.346 27.543 65.201 1.00 33.08 68 LEU C CA 1
ATOM 2809 C C . LEU C 2 68 ? 1.664 26.917 65.620 1.00 36.27 68 LEU C C 1
ATOM 2810 O O . LEU C 2 68 ? 1.693 25.782 66.095 1.00 38.53 68 LEU C O 1
ATOM 2815 N N . PRO C 2 69 ? 2.766 27.660 65.456 1.00 34.19 69 PRO C N 1
ATOM 2816 C CA . PRO C 2 69 ? 4.076 27.160 65.898 1.00 33.14 69 PRO C CA 1
ATOM 2817 C C . PRO C 2 69 ? 4.164 27.132 67.433 1.00 30.59 69 PRO C C 1
ATOM 2818 O O . PRO C 2 69 ? 3.266 27.636 68.111 1.00 31.63 69 PRO C O 1
ATOM 2822 N N . PRO C 2 70 ? 5.231 26.536 67.985 1.00 25.85 70 PRO C N 1
ATOM 2823 C CA . PRO C 2 70 ? 5.377 26.356 69.442 1.00 29.45 70 PRO C CA 1
ATOM 2824 C C . PRO C 2 70 ? 5.327 27.682 70.198 1.00 34.86 70 PRO C C 1
ATOM 2825 O O . PRO C 2 70 ? 5.879 28.678 69.714 1.00 32.89 70 PRO C O 1
ATOM 2829 N N . VAL C 2 71 ? 4.674 27.679 71.363 1.00 32.48 71 VAL C N 1
ATOM 2830 C CA . VAL C 2 71 ? 4.299 28.896 72.076 1.00 31.35 71 VAL C CA 1
ATOM 2831 C C . VAL C 2 71 ? 5.176 29.172 73.284 1.00 26.01 71 VAL C C 1
ATOM 2832 O O . VAL C 2 71 ? 5.891 28.291 73.756 1.00 31.26 71 VAL C O 1
ATOM 2836 N N . CYS C 2 72 ? 5.120 30.402 73.779 1.00 26.69 72 CYS C N 1
ATOM 2837 C CA . CYS C 2 72 ? 5.859 30.753 74.998 1.00 28.25 72 CYS C CA 1
ATOM 2838 C C . CYS C 2 72 ? 5.317 32.008 75.670 1.00 36.74 72 CYS C C 1
ATOM 2839 O O . CYS C 2 72 ? 6.034 32.998 75.834 1.00 39.64 72 CYS C O 1
ATOM 2842 N N . GLY C 2 73 ? 4.059 31.958 76.096 1.00 37.20 73 GLY C N 1
ATOM 2843 C CA . GLY C 2 73 ? 3.437 33.107 76.729 1.00 27.17 73 GLY C CA 1
ATOM 2844 C C . GLY C 2 73 ? 3.983 33.372 78.121 1.00 42.15 73 GLY C C 1
ATOM 2845 O O . GLY C 2 73 ? 4.626 32.509 78.717 1.00 43.64 73 GLY C O 1
ATOM 2846 N N . GLY C 2 74 ? 3.730 34.570 78.640 1.00 39.91 74 GLY C N 1
ATOM 2847 C CA . GLY C 2 74 ? 4.203 34.938 79.965 1.00 50.25 74 GLY C CA 1
ATOM 2848 C C . GLY C 2 74 ? 5.085 36.177 79.972 1.00 63.25 74 GLY C C 1
ATOM 2849 O O . GLY C 2 74 ? 6.206 36.165 79.458 1.00 70.42 74 GLY C O 1
ATOM 2850 N N . VAL D 2 3 ? 26.780 -11.065 50.838 1.00 58.89 3 VAL D N 1
ATOM 2851 C CA . VAL D 2 3 ? 26.693 -10.439 52.162 1.00 58.49 3 VAL D CA 1
ATOM 2852 C C . VAL D 2 3 ? 25.631 -9.349 52.241 1.00 55.88 3 VAL D C 1
ATOM 2853 O O . VAL D 2 3 ? 25.380 -8.642 51.262 1.00 55.33 3 VAL D O 1
ATOM 2857 N N . GLU D 2 4 ? 25.011 -9.205 53.405 1.00 47.83 4 GLU D N 1
ATOM 2858 C CA . GLU D 2 4 ? 24.181 -8.034 53.662 1.00 54.71 4 GLU D CA 1
ATOM 2859 C C . GLU D 2 4 ? 24.909 -7.089 54.626 1.00 55.73 4 GLU D C 1
ATOM 2860 O O . GLU D 2 4 ? 25.657 -7.536 55.499 1.00 57.34 4 GLU D O 1
ATOM 2866 N N . VAL D 2 5 ? 24.708 -5.790 54.439 1.00 44.28 5 VAL D N 1
ATOM 2867 C CA . VAL D 2 5 ? 25.309 -4.774 55.294 1.00 43.65 5 VAL D CA 1
ATOM 2868 C C . VAL D 2 5 ? 24.186 -3.984 55.953 1.00 51.51 5 VAL D C 1
ATOM 2869 O O . VAL D 2 5 ? 23.346 -3.409 55.262 1.00 49.15 5 VAL D O 1
ATOM 2873 N N . ARG D 2 6 ? 24.153 -3.964 57.287 1.00 51.07 6 ARG D N 1
ATOM 2874 C CA . ARG D 2 6 ? 23.118 -3.218 58.002 1.00 43.65 6 ARG D CA 1
ATOM 2875 C C . ARG D 2 6 ? 23.741 -2.077 58.787 1.00 44.82 6 ARG D C 1
ATOM 2876 O O . ARG D 2 6 ? 24.880 -2.175 59.241 1.00 50.58 6 ARG D O 1
ATOM 2884 N N . PHE D 2 7 ? 22.992 -0.991 58.945 1.00 47.41 7 PHE D N 1
ATOM 2885 C CA . PHE D 2 7 ? 23.503 0.199 59.619 1.00 42.31 7 PHE D CA 1
ATOM 2886 C C . PHE D 2 7 ? 22.603 0.559 60.800 1.00 42.96 7 PHE D C 1
ATOM 2887 O O . PHE D 2 7 ? 21.431 0.879 60.615 1.00 46.57 7 PHE D O 1
ATOM 2895 N N . PHE D 2 8 ? 23.155 0.494 61.994 1.00 41.20 8 PHE D N 1
ATOM 2896 C CA . PHE D 2 8 ? 22.388 0.706 63.202 1.00 43.08 8 PHE D CA 1
ATOM 2897 C C . PHE D 2 8 ? 22.424 2.129 63.739 1.00 44.64 8 PHE D C 1
ATOM 2898 O O . PHE D 2 8 ? 23.307 2.905 63.420 1.00 43.03 8 PHE D O 1
ATOM 2906 N N . GLY D 2 9 ? 21.443 2.447 64.562 1.00 45.00 9 GLY D N 1
ATOM 2907 C CA . GLY D 2 9 ? 21.378 3.742 65.196 1.00 41.85 9 GLY D CA 1
ATOM 2908 C C . GLY D 2 9 ? 21.294 4.935 64.278 1.00 43.27 9 GLY D C 1
ATOM 2909 O O . GLY D 2 9 ? 20.488 4.966 63.371 1.00 45.19 9 GLY D O 1
ATOM 2910 N N . PRO D 2 10 ? 22.138 5.920 64.527 1.00 49.34 10 PRO D N 1
ATOM 2911 C CA . PRO D 2 10 ? 22.110 7.201 63.814 1.00 49.15 10 PRO D CA 1
ATOM 2912 C C . PRO D 2 10 ? 22.410 7.125 62.318 1.00 47.13 10 PRO D C 1
ATOM 2913 O O . PRO D 2 10 ? 22.022 8.034 61.595 1.00 50.51 10 PRO D O 1
ATOM 2917 N N . ILE D 2 11 ? 23.113 6.095 61.865 1.00 43.88 11 ILE D N 1
ATOM 2918 C CA . ILE D 2 11 ? 23.489 6.044 60.468 1.00 44.06 11 ILE D CA 1
ATOM 2919 C C . ILE D 2 11 ? 22.260 6.114 59.581 1.00 44.30 11 ILE D C 1
ATOM 2920 O O . ILE D 2 11 ? 21.270 5.462 59.825 1.00 45.81 11 ILE D O 1
ATOM 2925 N N . LYS D 2 12 ? 22.308 7.032 58.628 1.00 54.25 12 LYS D N 1
ATOM 2926 C CA . LYS D 2 12 ? 21.261 7.243 57.633 1.00 57.82 12 LYS D CA 1
ATOM 2927 C C . LYS D 2 12 ? 21.087 6.205 56.506 1.00 58.10 12 LYS D C 1
ATOM 2928 O O . LYS D 2 12 ? 19.988 5.909 56.081 1.00 61.79 12 LYS D O 1
ATOM 2934 N N . GLU D 2 13 ? 22.190 5.696 56.002 1.00 53.55 13 GLU D N 1
ATOM 2935 C CA . GLU D 2 13 ? 22.157 4.744 54.894 1.00 50.55 13 GLU D CA 1
ATOM 2936 C C . GLU D 2 13 ? 21.180 3.584 55.106 1.00 53.08 13 GLU D C 1
ATOM 2937 O O . GLU D 2 13 ? 21.053 3.060 56.212 1.00 57.53 13 GLU D O 1
ATOM 2943 N N . GLU D 2 14 ? 20.498 3.183 54.037 1.00 51.10 14 GLU D N 1
ATOM 2944 C CA . GLU D 2 14 ? 19.641 2.001 54.069 1.00 55.61 14 GLU D CA 1
ATOM 2945 C C . GLU D 2 14 ? 20.489 0.738 53.923 1.00 56.20 14 GLU D C 1
ATOM 2946 O O . GLU D 2 14 ? 21.497 0.744 53.214 1.00 53.48 14 GLU D O 1
ATOM 2948 N N . ASN D 2 15 ? 20.100 -0.335 54.606 1.00 56.63 15 ASN D N 1
ATOM 2949 C CA . ASN D 2 15 ? 20.799 -1.602 54.463 1.00 51.65 15 ASN D CA 1
ATOM 2950 C C . ASN D 2 15 ? 20.734 -2.081 53.018 1.00 52.86 15 ASN D C 1
ATOM 2951 O O . ASN D 2 15 ? 19.726 -1.868 52.337 1.00 53.52 15 ASN D O 1
ATOM 2956 N N . PHE D 2 16 ? 21.810 -2.714 52.553 1.00 57.16 16 PHE D N 1
ATOM 2957 C CA . PHE D 2 16 ? 21.841 -3.260 51.193 1.00 60.19 16 PHE D CA 1
ATOM 2958 C C . PHE D 2 16 ? 22.472 -4.651 51.137 1.00 61.13 16 PHE D C 1
ATOM 2959 O O . PHE D 2 16 ? 22.837 -5.218 52.172 1.00 61.51 16 PHE D O 1
ATOM 2967 N N . PHE D 2 17 ? 22.595 -5.187 49.925 1.00 57.86 17 PHE D N 1
ATOM 2968 C CA . PHE D 2 17 ? 23.036 -6.569 49.714 1.00 54.46 17 PHE D CA 1
ATOM 2969 C C . PHE D 2 17 ? 24.318 -6.777 48.899 1.00 60.24 17 PHE D C 1
ATOM 2970 O O . PHE D 2 17 ? 24.724 -7.920 48.686 1.00 64.77 17 PHE D O 1
ATOM 2978 N N . ILE D 2 18 ? 24.945 -5.711 48.417 1.00 59.80 18 ILE D N 1
ATOM 2979 C CA . ILE D 2 18 ? 26.265 -5.858 47.804 1.00 68.52 18 ILE D CA 1
ATOM 2980 C C . ILE D 2 18 ? 27.243 -6.559 48.747 1.00 73.87 18 ILE D C 1
ATOM 2981 O O . ILE D 2 18 ? 28.003 -5.900 49.466 1.00 80.11 18 ILE D O 1
ATOM 2983 N N . LYS D 2 24 ? 38.731 -7.577 53.330 1.00 81.99 24 LYS D N 1
ATOM 2984 C CA . LYS D 2 24 ? 39.356 -6.287 53.065 1.00 82.69 24 LYS D CA 1
ATOM 2985 C C . LYS D 2 24 ? 38.657 -5.593 51.903 1.00 84.81 24 LYS D C 1
ATOM 2986 O O . LYS D 2 24 ? 38.730 -4.369 51.757 1.00 84.08 24 LYS D O 1
ATOM 2988 N N . GLU D 2 25 ? 37.978 -6.390 51.083 1.00 93.74 25 GLU D N 1
ATOM 2989 C CA . GLU D 2 25 ? 37.263 -5.881 49.920 1.00 95.38 25 GLU D CA 1
ATOM 2990 C C . GLU D 2 25 ? 35.832 -5.486 50.260 1.00 92.96 25 GLU D C 1
ATOM 2991 O O . GLU D 2 25 ? 35.027 -5.232 49.369 1.00 96.68 25 GLU D O 1
ATOM 2993 N N . LEU D 2 26 ? 35.509 -5.460 51.547 1.00 86.73 26 LEU D N 1
ATOM 2994 C CA . LEU D 2 26 ? 34.256 -4.866 51.984 1.00 79.82 26 LEU D CA 1
ATOM 2995 C C . LEU D 2 26 ? 34.571 -3.466 52.473 1.00 77.97 26 LEU D C 1
ATOM 2996 O O . LEU D 2 26 ? 33.819 -2.525 52.224 1.00 80.10 26 LEU D O 1
ATOM 3001 N N . ARG D 2 27 ? 35.700 -3.341 53.164 1.00 74.86 27 ARG D N 1
ATOM 3002 C CA . ARG D 2 27 ? 36.204 -2.042 53.583 1.00 72.86 27 ARG D CA 1
ATOM 3003 C C . ARG D 2 27 ? 36.240 -1.050 52.407 1.00 74.44 27 ARG D C 1
ATOM 3004 O O . ARG D 2 27 ? 35.548 -0.033 52.429 1.00 73.41 27 ARG D O 1
ATOM 3006 N N . ALA D 2 28 ? 37.015 -1.360 51.369 1.00 81.72 28 ALA D N 1
ATOM 3007 C CA . ALA D 2 28 ? 37.190 -0.440 50.237 1.00 78.31 28 ALA D CA 1
ATOM 3008 C C . ALA D 2 28 ? 35.883 0.079 49.614 1.00 78.45 28 ALA D C 1
ATOM 3009 O O . ALA D 2 28 ? 35.784 1.256 49.256 1.00 82.77 28 ALA D O 1
ATOM 3011 N N . ILE D 2 29 ? 34.890 -0.795 49.480 1.00 76.39 29 ILE D N 1
ATOM 3012 C CA . ILE D 2 29 ? 33.594 -0.398 48.924 1.00 77.86 29 ILE D CA 1
ATOM 3013 C C . ILE D 2 29 ? 32.784 0.517 49.854 1.00 72.97 29 ILE D C 1
ATOM 3014 O O . ILE D 2 29 ? 32.141 1.463 49.397 1.00 67.33 29 ILE D O 1
ATOM 3019 N N . LEU D 2 30 ? 32.814 0.247 51.155 1.00 63.99 30 LEU D N 1
ATOM 3020 C CA . LEU D 2 30 ? 32.122 1.127 52.089 1.00 66.76 30 LEU D CA 1
ATOM 3021 C C . LEU D 2 30 ? 32.893 2.438 52.204 1.00 69.11 30 LEU D C 1
ATOM 3022 O O . LEU D 2 30 ? 32.316 3.484 52.505 1.00 70.60 30 LEU D O 1
ATOM 3027 N N . GLN D 2 31 ? 34.201 2.369 51.965 1.00 75.89 31 GLN D N 1
ATOM 3028 C CA . GLN D 2 31 ? 35.069 3.538 52.066 1.00 82.43 31 GLN D CA 1
ATOM 3029 C C . GLN D 2 31 ? 34.855 4.521 50.924 1.00 81.68 31 GLN D C 1
ATOM 3030 O O . GLN D 2 31 ? 35.375 5.637 50.964 1.00 79.25 31 GLN D O 1
ATOM 3036 N N . GLU D 2 32 ? 34.088 4.102 49.917 1.00 82.39 32 GLU D N 1
ATOM 3037 C CA . GLU D 2 32 ? 33.784 4.947 48.756 1.00 83.98 32 GLU D CA 1
ATOM 3038 C C . GLU D 2 32 ? 32.356 5.506 48.795 1.00 82.54 32 GLU D C 1
ATOM 3039 O O . GLU D 2 32 ? 32.015 6.403 48.018 1.00 71.77 32 GLU D O 1
ATOM 3041 N N . LYS D 2 33 ? 31.527 4.985 49.698 1.00 86.56 33 LYS D N 1
ATOM 3042 C CA . LYS D 2 33 ? 30.206 5.572 49.927 1.00 88.06 33 LYS D CA 1
ATOM 3043 C C . LYS D 2 33 ? 30.339 6.786 50.851 1.00 93.73 33 LYS D C 1
ATOM 3044 O O . LYS D 2 33 ? 30.862 6.675 51.963 1.00 100.58 33 LYS D O 1
ATOM 3046 N N . GLU D 2 34 ? 29.874 7.946 50.389 1.00 90.26 34 GLU D N 1
ATOM 3047 C CA . GLU D 2 34 ? 30.102 9.201 51.112 1.00 86.69 34 GLU D CA 1
ATOM 3048 C C . GLU D 2 34 ? 29.232 9.382 52.358 1.00 76.94 34 GLU D C 1
ATOM 3049 O O . GLU D 2 34 ? 29.558 10.180 53.241 1.00 78.00 34 GLU D O 1
ATOM 3051 N N . GLY D 2 35 ? 28.117 8.664 52.417 1.00 65.52 35 GLY D N 1
ATOM 3052 C CA . GLY D 2 35 ? 27.240 8.734 53.567 1.00 65.94 35 GLY D CA 1
ATOM 3053 C C . GLY D 2 35 ? 27.861 8.023 54.753 1.00 63.07 35 GLY D C 1
ATOM 3054 O O . GLY D 2 35 ? 27.283 7.992 55.844 1.00 62.01 35 GLY D O 1
ATOM 3055 N N . LEU D 2 36 ? 29.045 7.453 54.535 1.00 61.54 36 LEU D N 1
ATOM 3056 C CA . LEU D 2 36 ? 29.713 6.638 55.545 1.00 69.09 36 LEU D CA 1
ATOM 3057 C C . LEU D 2 36 ? 31.043 7.225 56.009 1.00 72.86 36 LEU D C 1
ATOM 3058 O O . LEU D 2 36 ? 31.656 6.703 56.934 1.00 74.17 36 LEU D O 1
ATOM 3063 N N . LYS D 2 37 ? 31.505 8.293 55.365 1.00 74.46 37 LYS D N 1
ATOM 3064 C CA . LYS D 2 37 ? 32.781 8.892 55.757 1.00 76.09 37 LYS D CA 1
ATOM 3065 C C . LYS D 2 37 ? 32.736 9.410 57.196 1.00 74.86 37 LYS D C 1
ATOM 3066 O O . LYS D 2 37 ? 33.743 9.389 57.903 1.00 75.93 37 LYS D O 1
ATOM 3068 N N . GLU D 2 38 ? 31.559 9.866 57.619 1.00 75.10 38 GLU D N 1
ATOM 3069 C CA . GLU D 2 38 ? 31.338 10.350 58.980 1.00 73.87 38 GLU D CA 1
ATOM 3070 C C . GLU D 2 38 ? 31.533 9.239 60.002 1.00 70.78 38 GLU D C 1
ATOM 3071 O O . GLU D 2 38 ? 31.845 9.496 61.164 1.00 74.92 38 GLU D O 1
ATOM 3077 N N . TRP D 2 39 ? 31.346 8.004 59.552 1.00 65.77 39 TRP D N 1
ATOM 3078 C CA . TRP D 2 39 ? 31.052 6.893 60.449 1.00 65.31 39 TRP D CA 1
ATOM 3079 C C . TRP D 2 39 ? 32.132 5.829 60.626 1.00 66.61 39 TRP D C 1
ATOM 3080 O O . TRP D 2 39 ? 32.286 5.275 61.720 1.00 66.09 39 TRP D O 1
ATOM 3091 N N . LEU D 2 40 ? 32.864 5.519 59.563 1.00 64.62 40 LEU D N 1
ATOM 3092 C CA . LEU D 2 40 ? 33.768 4.370 59.602 1.00 69.96 40 LEU D CA 1
ATOM 3093 C C . LEU D 2 40 ? 34.873 4.489 60.651 1.00 72.17 40 LEU D C 1
ATOM 3094 O O . LEU D 2 40 ? 35.358 3.481 61.169 1.00 73.35 40 LEU D O 1
ATOM 3099 N N . GLY D 2 41 ? 35.263 5.718 60.970 1.00 51.55 41 GLY D N 1
ATOM 3100 C CA . GLY D 2 41 ? 36.289 5.950 61.973 1.00 59.43 41 GLY D CA 1
ATOM 3101 C C . GLY D 2 41 ? 35.885 5.552 63.381 1.00 64.27 41 GLY D C 1
ATOM 3102 O O . GLY D 2 41 ? 36.745 5.236 64.201 1.00 72.64 41 GLY D O 1
ATOM 3103 N N . VAL D 2 42 ? 34.584 5.556 63.665 1.00 62.52 42 VAL D N 1
ATOM 3104 C CA . VAL D 2 42 ? 34.095 5.367 65.041 1.00 61.17 42 VAL D CA 1
ATOM 3105 C C . VAL D 2 42 ? 33.198 4.137 65.227 1.00 61.27 42 VAL D C 1
ATOM 3106 O O . VAL D 2 42 ? 32.834 3.796 66.354 1.00 62.59 42 VAL D O 1
ATOM 3110 N N . CYS D 2 43 ? 32.845 3.478 64.123 1.00 60.82 43 CYS D N 1
ATOM 3111 C CA . CYS D 2 43 ? 31.953 2.318 64.158 1.00 54.98 43 CYS D CA 1
ATOM 3112 C C . CYS D 2 43 ? 32.673 0.996 64.443 1.00 55.34 43 CYS D C 1
ATOM 3113 O O . CYS D 2 43 ? 33.706 0.699 63.839 1.00 52.67 43 CYS D O 1
ATOM 3116 N N . ALA D 2 44 ? 32.114 0.206 65.359 1.00 48.94 44 ALA D N 1
ATOM 3117 C CA . ALA D 2 44 ? 32.538 -1.181 65.559 1.00 45.08 44 ALA D CA 1
ATOM 3118 C C . ALA D 2 44 ? 31.717 -2.067 64.625 1.00 50.97 44 ALA D C 1
ATOM 3119 O O . ALA D 2 44 ? 30.698 -1.618 64.088 1.00 55.04 44 ALA D O 1
ATOM 3121 N N . ILE D 2 45 ? 32.141 -3.314 64.417 1.00 50.31 45 ILE D N 1
ATOM 3122 C CA A ILE D 2 45 ? 31.416 -4.176 63.495 0.33 49.91 45 ILE D CA 1
ATOM 3123 C CA B ILE D 2 45 ? 31.475 -4.201 63.457 0.67 48.95 45 ILE D CA 1
ATOM 3124 C C . ILE D 2 45 ? 31.106 -5.561 64.056 1.00 52.86 45 ILE D C 1
ATOM 3125 O O . ILE D 2 45 ? 31.936 -6.199 64.719 1.00 53.08 45 ILE D O 1
ATOM 3134 N N . ALA D 2 46 ? 29.879 -6.009 63.801 1.00 46.79 46 ALA D N 1
ATOM 3135 C CA . ALA D 2 46 ? 29.445 -7.340 64.189 1.00 52.93 46 ALA D CA 1
ATOM 3136 C C . ALA D 2 46 ? 29.243 -8.192 62.942 1.00 59.65 46 ALA D C 1
ATOM 3137 O O . ALA D 2 46 ? 28.545 -7.790 62.004 1.00 58.08 46 ALA D O 1
ATOM 3139 N N . LEU D 2 47 ? 29.872 -9.360 62.921 1.00 64.63 47 LEU D N 1
ATOM 3140 C CA . LEU D 2 47 ? 29.634 -10.320 61.851 1.00 61.77 47 LEU D CA 1
ATOM 3141 C C . LEU D 2 47 ? 28.666 -11.357 62.385 1.00 58.01 47 LEU D C 1
ATOM 3142 O O . LEU D 2 47 ? 29.002 -12.111 63.292 1.00 58.52 47 LEU D O 1
ATOM 3144 N N . ASN D 2 48 ? 27.452 -11.369 61.845 1.00 53.29 48 ASN D N 1
ATOM 3145 C CA . ASN D 2 48 ? 26.416 -12.285 62.315 1.00 53.79 48 ASN D CA 1
ATOM 3146 C C . ASN D 2 48 ? 26.102 -12.128 63.804 1.00 55.65 48 ASN D C 1
ATOM 3147 O O . ASN D 2 48 ? 26.084 -13.100 64.565 1.00 52.79 48 ASN D O 1
ATOM 3152 N N . ASP D 2 49 ? 25.835 -10.892 64.209 1.00 57.19 49 ASP D N 1
ATOM 3153 C CA . ASP D 2 49 ? 25.463 -10.585 65.587 1.00 54.31 49 ASP D CA 1
ATOM 3154 C C . ASP D 2 49 ? 26.595 -10.812 66.587 1.00 56.52 49 ASP D C 1
ATOM 3155 O O . ASP D 2 49 ? 26.347 -10.912 67.784 1.00 60.34 49 ASP D O 1
ATOM 3160 N N . HIS D 2 50 ? 27.833 -10.880 66.107 1.00 56.13 50 HIS D N 1
ATOM 3161 C CA . HIS D 2 50 ? 28.982 -11.027 67.004 1.00 60.46 50 HIS D CA 1
ATOM 3162 C C . HIS D 2 50 ? 30.100 -10.035 66.686 1.00 60.17 50 HIS D C 1
ATOM 3163 O O . HIS D 2 50 ? 30.627 -10.006 65.570 1.00 57.99 50 HIS D O 1
ATOM 3170 N N . LEU D 2 51 ? 30.499 -9.252 67.676 1.00 56.89 51 LEU D N 1
ATOM 3171 C CA . LEU D 2 51 ? 31.517 -8.234 67.489 1.00 59.18 51 LEU D CA 1
ATOM 3172 C C . LEU D 2 51 ? 32.842 -8.834 67.062 1.00 63.35 51 LEU D C 1
ATOM 3173 O O . LEU D 2 51 ? 33.291 -9.802 67.640 1.00 64.83 51 LEU D O 1
ATOM 3178 N N . ILE D 2 52 ? 33.488 -8.232 66.072 1.00 79.16 52 ILE D N 1
ATOM 3179 C CA . ILE D 2 52 ? 34.838 -8.649 65.672 1.00 78.65 52 ILE D CA 1
ATOM 3180 C C . ILE D 2 52 ? 35.821 -7.477 65.764 1.00 79.67 52 ILE D C 1
ATOM 3181 O O . ILE D 2 52 ? 35.406 -6.323 65.900 1.00 85.80 52 ILE D O 1
ATOM 3186 N N . ASP D 2 53 ? 37.118 -7.773 65.693 1.00 71.47 53 ASP D N 1
ATOM 3187 C CA . ASP D 2 53 ? 38.142 -6.744 65.843 1.00 70.80 53 ASP D CA 1
ATOM 3188 C C . ASP D 2 53 ? 39.355 -7.033 64.969 1.00 75.74 53 ASP D C 1
ATOM 3189 O O . ASP D 2 53 ? 40.469 -6.612 65.281 1.00 77.81 53 ASP D O 1
ATOM 3191 N N . PRO D 2 58 ? 37.542 -14.050 57.436 1.00 84.22 58 PRO D N 1
ATOM 3192 C CA . PRO D 2 58 ? 36.689 -15.056 56.795 1.00 85.56 58 PRO D CA 1
ATOM 3193 C C . PRO D 2 58 ? 35.340 -14.470 56.391 1.00 89.05 58 PRO D C 1
ATOM 3194 O O . PRO D 2 58 ? 34.906 -13.479 56.983 1.00 84.64 58 PRO D O 1
ATOM 3198 N N . LEU D 2 59 ? 34.695 -15.073 55.396 1.00 92.52 59 LEU D N 1
ATOM 3199 C CA . LEU D 2 59 ? 33.360 -14.655 54.979 1.00 92.22 59 LEU D CA 1
ATOM 3200 C C . LEU D 2 59 ? 32.647 -15.794 54.256 1.00 92.06 59 LEU D C 1
ATOM 3201 O O . LEU D 2 59 ? 33.295 -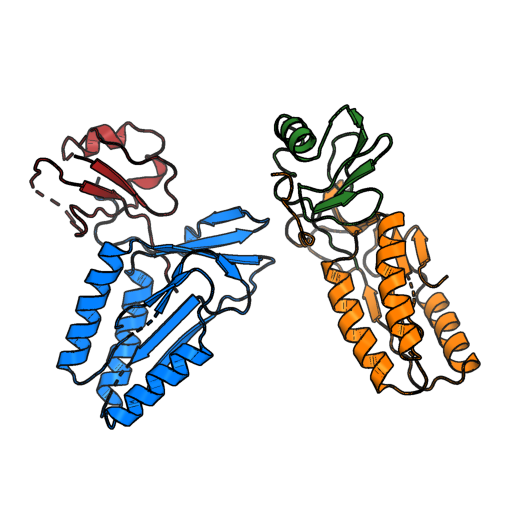16.707 53.739 1.00 91.13 59 LEU D O 1
ATOM 3206 N N . LYS D 2 60 ? 31.317 -15.743 54.230 1.00 89.67 60 LYS D N 1
ATOM 3207 C CA . LYS D 2 60 ? 30.518 -16.808 53.626 1.00 85.64 60 LYS D CA 1
ATOM 3208 C C . LYS D 2 60 ? 29.147 -16.293 53.197 1.00 81.05 60 LYS D C 1
ATOM 3209 O O . LYS D 2 60 ? 28.748 -15.188 53.559 1.00 76.64 60 LYS D O 1
ATOM 3211 N N . ASP D 2 61 ? 28.422 -17.112 52.444 1.00 81.81 61 ASP D N 1
ATOM 3212 C CA . ASP D 2 61 ? 27.196 -16.680 51.777 1.00 82.04 61 ASP D CA 1
ATOM 3213 C C . ASP D 2 61 ? 25.998 -16.519 52.700 1.00 87.40 61 ASP D C 1
ATOM 3214 O O . ASP D 2 61 ? 25.513 -17.494 53.278 1.00 87.26 61 ASP D O 1
ATOM 3219 N N . GLY D 2 62 ? 25.501 -15.289 52.803 1.00 73.05 62 GLY D N 1
ATOM 3220 C CA . GLY D 2 62 ? 24.382 -14.992 53.681 1.00 68.36 62 GLY D CA 1
ATOM 3221 C C . GLY D 2 62 ? 24.849 -14.337 54.965 1.00 66.72 62 GLY D C 1
ATOM 3222 O O . GLY D 2 62 ? 24.041 -13.985 55.822 1.00 63.25 62 GLY D O 1
ATOM 3223 N N . ASP D 2 63 ? 26.166 -14.194 55.094 1.00 53.17 63 ASP D N 1
ATOM 3224 C CA . ASP D 2 63 ? 26.769 -13.423 56.170 1.00 56.89 63 ASP D CA 1
ATOM 3225 C C . ASP D 2 63 ? 26.174 -12.015 56.230 1.00 54.78 63 ASP D C 1
ATOM 3226 O O . ASP D 2 63 ? 26.025 -11.349 55.196 1.00 51.43 63 ASP D O 1
ATOM 3231 N N . VAL D 2 64 ? 25.831 -11.570 57.434 1.00 56.11 64 VAL D N 1
ATOM 3232 C CA . VAL D 2 64 ? 25.322 -10.219 57.632 1.00 54.32 64 VAL D CA 1
ATOM 3233 C C . VAL D 2 64 ? 26.305 -9.400 58.447 1.00 55.37 64 VAL D C 1
ATOM 3234 O O . VAL D 2 64 ? 26.697 -9.795 59.544 1.00 58.53 64 VAL D O 1
ATOM 3238 N N . ILE D 2 65 ? 26.690 -8.247 57.919 1.00 57.35 65 ILE D N 1
ATOM 3239 C CA . ILE D 2 65 ? 27.684 -7.410 58.572 1.00 58.19 65 ILE D CA 1
ATOM 3240 C C . ILE D 2 65 ? 27.065 -6.122 59.097 1.00 53.48 65 ILE D C 1
ATOM 3241 O O . ILE D 2 65 ? 26.505 -5.348 58.321 1.00 50.40 65 ILE D O 1
ATOM 3246 N N . SER D 2 66 ? 27.178 -5.890 60.405 1.00 50.91 66 SER D N 1
ATOM 3247 C CA . SER D 2 66 ? 26.496 -4.767 61.052 1.00 51.24 66 SER D CA 1
ATOM 3248 C C . SER D 2 66 ? 27.425 -3.686 61.618 1.00 50.68 66 SER D C 1
ATOM 3249 O O . SER D 2 66 ? 28.360 -3.979 62.368 1.00 49.52 66 SER D O 1
ATOM 3252 N N . LEU D 2 67 ? 27.141 -2.438 61.250 1.00 46.69 67 LEU D N 1
ATOM 3253 C CA . LEU D 2 67 ? 27.911 -1.279 61.698 1.00 46.59 67 LEU D CA 1
ATOM 3254 C C . LEU D 2 67 ? 27.273 -0.658 62.939 1.00 49.98 67 LEU D C 1
ATOM 3255 O O . LEU D 2 67 ? 26.084 -0.319 62.931 1.00 45.73 67 LEU D O 1
ATOM 3260 N N . LEU D 2 68 ? 28.079 -0.488 63.988 1.00 42.95 68 LEU D N 1
ATOM 3261 C CA . LEU D 2 68 ? 27.600 -0.028 65.288 1.00 38.47 68 LEU D CA 1
ATOM 3262 C C . LEU D 2 68 ? 28.328 1.239 65.736 1.00 42.74 68 LEU D C 1
ATOM 3263 O O . LEU D 2 68 ? 29.495 1.185 66.132 1.00 47.42 68 LEU D O 1
ATOM 3268 N N . PRO D 2 69 ? 27.639 2.388 65.667 1.00 40.30 69 PRO D N 1
ATOM 3269 C CA . PRO D 2 69 ? 28.155 3.688 66.107 1.00 41.57 69 PRO D CA 1
ATOM 3270 C C . PRO D 2 69 ? 28.251 3.722 67.631 1.00 38.44 69 PRO D C 1
ATOM 3271 O O . PRO D 2 69 ? 27.674 2.855 68.286 1.00 33.16 69 PRO D O 1
ATOM 3275 N N . PRO D 2 70 ? 28.965 4.710 68.192 1.00 38.18 70 PRO D N 1
ATOM 3276 C CA . PRO D 2 70 ? 29.069 4.804 69.656 1.00 36.65 70 PRO D CA 1
ATOM 3277 C C . PRO D 2 70 ? 27.689 4.766 70.344 1.00 36.97 70 PRO D C 1
ATOM 3278 O O . PRO D 2 70 ? 26.734 5.372 69.844 1.00 38.38 70 PRO D O 1
ATOM 3282 N N . VAL D 2 71 ? 27.611 4.096 71.492 1.00 37.21 71 VAL D N 1
ATOM 3283 C CA . VAL D 2 71 ? 26.342 3.772 72.156 1.00 31.01 71 VAL D CA 1
ATOM 3284 C C . VAL D 2 71 ? 26.080 4.649 73.376 1.00 31.39 71 VAL D C 1
ATOM 3285 O O . VAL D 2 71 ? 26.992 5.322 73.871 1.00 33.91 71 VAL D O 1
ATOM 3289 N N . CYS D 2 72 ? 24.844 4.656 73.874 1.00 32.62 72 CYS D N 1
ATOM 3290 C CA . CYS D 2 72 ? 24.564 5.397 75.117 1.00 31.09 72 CYS D CA 1
ATOM 3291 C C . CYS D 2 72 ? 23.278 4.958 75.820 1.00 47.90 72 CYS D C 1
ATOM 3292 O O . CYS D 2 72 ? 22.361 5.755 76.009 1.00 52.92 72 CYS D O 1
ATOM 3295 N N . GLY D 2 73 ? 23.224 3.698 76.235 1.00 42.70 73 GLY D N 1
ATOM 3296 C CA . GLY D 2 73 ? 22.031 3.163 76.865 1.00 39.95 73 GLY D CA 1
ATOM 3297 C C . GLY D 2 73 ? 21.792 3.719 78.253 1.00 42.94 73 GLY D C 1
ATOM 3298 O O . GLY D 2 73 ? 22.714 4.233 78.887 1.00 47.63 73 GLY D O 1
ATOM 3299 N N . GLY D 2 74 ? 20.558 3.612 78.737 1.00 44.47 74 GLY D N 1
ATOM 3300 C CA . GLY D 2 74 ? 20.237 4.114 80.067 1.00 49.71 74 GLY D CA 1
ATOM 3301 C C . GLY D 2 74 ? 19.026 5.025 80.058 1.00 53.29 74 GLY D C 1
ATOM 3302 O O . GLY D 2 74 ? 17.995 4.679 79.476 1.00 56.60 74 GLY D O 1
#

Organism: Helicobacter pylori (strain ATCC 700392 / 26695) (NCBI:txid85962)